Protein AF-0000000081160236 (afdb_homodimer)

Structure (mmCIF, N/CA/C/O backbone):
data_AF-0000000081160236-model_v1
#
loop_
_entity.id
_entity.type
_entity.pdbx_description
1 polymer 'Uncharacterized protein'
#
loop_
_atom_site.group_PDB
_atom_site.id
_atom_site.type_symbol
_atom_site.label_atom_id
_atom_site.label_alt_id
_atom_site.label_comp_id
_atom_site.label_asym_id
_atom_site.label_entity_id
_atom_site.label_seq_id
_atom_site.pdbx_PDB_ins_code
_atom_site.Cartn_x
_atom_site.Cartn_y
_atom_site.Cartn_z
_atom_site.occupancy
_atom_site.B_iso_or_equiv
_atom_site.auth_seq_id
_atom_site.auth_comp_id
_atom_site.auth_asym_id
_atom_site.auth_atom_id
_atom_site.pdbx_PDB_model_num
ATOM 1 N N . MET A 1 1 ? -15.117 -23.359 35.438 1 21.81 1 MET A N 1
ATOM 2 C CA . MET A 1 1 ? -14.281 -22.172 35.562 1 21.81 1 MET A CA 1
ATOM 3 C C . MET A 1 1 ? -13.805 -21.688 34.188 1 21.81 1 MET A C 1
ATOM 5 O O . MET A 1 1 ? -12.984 -22.344 33.531 1 21.81 1 MET A O 1
ATOM 9 N N . GLU A 1 2 ? -14.602 -21 33.312 1 23.22 2 GLU A N 1
ATOM 10 C CA . GLU A 1 2 ? -15.094 -20.672 31.984 1 23.22 2 GLU A CA 1
ATOM 11 C C . GLU A 1 2 ? -14.195 -19.625 31.297 1 23.22 2 GLU A C 1
ATOM 13 O O . GLU A 1 2 ? -13.828 -18.625 31.922 1 23.22 2 GLU A O 1
ATOM 18 N N . ASN A 1 3 ? -13.234 -20 30.359 1 22.48 3 ASN A N 1
ATOM 19 C CA . ASN A 1 3 ? -11.977 -19.469 29.844 1 22.48 3 ASN A CA 1
ATOM 20 C C . ASN A 1 3 ? -12.148 -18.062 29.281 1 22.48 3 ASN A C 1
ATOM 22 O O . ASN A 1 3 ? -12.906 -17.859 28.312 1 22.48 3 ASN A O 1
ATOM 26 N N . GLU A 1 4 ? -12.055 -16.938 30.094 1 21.45 4 GLU A N 1
ATOM 27 C CA . GLU A 1 4 ? -12.102 -15.477 30.156 1 21.45 4 GLU A CA 1
ATOM 28 C C . GLU A 1 4 ? -11.266 -14.852 29.047 1 21.45 4 GLU A C 1
ATOM 30 O O . GLU A 1 4 ? -11.07 -13.633 29.016 1 21.45 4 GLU A O 1
ATOM 35 N N . LEU A 1 5 ? -10.492 -15.633 28.344 1 19.36 5 LEU A N 1
ATOM 36 C CA . LEU A 1 5 ? -9.406 -15.109 27.531 1 19.36 5 LEU A CA 1
ATOM 37 C C . LEU A 1 5 ? -9.938 -14.211 26.422 1 19.36 5 LEU A C 1
ATOM 39 O O . LEU A 1 5 ? -9.164 -13.602 25.688 1 19.36 5 LEU A O 1
ATOM 43 N N . PHE A 1 6 ? -11.156 -14.492 25.969 1 20.25 6 PHE A N 1
ATOM 44 C CA . PHE A 1 6 ? -11.688 -13.891 24.75 1 20.25 6 PHE A CA 1
ATOM 45 C C . PHE A 1 6 ? -11.883 -12.391 24.922 1 20.25 6 PHE A C 1
ATOM 47 O O . PHE A 1 6 ? -12.43 -11.719 24.047 1 20.25 6 PHE A O 1
ATOM 54 N N . ARG A 1 7 ? -12.023 -11.898 26.156 1 19.92 7 ARG A N 1
ATOM 55 C CA . ARG A 1 7 ? -12.844 -10.719 26.391 1 19.92 7 ARG A CA 1
ATOM 56 C C . ARG A 1 7 ? -12.133 -9.445 25.938 1 19.92 7 ARG A C 1
ATOM 58 O O . ARG A 1 7 ? -12.656 -8.344 26.109 1 19.92 7 ARG A O 1
ATOM 65 N N . MET A 1 8 ? -10.844 -9.453 26.234 1 19.45 8 MET A N 1
ATOM 66 C CA . MET A 1 8 ? -10.508 -8.031 26.25 1 19.45 8 MET A CA 1
ATOM 67 C C . MET A 1 8 ? -10.633 -7.426 24.859 1 19.45 8 MET A C 1
ATOM 69 O O . MET A 1 8 ? -9.914 -7.828 23.938 1 19.45 8 MET A O 1
ATOM 73 N N . LYS A 1 9 ? -11.805 -7.109 24.469 1 22.98 9 LYS A N 1
ATOM 74 C CA . LYS A 1 9 ? -12.141 -6.324 23.297 1 22.98 9 LYS A CA 1
ATOM 75 C C . LYS A 1 9 ? -11.289 -5.062 23.203 1 22.98 9 LYS A C 1
ATOM 77 O O . LYS A 1 9 ? -11.273 -4.258 24.141 1 22.98 9 LYS A O 1
ATOM 82 N N . PRO A 1 10 ? -10.117 -5.18 22.578 1 22.14 10 PRO A N 1
ATOM 83 C CA . PRO A 1 10 ? -9.398 -3.904 22.672 1 22.14 10 PRO A CA 1
ATOM 84 C C . PRO A 1 10 ? -10.297 -2.699 22.422 1 22.14 10 PRO A C 1
ATOM 86 O O . PRO A 1 10 ? -11.312 -2.814 21.719 1 22.14 10 PRO A O 1
ATOM 89 N N . ASN A 1 11 ? -10.531 -1.864 23.422 1 23.03 11 ASN A N 1
ATOM 90 C CA . ASN A 1 11 ? -11.148 -0.542 23.375 1 23.03 11 ASN A CA 1
ATOM 91 C C . ASN A 1 11 ? -10.805 0.191 22.078 1 23.03 11 ASN A C 1
ATOM 93 O O . ASN A 1 11 ? -9.633 0.451 21.797 1 23.03 11 ASN A O 1
ATOM 97 N N . TYR A 1 12 ? -11.477 -0.158 21.078 1 24.09 12 TYR A N 1
ATOM 98 C CA . TYR A 1 12 ? -11.484 0.602 19.828 1 24.09 12 TYR A CA 1
ATOM 99 C C . TYR A 1 12 ? -11.477 2.1 20.109 1 24.09 12 TYR A C 1
ATOM 101 O O . TYR A 1 12 ? -12.5 2.68 20.469 1 24.09 12 TYR A O 1
ATOM 109 N N . ARG A 1 13 ? -10.539 2.584 20.938 1 25.61 13 ARG A N 1
ATOM 110 C CA . ARG A 1 13 ? -10.492 4.039 21.016 1 25.61 13 ARG A CA 1
ATOM 111 C C . ARG A 1 13 ? -10.719 4.668 19.641 1 25.61 13 ARG A C 1
ATOM 113 O O . ARG A 1 13 ? -10.078 4.285 18.656 1 25.61 13 ARG A O 1
ATOM 120 N N . LEU A 1 14 ? -11.836 5.137 19.453 1 27.08 14 LEU A N 1
ATOM 121 C CA . LEU A 1 14 ? -12.172 5.98 18.312 1 27.08 14 LEU A CA 1
ATOM 122 C C . LEU A 1 14 ? -11 6.879 17.938 1 27.08 14 LEU A C 1
ATOM 124 O O . LEU A 1 14 ? -10.336 7.441 18.812 1 27.08 14 LEU A O 1
ATOM 128 N N . CYS A 1 15 ? -10.242 6.422 17.109 1 32.81 15 CYS A N 1
ATOM 129 C CA . CYS A 1 15 ? -9.18 7.23 16.516 1 32.81 15 CYS A CA 1
ATOM 130 C C . CYS A 1 15 ? -9.555 8.711 16.516 1 32.81 15 CYS A C 1
ATOM 132 O O . CYS A 1 15 ? -8.859 9.531 15.93 1 32.81 15 CYS A O 1
ATOM 134 N N . THR A 1 16 ? -10.812 9.062 16.891 1 30.44 16 THR A N 1
ATOM 135 C CA . THR A 1 16 ? -11.133 10.484 16.812 1 30.44 16 THR A CA 1
ATOM 136 C C . THR A 1 16 ? -10.461 11.25 17.953 1 30.44 16 THR A C 1
ATOM 138 O O . THR A 1 16 ? -10.984 11.297 19.078 1 30.44 16 THR A O 1
ATOM 141 N N . ASP A 1 17 ? -9.367 10.945 18.281 1 31.36 17 ASP A N 1
ATOM 142 C CA . ASP A 1 17 ? -8.93 11.953 19.25 1 31.36 17 ASP A CA 1
ATOM 143 C C . ASP A 1 17 ? -9.258 13.359 18.766 1 31.36 17 ASP A C 1
ATOM 145 O O . ASP A 1 17 ? -8.906 13.734 17.641 1 31.36 17 ASP A O 1
ATOM 149 N N . GLU A 1 18 ? -10.258 13.984 19.328 1 34.28 18 GLU A N 1
ATOM 150 C CA . GLU A 1 18 ? -10.797 15.328 19.125 1 34.28 18 GLU A CA 1
ATOM 151 C C . GLU A 1 18 ? -9.68 16.375 19.094 1 34.28 18 GLU A C 1
ATOM 153 O O . GLU A 1 18 ? -9.938 17.562 18.875 1 34.28 18 GLU A O 1
ATOM 158 N N . ARG A 1 19 ? -8.672 15.984 19.719 1 33.78 19 ARG A N 1
ATOM 159 C CA . ARG A 1 19 ? -7.777 17.094 20.062 1 33.78 19 ARG A CA 1
ATOM 160 C C . ARG A 1 19 ? -7.336 17.844 18.812 1 33.78 19 ARG A C 1
ATOM 162 O O . ARG A 1 19 ? -6.984 19.016 18.891 1 33.78 19 ARG A O 1
ATOM 169 N N . ILE A 1 20 ? -6.742 17.203 17.969 1 31.05 20 ILE A N 1
ATOM 170 C CA . ILE A 1 20 ? -6.039 18.078 17.031 1 31.05 20 ILE A CA 1
ATOM 171 C C . ILE A 1 20 ? -6.977 18.469 15.891 1 31.05 20 ILE A C 1
ATOM 173 O O . ILE A 1 20 ? -6.781 19.516 15.25 1 31.05 20 ILE A O 1
ATOM 177 N N . ILE A 1 21 ? -7.523 17.359 15.133 1 34.53 21 ILE A N 1
ATOM 178 C CA . ILE A 1 21 ? -8.188 17.828 13.922 1 34.53 21 ILE A CA 1
ATOM 179 C C . ILE A 1 21 ? -9.391 18.688 14.297 1 34.53 21 ILE A C 1
ATOM 181 O O . ILE A 1 21 ? -10.352 18.203 14.891 1 34.53 21 ILE A O 1
ATOM 185 N N . VAL A 1 22 ? -9.078 19.797 14.664 1 29.27 22 VAL A N 1
ATOM 186 C CA . VAL A 1 22 ? -10.164 20.75 14.859 1 29.27 22 VAL A CA 1
ATOM 187 C C . VAL A 1 22 ? -11.344 20.391 13.953 1 29.27 22 VAL A C 1
ATOM 189 O O . VAL A 1 22 ? -11.195 20.344 12.734 1 29.27 22 VAL A O 1
ATOM 192 N N . LYS A 1 23 ? -12.164 19.5 14.492 1 31.11 23 LYS A N 1
ATOM 193 C CA . LYS A 1 23 ? -13.445 19.219 13.844 1 31.11 23 LYS A CA 1
ATOM 194 C C . LYS A 1 23 ? -13.992 20.469 13.164 1 31.11 23 LYS A C 1
ATOM 196 O O . LYS A 1 23 ? -14.164 21.516 13.805 1 31.11 23 LYS A O 1
ATOM 201 N N . MET A 1 24 ? -13.492 20.844 12.031 1 29.11 24 MET A N 1
ATOM 202 C CA . MET A 1 24 ? -14.359 21.766 11.312 1 29.11 24 MET A CA 1
ATOM 203 C C . MET A 1 24 ? -15.828 21.406 11.531 1 29.11 24 MET A C 1
ATOM 205 O O . MET A 1 24 ? -16.344 20.453 10.938 1 29.11 24 MET A O 1
ATOM 209 N N . LYS A 1 25 ? -16.328 21.391 12.625 1 30 25 LYS A N 1
ATOM 210 C CA . LYS A 1 25 ? -17.734 21.219 12.922 1 30 25 LYS A CA 1
ATOM 211 C C . LYS A 1 25 ? -18.609 21.719 11.773 1 30 25 LYS A C 1
ATOM 213 O O . LYS A 1 25 ? -18.156 22.516 10.945 1 30 25 LYS A O 1
ATOM 218 N N . SER A 1 26 ? -20.031 21.516 12.008 1 29.45 26 SER A N 1
ATOM 219 C CA . SER A 1 26 ? -21.312 21.516 11.297 1 29.45 26 SER A CA 1
ATOM 220 C C . SER A 1 26 ? -21.609 22.875 10.688 1 29.45 26 SER A C 1
ATOM 222 O O . SER A 1 26 ? -22.141 23.766 11.367 1 29.45 26 SER A O 1
ATOM 224 N N . PHE A 1 27 ? -20.734 23.562 10.211 1 27.42 27 PHE A N 1
ATOM 225 C CA . PHE A 1 27 ? -21.531 24.641 9.617 1 27.42 27 PHE A CA 1
ATOM 226 C C . PHE A 1 27 ? -22.562 24.078 8.648 1 27.42 27 PHE A C 1
ATOM 228 O O . PHE A 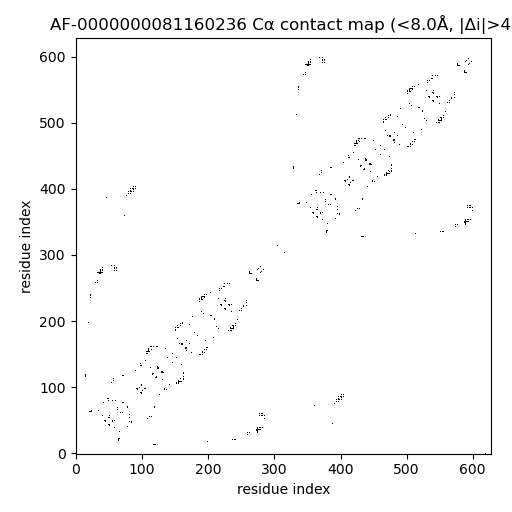1 27 ? -22.219 23.359 7.711 1 27.42 27 PHE A O 1
ATOM 235 N N . VAL A 1 28 ? -23.781 24 9.039 1 30.47 28 VAL A N 1
ATOM 236 C CA . VAL A 1 28 ? -25 23.562 8.359 1 30.47 28 VAL A CA 1
ATOM 237 C C . VAL A 1 28 ? -24.891 23.875 6.867 1 30.47 28 VAL A C 1
ATOM 239 O O . VAL A 1 28 ? -25.188 23.031 6.027 1 30.47 28 VAL A O 1
ATOM 242 N N . GLY A 1 29 ? -24.953 25.094 6.527 1 33.38 29 GLY A N 1
ATOM 243 C CA . GLY A 1 29 ? -25 25.469 5.121 1 33.38 29 GLY A CA 1
ATOM 244 C C . GLY A 1 29 ? -23.875 24.859 4.301 1 33.38 29 GLY A C 1
ATOM 245 O O . GLY A 1 29 ? -23.953 24.828 3.068 1 33.38 29 GLY A O 1
ATOM 246 N N . LEU A 1 30 ? -22.969 24.375 4.992 1 40.34 30 LEU A N 1
ATOM 247 C CA . LEU A 1 30 ? -21.672 23.922 4.473 1 40.34 30 LEU A CA 1
ATOM 248 C C . LEU A 1 30 ? -21.719 22.438 4.133 1 40.34 30 LEU A C 1
ATOM 250 O O . LEU A 1 30 ? -20.781 21.906 3.537 1 40.34 30 LEU A O 1
ATOM 254 N N . GLN A 1 31 ? -22.844 21.922 4.531 1 40.72 31 GLN A N 1
ATOM 255 C CA . GLN A 1 31 ? -22.906 20.484 4.273 1 40.72 31 GLN A CA 1
ATOM 256 C C . GLN A 1 31 ? -22.891 20.188 2.777 1 40.72 31 GLN A C 1
ATOM 258 O O . GLN A 1 31 ? -22.203 19.266 2.328 1 40.72 31 GLN A O 1
ATOM 263 N N . CYS A 1 32 ? -23.797 21.016 2.105 1 37.28 32 CYS A N 1
ATOM 264 C CA . CYS A 1 32 ? -23.844 20.781 0.667 1 37.28 32 CYS A CA 1
ATOM 265 C C . CYS A 1 32 ? -22.484 21.047 0.028 1 37.28 32 CYS A C 1
ATOM 267 O O . CYS A 1 32 ? -22.031 20.297 -0.833 1 37.28 32 CYS A O 1
ATOM 269 N N . SER A 1 33 ? -21.938 22.109 0.498 1 46.09 33 SER A N 1
ATOM 270 C CA . SER A 1 33 ? -20.641 22.484 -0.052 1 46.09 33 SER A CA 1
ATOM 271 C C . SER A 1 33 ? -19.562 21.469 0.31 1 46.09 33 SER A C 1
ATOM 273 O O . SER A 1 33 ? -18.703 21.141 -0.513 1 46.09 33 SER A O 1
ATOM 275 N N . LYS A 1 34 ? -19.797 20.781 1.397 1 58.69 34 LYS A N 1
ATOM 276 C CA . LYS A 1 34 ? -18.844 19.766 1.821 1 58.69 34 LYS A CA 1
ATOM 277 C C . LYS A 1 34 ? -18.922 18.531 0.935 1 58.69 34 LYS A C 1
ATOM 279 O O . LYS A 1 34 ? -17.906 17.953 0.544 1 58.69 34 LYS A O 1
ATOM 284 N N . SER A 1 35 ? -20.141 18.234 0.521 1 62.47 35 SER A N 1
ATOM 285 C CA . SER A 1 35 ? -20.344 17.031 -0.279 1 62.47 35 SER A CA 1
ATOM 286 C C . SER A 1 35 ? -19.781 17.203 -1.684 1 62.47 35 SER A C 1
ATOM 288 O O . SER A 1 35 ? -19.109 16.297 -2.199 1 62.47 35 SER A O 1
ATOM 290 N N . GLU A 1 36 ? -19.938 18.422 -2.215 1 63.22 36 GLU A N 1
ATOM 291 C CA . GLU A 1 36 ? -19.438 18.672 -3.562 1 63.22 36 GLU A CA 1
ATOM 292 C C . GLU A 1 36 ? -17.906 18.75 -3.572 1 63.22 36 GLU A C 1
ATOM 294 O O . GLU A 1 36 ? -17.266 18.266 -4.5 1 63.22 36 GLU A O 1
ATOM 299 N N . GLY A 1 37 ? -17.297 19.406 -2.59 1 67.62 37 GLY A N 1
ATOM 300 C CA . GLY A 1 37 ? -15.844 19.453 -2.471 1 67.62 37 GLY A CA 1
ATOM 301 C C . GLY A 1 37 ? -15.211 18.094 -2.301 1 67.62 37 GLY A C 1
ATOM 302 O O . GLY A 1 37 ? -14.18 17.797 -2.912 1 67.62 37 GLY A O 1
ATOM 303 N N . THR A 1 38 ? -15.938 17.344 -1.564 1 76.19 38 THR A N 1
ATOM 304 C CA . THR A 1 38 ? -15.461 15.977 -1.355 1 76.19 38 THR A CA 1
ATOM 305 C C . THR A 1 38 ? -15.484 15.188 -2.662 1 76.19 38 THR A C 1
ATOM 307 O O . THR A 1 38 ? -14.508 14.523 -3.014 1 76.19 38 THR A O 1
ATOM 310 N N . LYS A 1 39 ? -16.562 15.266 -3.357 1 72.69 39 LYS A N 1
ATOM 311 C CA . LYS A 1 39 ? -16.703 14.578 -4.641 1 72.69 39 LYS A CA 1
ATOM 312 C C . LYS A 1 39 ? -15.641 15.047 -5.629 1 72.69 39 LYS A C 1
ATOM 314 O O . LYS A 1 39 ? -15.047 14.242 -6.348 1 72.69 39 LYS A O 1
ATOM 319 N N . TRP A 1 40 ? -15.469 16.344 -5.633 1 74.69 40 TRP A N 1
ATOM 320 C CA . TRP A 1 40 ? -14.453 16.906 -6.523 1 74.69 40 TRP A CA 1
ATOM 321 C C . TRP A 1 40 ? -13.078 16.344 -6.207 1 74.69 40 TRP A C 1
ATOM 323 O O . TRP A 1 40 ? -12.359 15.891 -7.109 1 74.69 40 TRP A O 1
ATOM 333 N N . LEU A 1 41 ? -12.742 16.422 -4.977 1 78.5 41 LEU A N 1
ATOM 334 C CA . LEU A 1 41 ? -11.43 15.953 -4.547 1 78.5 41 LEU A CA 1
ATOM 335 C C . LEU A 1 41 ? -11.25 14.477 -4.898 1 78.5 41 LEU A C 1
ATOM 337 O O . LEU A 1 41 ? -10.195 14.078 -5.41 1 78.5 41 LEU A O 1
ATOM 341 N N . LEU A 1 42 ? -12.25 13.727 -4.719 1 85.06 42 LEU A N 1
ATOM 342 C CA . LEU A 1 42 ? -12.188 12.305 -5.02 1 85.06 42 LEU A CA 1
ATOM 343 C C . LEU A 1 42 ? -12.07 12.07 -6.52 1 85.06 42 LEU A C 1
ATOM 345 O O . LEU A 1 42 ? -11.398 11.133 -6.957 1 85.06 42 LEU A O 1
ATOM 349 N N . ASN A 1 43 ? -12.602 12.906 -7.309 1 79.56 43 ASN A N 1
ATOM 350 C CA . ASN A 1 43 ? -12.57 12.766 -8.758 1 79.56 43 ASN A CA 1
ATOM 351 C C . ASN A 1 43 ? -11.234 13.211 -9.336 1 79.56 43 ASN A C 1
ATOM 353 O O . ASN A 1 43 ? -10.938 12.945 -10.5 1 79.56 43 ASN A O 1
ATOM 357 N N . LYS A 1 44 ? -10.391 13.844 -8.547 1 81.56 44 LYS A N 1
ATOM 358 C CA . LYS A 1 44 ? -9.086 14.305 -9.016 1 81.56 44 LYS A CA 1
ATOM 359 C C . LYS A 1 44 ? -8.023 13.227 -8.812 1 81.56 44 LYS A C 1
ATOM 361 O O . LYS A 1 44 ? -6.859 13.43 -9.172 1 81.56 44 LYS A O 1
ATOM 366 N N . ARG A 1 45 ? -8.422 12.086 -8.305 1 88.56 45 ARG A N 1
ATOM 367 C CA . ARG A 1 45 ? -7.457 11.008 -8.094 1 88.56 45 ARG A CA 1
ATOM 368 C C . ARG A 1 45 ? -6.887 10.523 -9.422 1 88.56 45 ARG A C 1
ATOM 370 O O . ARG A 1 45 ? -7.586 10.492 -10.438 1 88.56 45 ARG A O 1
ATOM 377 N N . ASN A 1 46 ? -5.605 10.273 -9.391 1 88.19 46 ASN A N 1
ATOM 378 C CA . ASN A 1 46 ? -4.953 9.656 -10.547 1 88.19 46 ASN A CA 1
ATOM 379 C C . ASN A 1 46 ? -5.316 8.18 -10.672 1 88.19 46 ASN A C 1
ATOM 381 O O . ASN A 1 46 ? -6.07 7.652 -9.852 1 88.19 46 ASN A O 1
ATOM 385 N N . PRO A 1 47 ? -4.789 7.449 -11.602 1 88.44 47 PRO A N 1
ATOM 386 C CA . PRO A 1 47 ? -5.168 6.055 -11.844 1 88.44 47 PRO A CA 1
ATOM 387 C C . PRO A 1 47 ? -4.727 5.125 -10.711 1 88.44 47 PRO A C 1
ATOM 389 O O . PRO A 1 47 ? -5.234 4.004 -10.594 1 88.44 47 PRO A O 1
ATOM 392 N N . ASP A 1 48 ? -3.881 5.547 -9.859 1 91.31 48 ASP A N 1
ATOM 393 C CA . ASP A 1 48 ? -3.453 4.746 -8.719 1 91.31 48 ASP A CA 1
ATOM 394 C C . ASP A 1 48 ? -4.262 5.09 -7.469 1 91.31 48 ASP A C 1
ATOM 396 O O . ASP A 1 48 ? -3.932 4.652 -6.367 1 91.31 48 ASP A O 1
ATOM 400 N N . TRP A 1 49 ? -5.312 5.922 -7.656 1 93.62 49 TRP A N 1
ATOM 401 C CA . TRP A 1 49 ? -6.254 6.281 -6.602 1 93.62 49 TRP A CA 1
ATOM 402 C C . TRP A 1 49 ? -5.609 7.223 -5.59 1 93.62 49 TRP A C 1
ATOM 404 O O . TRP A 1 49 ? -6.027 7.277 -4.43 1 93.62 49 TRP A O 1
ATOM 414 N N . GLY A 1 50 ? -4.48 7.855 -6.008 1 92.19 50 GLY A N 1
ATOM 415 C CA . GLY A 1 50 ? -3.822 8.875 -5.203 1 92.19 50 GLY A CA 1
ATOM 416 C C . GLY A 1 50 ? -3.811 10.242 -5.859 1 92.19 50 GLY A C 1
ATOM 417 O O . GLY A 1 50 ? -4.449 10.438 -6.898 1 92.19 50 GLY A O 1
ATOM 418 N N . TRP A 1 51 ? -3.219 11.195 -5.273 1 88.38 51 TRP A N 1
ATOM 419 C CA . TRP A 1 51 ? -3.113 12.562 -5.77 1 88.38 51 TRP A CA 1
ATOM 420 C C . TRP A 1 51 ? -1.657 12.945 -6.008 1 88.38 51 TRP A C 1
ATOM 422 O O . TRP A 1 51 ? -1.342 14.125 -6.195 1 88.38 51 TRP A O 1
ATOM 432 N N . GLY A 1 52 ? -0.815 11.922 -5.953 1 81 52 GLY A N 1
ATOM 433 C CA . GLY A 1 52 ? 0.613 12.195 -6.008 1 81 52 GLY A CA 1
ATOM 434 C C . GLY A 1 52 ? 1.236 12.398 -4.641 1 81 52 GLY A C 1
ATOM 435 O O . GLY A 1 52 ? 0.542 12.742 -3.682 1 81 52 GLY A O 1
ATOM 436 N N . THR A 1 53 ? 2.465 12.055 -4.41 1 67.06 53 THR A N 1
ATOM 437 C CA . THR A 1 53 ? 3.16 11.945 -3.131 1 67.06 53 THR A CA 1
ATOM 438 C C . THR A 1 53 ? 2.975 13.211 -2.305 1 67.06 53 THR A C 1
ATOM 440 O O . THR A 1 53 ? 2.697 13.141 -1.104 1 67.06 53 THR A O 1
ATOM 443 N N . ARG A 1 54 ? 3.066 14.305 -2.82 1 65.44 54 ARG A N 1
ATOM 444 C CA . ARG A 1 54 ? 2.957 15.523 -2.035 1 65.44 54 ARG A CA 1
ATOM 445 C C . ARG A 1 54 ? 1.498 15.852 -1.732 1 65.44 54 ARG A C 1
ATOM 447 O O . ARG A 1 54 ? 1.174 16.312 -0.634 1 65.44 54 ARG A O 1
ATOM 454 N N . GLY A 1 55 ? 0.692 15.398 -2.615 1 77.12 55 GLY A N 1
ATOM 455 C CA . GLY A 1 55 ? -0.705 15.781 -2.486 1 77.12 55 GLY A CA 1
ATOM 456 C C . GLY A 1 55 ? -1.545 14.742 -1.774 1 77.12 55 GLY A C 1
ATOM 457 O O . GLY A 1 55 ? -2.658 15.031 -1.33 1 77.12 55 GLY A O 1
ATOM 458 N N . GLU A 1 56 ? -0.916 13.68 -1.485 1 86.06 56 GLU A N 1
ATOM 459 C CA . GLU A 1 56 ? -1.686 12.562 -0.957 1 86.06 56 GLU A CA 1
ATOM 460 C C . GLU A 1 56 ? -2.105 12.812 0.489 1 86.06 56 GLU A C 1
ATOM 462 O O . GLU A 1 56 ? -3.297 12.789 0.807 1 86.06 56 GLU A O 1
ATOM 467 N N . ALA A 1 57 ? -1.149 13.094 1.291 1 87.38 57 ALA A N 1
ATOM 468 C CA . ALA A 1 57 ? -1.416 13.281 2.715 1 87.38 57 ALA A CA 1
ATOM 469 C C . ALA A 1 57 ? -2.309 14.5 2.951 1 87.38 57 ALA A C 1
ATOM 471 O O . ALA A 1 57 ? -3.229 14.445 3.771 1 87.38 57 ALA A O 1
ATOM 472 N N . GLN A 1 58 ? -2.082 15.508 2.16 1 81.88 58 GLN A N 1
ATOM 473 C CA . GLN A 1 58 ? -2.896 16.719 2.281 1 81.88 58 GLN A CA 1
ATOM 474 C C . GLN A 1 58 ? -4.352 16.438 1.908 1 81.88 58 GLN A C 1
ATOM 476 O O . GLN A 1 58 ? -5.27 16.922 2.568 1 81.88 58 GLN A O 1
ATOM 481 N N . SER A 1 59 ? -4.543 15.719 0.876 1 83.88 59 SER A N 1
ATOM 482 C CA . SER A 1 59 ? -5.891 15.375 0.434 1 83.88 59 SER A CA 1
ATOM 483 C C . SER A 1 59 ? -6.617 14.531 1.477 1 83.88 59 SER A C 1
ATOM 485 O O . SER A 1 59 ? -7.805 14.742 1.731 1 83.88 59 SER A O 1
ATOM 487 N N . ILE A 1 60 ? -5.934 13.664 2.092 1 86.38 60 ILE A N 1
ATOM 488 C CA . ILE A 1 60 ? -6.523 12.805 3.113 1 86.38 60 ILE A CA 1
ATOM 489 C C . ILE A 1 60 ? -6.918 13.641 4.328 1 86.38 60 ILE A C 1
ATOM 491 O O . ILE A 1 60 ? -8 13.461 4.891 1 86.38 60 ILE A O 1
ATOM 495 N N . ILE A 1 61 ? -6.039 14.531 4.719 1 80.06 61 ILE A N 1
ATOM 496 C CA . ILE A 1 61 ? -6.359 15.422 5.828 1 80.06 61 ILE A CA 1
ATOM 497 C C . ILE A 1 61 ? -7.594 16.25 5.484 1 80.06 61 ILE A C 1
ATOM 499 O O . ILE A 1 61 ? -8.492 16.406 6.312 1 80.06 61 ILE A O 1
ATOM 503 N N . ALA A 1 62 ? -7.621 16.703 4.242 1 76.19 62 ALA A N 1
ATOM 504 C CA . ALA A 1 62 ? -8.766 17.5 3.801 1 76.19 62 ALA A CA 1
ATOM 505 C C . ALA A 1 62 ? -10.055 16.688 3.873 1 76.19 62 ALA A C 1
ATOM 507 O O . ALA A 1 62 ? -11.094 17.188 4.312 1 76.19 62 ALA A O 1
ATOM 508 N N . LEU A 1 63 ? -9.992 15.484 3.467 1 78 63 LEU A N 1
ATOM 509 C CA . LEU A 1 63 ? -11.172 14.617 3.525 1 78 63 LEU A CA 1
ATOM 510 C C . LEU A 1 63 ? -11.609 14.391 4.969 1 78 63 LEU A C 1
ATOM 512 O O . LEU A 1 63 ? -12.805 14.383 5.266 1 78 63 LEU A O 1
ATOM 516 N N . HIS A 1 64 ? -10.688 14.227 5.832 1 76.81 64 HIS A N 1
ATOM 517 C CA . HIS A 1 64 ? -10.977 14.039 7.25 1 76.81 64 HIS A CA 1
ATOM 518 C C . HIS A 1 64 ? -11.68 15.266 7.836 1 76.81 64 HIS A C 1
ATOM 520 O O . HIS A 1 64 ? -12.648 15.125 8.594 1 76.81 64 HIS A O 1
ATOM 526 N N . LEU A 1 65 ? -11.141 16.391 7.406 1 67.81 65 LEU A N 1
ATOM 527 C CA . LEU A 1 65 ? -11.68 17.641 7.934 1 67.81 65 LEU A CA 1
ATOM 528 C C . LEU A 1 65 ? -13.102 17.875 7.426 1 67.81 65 LEU A C 1
ATOM 530 O O . LEU A 1 65 ? -13.906 18.516 8.102 1 67.81 65 LEU A O 1
ATOM 534 N N . THR A 1 66 ? -13.445 17.281 6.266 1 67 66 THR A N 1
ATOM 535 C CA . THR A 1 66 ? -14.789 17.438 5.727 1 67 66 THR A CA 1
ATOM 536 C C . THR A 1 66 ? -15.758 16.469 6.398 1 67 66 THR A C 1
ATOM 538 O O . THR A 1 66 ? -16.859 16.844 6.797 1 67 66 THR A O 1
ATOM 541 N N . ASN A 1 67 ? -15.398 15.297 6.395 1 65.44 67 ASN A N 1
ATOM 542 C CA . ASN A 1 67 ? -16.156 14.203 6.992 1 65.44 67 ASN A CA 1
ATOM 543 C C . ASN A 1 67 ? -15.266 13.016 7.332 1 65.44 67 ASN A C 1
ATOM 545 O O . ASN A 1 67 ? -14.805 12.305 6.441 1 65.44 67 ASN A O 1
ATOM 549 N N . ASP A 1 68 ? -15.125 12.875 8.602 1 64.38 68 ASP A N 1
ATOM 550 C CA . ASP A 1 68 ? -14.188 11.836 9.008 1 64.38 68 ASP A CA 1
ATOM 551 C C . ASP A 1 68 ? -14.742 10.445 8.695 1 64.38 68 ASP A C 1
ATOM 553 O O . ASP A 1 68 ? -13.992 9.477 8.594 1 64.38 68 ASP A O 1
ATOM 557 N N . ARG A 1 69 ? -16.047 10.383 8.461 1 69.44 69 ARG A N 1
ATOM 558 C CA . ARG A 1 69 ? -16.656 9.094 8.148 1 69.44 69 ARG A CA 1
ATOM 559 C C . ARG A 1 69 ? -16.25 8.617 6.758 1 69.44 69 ARG A C 1
ATOM 561 O O . ARG A 1 69 ? -16.359 7.426 6.449 1 69.44 69 ARG A O 1
ATOM 568 N N . LEU A 1 70 ? -15.742 9.617 6.027 1 73.31 70 LEU A N 1
ATOM 569 C CA . LEU A 1 70 ? -15.336 9.289 4.664 1 73.31 70 LEU A CA 1
ATOM 570 C C . LEU A 1 70 ? -14.125 8.352 4.668 1 73.31 70 LEU A C 1
ATOM 572 O O . LEU A 1 70 ? -13.922 7.59 3.719 1 73.31 70 LEU A O 1
ATOM 576 N N . LEU A 1 71 ? -13.383 8.383 5.75 1 78.06 71 LEU A N 1
ATOM 577 C CA . LEU A 1 71 ? -12.133 7.621 5.789 1 78.06 71 LEU A CA 1
ATOM 578 C C . LEU A 1 71 ? -12.312 6.328 6.578 1 78.06 71 LEU A C 1
ATOM 580 O O . LEU A 1 71 ? -11.344 5.773 7.102 1 78.06 71 LEU A O 1
ATOM 584 N N . ASN A 1 72 ? -13.523 5.898 6.492 1 79.62 72 ASN A N 1
ATOM 585 C CA . ASN A 1 72 ? -13.852 4.613 7.094 1 79.62 72 ASN A CA 1
ATOM 586 C C . ASN A 1 72 ? -13.188 3.459 6.355 1 79.62 72 ASN A C 1
ATOM 588 O O . ASN A 1 72 ? -13.305 3.346 5.133 1 79.62 72 ASN A O 1
ATOM 592 N N . LYS A 1 73 ? -12.594 2.568 7.148 1 85.62 73 LYS A N 1
ATOM 593 C CA . LYS A 1 73 ? -11.852 1.443 6.586 1 85.62 73 LYS A CA 1
ATOM 594 C C . LYS A 1 73 ? -12.781 0.486 5.844 1 85.62 73 LYS A C 1
ATOM 596 O O . LYS A 1 73 ? -12.336 -0.251 4.957 1 85.62 73 LYS A O 1
ATOM 601 N N . SER A 1 74 ? -14.008 0.543 6.133 1 85.25 74 SER A N 1
ATOM 602 C CA . SER A 1 74 ? -14.945 -0.411 5.555 1 85.25 74 SER A CA 1
ATOM 603 C C . SER A 1 74 ? -15.398 0.032 4.168 1 85.25 74 SER A C 1
ATOM 605 O O . SER A 1 74 ? -16 -0.748 3.426 1 85.25 74 SER A O 1
ATOM 607 N N . ASP A 1 75 ? -15.109 1.31 3.826 1 87.19 75 ASP A N 1
ATOM 608 C CA . ASP A 1 75 ? -15.445 1.798 2.49 1 87.19 75 ASP A CA 1
ATOM 609 C C . ASP A 1 75 ? -14.211 1.787 1.582 1 87.19 75 ASP A C 1
ATOM 611 O O . ASP A 1 75 ? -13.359 2.668 1.677 1 87.19 75 ASP A O 1
ATOM 615 N N . PRO A 1 76 ? -14.188 0.853 0.657 1 92.38 76 PRO A N 1
ATOM 616 C CA . PRO A 1 76 ? -12.984 0.739 -0.166 1 92.38 76 PRO A CA 1
ATOM 617 C C . PRO A 1 76 ? -12.836 1.893 -1.154 1 92.38 76 PRO A C 1
ATOM 619 O O . PRO A 1 76 ? -11.734 2.137 -1.659 1 92.38 76 PRO A O 1
ATOM 622 N N . TYR A 1 77 ? -13.891 2.609 -1.406 1 90.81 77 TYR A N 1
ATOM 623 C CA . TYR A 1 77 ? -13.828 3.65 -2.428 1 90.81 77 TYR A CA 1
ATOM 624 C C . TYR A 1 77 ? -12.914 4.789 -1.994 1 90.81 77 TYR A C 1
ATOM 626 O O . TYR A 1 77 ? -12.219 5.379 -2.82 1 90.81 77 TYR A O 1
ATOM 634 N N . VAL A 1 78 ? -12.93 5.062 -0.746 1 90.19 78 VAL A N 1
ATOM 635 C CA . VAL A 1 78 ? -12.078 6.148 -0.274 1 90.19 78 VAL A CA 1
ATOM 636 C C . VAL A 1 78 ? -10.82 5.574 0.377 1 90.19 78 VAL A C 1
ATOM 638 O O . VAL A 1 78 ? -9.719 6.09 0.175 1 90.19 78 VAL A O 1
ATOM 641 N N . TYR A 1 79 ? -10.969 4.465 1.022 1 93.94 79 TYR A N 1
ATOM 642 C CA . TYR A 1 79 ? -9.867 3.939 1.819 1 93.94 79 TYR A CA 1
ATOM 643 C C . TYR A 1 79 ? -8.75 3.422 0.926 1 93.94 79 TYR A C 1
ATOM 645 O O . TYR A 1 79 ? -7.605 3.281 1.369 1 93.94 79 TYR A O 1
ATOM 653 N N . ILE A 1 80 ? -9.055 3.156 -0.337 1 96.06 80 ILE A N 1
ATOM 654 C CA . ILE A 1 80 ? -8.016 2.738 -1.271 1 96.06 80 ILE A CA 1
ATOM 655 C C . ILE A 1 80 ? -6.98 3.848 -1.417 1 96.06 80 ILE A C 1
ATOM 657 O O . ILE A 1 80 ? -5.797 3.574 -1.641 1 96.06 80 ILE A O 1
ATOM 661 N N . SER A 1 81 ? -7.406 5.113 -1.24 1 94.38 81 SER A N 1
ATOM 662 C CA . SER A 1 81 ? -6.484 6.242 -1.31 1 94.38 81 SER A CA 1
ATOM 663 C C . SER A 1 81 ? -5.598 6.309 -0.07 1 94.38 81 SER A C 1
ATOM 665 O O . SER A 1 81 ? -4.449 6.758 -0.144 1 94.38 81 SER A O 1
ATOM 667 N N . VAL A 1 82 ? -6.121 5.887 1.061 1 94.38 82 VAL A N 1
ATOM 668 C CA . VAL A 1 82 ? -5.305 5.781 2.268 1 94.38 82 VAL A CA 1
ATOM 669 C C . VAL A 1 82 ? -4.215 4.734 2.066 1 94.38 82 VAL A C 1
ATOM 671 O O . VAL A 1 82 ? -3.059 4.953 2.434 1 94.38 82 VAL A O 1
ATOM 674 N N . LYS A 1 83 ? -4.578 3.633 1.45 1 96.31 83 LYS A N 1
ATOM 675 C CA . LYS A 1 83 ? -3.584 2.605 1.152 1 96.31 83 LYS A CA 1
ATOM 676 C C . LYS A 1 83 ? -2.521 3.131 0.192 1 96.31 83 LYS A C 1
ATOM 678 O O . LYS A 1 83 ? -1.343 2.793 0.317 1 96.31 83 LYS A O 1
ATOM 683 N N . GLU A 1 84 ? -3.008 3.904 -0.792 1 95.88 84 GLU A N 1
ATOM 684 C CA . GLU A 1 84 ? -2.041 4.504 -1.708 1 95.88 84 GLU A CA 1
ATOM 685 C C . GLU A 1 84 ? -1.062 5.406 -0.963 1 95.88 84 GLU A C 1
ATOM 687 O O . GLU A 1 84 ? 0.136 5.402 -1.249 1 95.88 84 GLU A O 1
ATOM 692 N N . MET A 1 85 ? -1.536 6.164 -0.035 1 94.88 85 MET A N 1
ATOM 693 C CA . MET A 1 85 ? -0.669 6.996 0.794 1 94.88 85 MET A CA 1
ATOM 694 C C . MET A 1 85 ? 0.337 6.141 1.558 1 94.88 85 MET A C 1
ATOM 696 O O . MET A 1 85 ? 1.521 6.477 1.622 1 94.88 85 MET A O 1
ATOM 700 N N . ASN A 1 86 ? -0.183 5.027 2.146 1 96.69 86 ASN A N 1
ATOM 701 C CA . ASN A 1 86 ? 0.701 4.125 2.879 1 96.69 86 ASN A CA 1
ATOM 702 C C . ASN A 1 86 ? 1.78 3.541 1.972 1 96.69 86 ASN A C 1
ATOM 704 O O . ASN A 1 86 ? 2.938 3.42 2.377 1 96.69 86 ASN A O 1
ATOM 708 N N . ILE A 1 87 ? 1.4 3.193 0.78 1 96.81 87 ILE A N 1
ATOM 709 C CA . ILE A 1 87 ? 2.338 2.625 -0.182 1 96.81 87 ILE A CA 1
ATOM 710 C C . ILE A 1 87 ? 3.41 3.654 -0.528 1 96.81 87 ILE A C 1
ATOM 712 O O . ILE A 1 87 ? 4.602 3.336 -0.544 1 96.81 87 ILE A O 1
ATOM 716 N N . ASP A 1 88 ? 3.027 4.891 -0.741 1 94.75 88 ASP A N 1
ATOM 717 C CA . ASP A 1 88 ? 3.973 5.953 -1.081 1 94.75 88 ASP A CA 1
ATOM 718 C C . ASP A 1 88 ? 5 6.148 0.031 1 94.75 88 ASP A C 1
ATOM 720 O O . ASP A 1 88 ? 6.199 6.254 -0.235 1 94.75 88 ASP A O 1
ATOM 724 N N . LEU A 1 89 ? 4.492 6.195 1.191 1 96.25 89 LEU A N 1
ATOM 725 C CA . LEU A 1 89 ? 5.379 6.406 2.328 1 96.25 89 LEU A CA 1
ATOM 726 C C . LEU A 1 89 ? 6.27 5.188 2.557 1 96.25 89 LEU A C 1
ATOM 728 O O . LEU A 1 89 ? 7.473 5.324 2.793 1 96.25 89 LEU A O 1
ATOM 732 N N . LEU A 1 90 ? 5.719 4.012 2.488 1 96.31 90 LEU A N 1
ATOM 733 C CA . LEU A 1 90 ? 6.473 2.781 2.699 1 96.31 90 LEU A CA 1
ATOM 734 C C . LEU A 1 90 ? 7.539 2.604 1.62 1 96.31 90 LEU A C 1
ATOM 736 O O . LEU A 1 90 ? 8.648 2.146 1.906 1 96.31 90 LEU A O 1
ATOM 740 N N . LYS A 1 91 ? 7.172 2.928 0.418 1 96.06 91 LYS A N 1
ATOM 741 C CA . LYS A 1 91 ? 8.156 2.92 -0.662 1 96.06 91 LYS A CA 1
ATOM 742 C C . LYS A 1 91 ? 9.336 3.83 -0.337 1 96.06 91 LYS A C 1
ATOM 744 O O . LYS A 1 91 ? 10.492 3.426 -0.47 1 96.06 91 LYS A O 1
ATOM 749 N N . ALA A 1 92 ? 9.086 5.027 0.08 1 95.44 92 ALA A N 1
ATOM 750 C CA . ALA A 1 92 ? 10.148 5.965 0.443 1 95.44 92 ALA A CA 1
ATOM 751 C C . ALA A 1 92 ? 11.008 5.414 1.576 1 95.44 92 ALA A C 1
ATOM 753 O O . ALA A 1 92 ? 12.234 5.473 1.517 1 95.44 92 ALA A O 1
ATOM 754 N N . LEU A 1 93 ? 10.352 4.812 2.588 1 96.56 93 LEU A N 1
ATOM 755 C CA . LEU A 1 93 ? 11.055 4.254 3.74 1 96.56 93 LEU A CA 1
ATOM 756 C C . LEU A 1 93 ? 11.945 3.09 3.322 1 96.56 93 LEU A C 1
ATOM 758 O O . LEU A 1 93 ? 13.023 2.898 3.883 1 96.56 93 LEU A O 1
ATOM 762 N N . SER A 1 94 ? 11.438 2.316 2.381 1 95.38 94 SER A N 1
ATOM 763 C CA . SER A 1 94 ? 12.172 1.138 1.936 1 95.38 94 SER A CA 1
ATOM 764 C C . SER A 1 94 ? 13.484 1.527 1.26 1 95.38 94 SER A C 1
ATOM 766 O O . SER A 1 94 ? 14.453 0.771 1.296 1 95.38 94 SER A O 1
ATOM 768 N N . HIS A 1 95 ? 13.555 2.709 0.746 1 94.5 95 HIS A N 1
ATOM 769 C CA . HIS A 1 95 ? 14.742 3.154 0.032 1 94.5 95 HIS A CA 1
ATOM 770 C C . HIS A 1 95 ? 15.602 4.059 0.907 1 94.5 95 HIS A C 1
ATOM 772 O O . HIS A 1 95 ? 16.812 4.156 0.703 1 94.5 95 HIS A O 1
ATOM 778 N N . ASP A 1 96 ? 14.984 4.758 1.817 1 95.25 96 ASP A N 1
ATOM 779 C CA . ASP A 1 96 ? 15.641 5.656 2.768 1 95.25 96 ASP A CA 1
ATOM 780 C C . ASP A 1 96 ? 14.945 5.617 4.125 1 95.25 96 ASP A C 1
ATOM 782 O O . ASP A 1 96 ? 14 6.375 4.371 1 95.25 96 ASP A O 1
ATOM 786 N N . THR A 1 97 ? 15.484 4.82 5.047 1 95.44 97 THR A N 1
ATOM 787 C CA . THR A 1 97 ? 14.82 4.531 6.312 1 95.44 97 THR A CA 1
ATOM 788 C C . THR A 1 97 ? 14.633 5.809 7.129 1 95.44 97 THR A C 1
ATOM 790 O O . THR A 1 97 ? 13.656 5.945 7.867 1 95.44 97 THR A O 1
ATOM 793 N N . GLU A 1 98 ? 15.547 6.738 6.973 1 96.25 98 GLU A N 1
ATOM 794 C CA . GLU A 1 98 ? 15.469 7.965 7.758 1 96.25 98 GLU A CA 1
ATOM 795 C C . GLU A 1 98 ? 14.664 9.039 7.031 1 96.25 98 GLU A C 1
ATOM 797 O O . GLU A 1 98 ? 14.336 10.078 7.609 1 96.25 98 GLU A O 1
ATOM 802 N N . LEU A 1 99 ? 14.305 8.742 5.773 1 96.31 99 LEU A N 1
ATOM 803 C CA . LEU A 1 99 ? 13.633 9.734 4.941 1 96.31 99 LEU A CA 1
ATOM 804 C C . LEU A 1 99 ? 14.375 11.062 4.969 1 96.31 99 LEU A C 1
ATOM 806 O O . LEU A 1 99 ? 13.773 12.109 5.203 1 96.31 99 LEU A O 1
ATOM 810 N N . ALA A 1 100 ? 15.656 11.016 4.723 1 94.94 100 ALA A N 1
ATOM 811 C CA . ALA A 1 100 ? 16.516 12.172 4.91 1 94.94 100 ALA A CA 1
ATOM 812 C C . ALA A 1 100 ? 16.578 13.023 3.645 1 94.94 100 ALA A C 1
ATOM 814 O O . ALA A 1 100 ? 17.109 14.141 3.664 1 94.94 100 ALA A O 1
ATOM 815 N N . SER A 1 101 ? 16.016 12.5 2.568 1 92.75 101 SER A N 1
ATOM 816 C CA . SER A 1 101 ? 15.992 13.297 1.346 1 92.75 101 SER A CA 1
ATOM 817 C C . SER A 1 101 ? 15.219 14.602 1.547 1 92.75 101 SER A C 1
ATOM 819 O O . SER A 1 101 ? 14.367 14.688 2.432 1 92.75 101 SER A O 1
ATOM 821 N N . SER A 1 102 ? 15.484 15.555 0.703 1 90.5 102 SER A N 1
ATOM 822 C CA . SER A 1 102 ? 14.797 16.844 0.806 1 90.5 102 SER A CA 1
ATOM 823 C C . SER A 1 102 ? 13.297 16.688 0.576 1 90.5 102 SER A C 1
ATOM 825 O O . SER A 1 102 ? 12.5 17.406 1.168 1 90.5 102 SER A O 1
ATOM 827 N N . GLU A 1 103 ? 12.922 15.727 -0.208 1 87.5 103 GLU A N 1
ATOM 828 C CA . GLU A 1 103 ? 11.516 15.477 -0.519 1 87.5 103 GLU A CA 1
ATOM 829 C C . GLU A 1 103 ? 10.719 15.133 0.739 1 87.5 103 GLU A C 1
ATOM 831 O O . GLU A 1 103 ? 9.602 15.602 0.921 1 87.5 103 GLU A O 1
ATOM 836 N N . TRP A 1 104 ? 11.344 14.375 1.596 1 91 104 TRP A N 1
ATOM 837 C CA . TRP A 1 104 ? 10.617 13.867 2.754 1 91 104 TRP A CA 1
ATOM 838 C C . TRP A 1 104 ? 11.039 14.594 4.023 1 91 104 TRP A C 1
ATOM 840 O O . TRP A 1 104 ? 10.211 14.891 4.887 1 91 104 TRP A O 1
ATOM 850 N N . GLY A 1 105 ? 12.289 14.977 4.082 1 88.31 105 GLY A N 1
ATOM 851 C CA . GLY A 1 105 ? 12.875 15.531 5.289 1 88.31 105 GLY A CA 1
ATOM 852 C C . GLY A 1 105 ? 12.539 17 5.492 1 88.31 105 GLY A C 1
ATOM 853 O O . GLY A 1 105 ? 12.734 17.531 6.582 1 88.31 105 GLY A O 1
ATOM 854 N N . HIS A 1 106 ? 11.992 17.641 4.5 1 85.25 106 HIS A N 1
ATOM 855 C CA . HIS A 1 106 ? 11.711 19.062 4.582 1 85.25 106 HIS A CA 1
ATOM 856 C C . HIS A 1 106 ? 10.234 19.328 4.859 1 85.25 106 HIS A C 1
ATOM 858 O O . HIS A 1 106 ? 9.602 20.156 4.195 1 85.25 106 HIS A O 1
ATOM 864 N N . GLY A 1 107 ? 9.703 18.578 5.832 1 89.06 107 GLY A N 1
ATOM 865 C CA . GLY A 1 107 ? 8.391 18.906 6.371 1 89.06 107 GLY A CA 1
ATOM 866 C C . GLY A 1 107 ? 7.305 17.953 5.922 1 89.06 107 GLY A C 1
ATOM 867 O O . G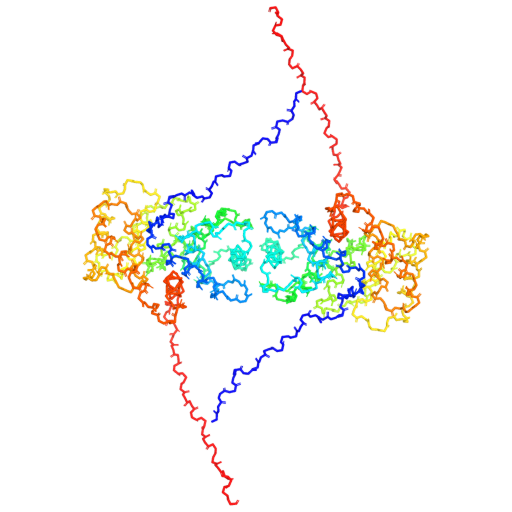LY A 1 107 ? 6.266 17.828 6.574 1 89.06 107 GLY A O 1
ATOM 868 N N . VAL A 1 108 ? 7.551 17.219 4.828 1 92.38 108 VAL A N 1
ATOM 869 C CA . VAL A 1 108 ? 6.543 16.359 4.223 1 92.38 108 VAL A CA 1
ATOM 870 C C . VAL A 1 108 ? 6.16 15.242 5.203 1 92.38 108 VAL A C 1
ATOM 872 O O . VAL A 1 108 ? 4.98 14.898 5.324 1 92.38 108 VAL A O 1
ATOM 875 N N . LEU A 1 109 ? 7.105 14.711 5.926 1 96.19 109 LEU A N 1
ATOM 876 C CA . LEU A 1 109 ? 6.801 13.625 6.852 1 96.19 109 LEU A CA 1
ATOM 877 C C . LEU A 1 109 ? 5.812 14.078 7.918 1 96.19 109 LEU A C 1
ATOM 879 O O . LEU A 1 109 ? 4.965 13.297 8.359 1 96.19 109 LEU A O 1
ATOM 883 N N . GLY A 1 110 ? 5.918 15.352 8.336 1 93.75 110 GLY A N 1
ATOM 884 C CA . GLY A 1 110 ? 4.961 15.859 9.305 1 93.75 110 GLY A CA 1
ATOM 885 C C . GLY A 1 110 ? 3.527 15.812 8.805 1 93.75 110 GLY A C 1
ATOM 886 O O . GLY A 1 110 ? 2.609 15.492 9.57 1 93.75 110 GLY A O 1
ATOM 887 N N . ILE A 1 111 ? 3.336 16.094 7.531 1 89.25 111 ILE A N 1
ATOM 888 C CA . ILE A 1 111 ? 2.016 16.047 6.914 1 89.25 111 ILE A CA 1
ATOM 889 C C . ILE A 1 111 ? 1.515 14.609 6.863 1 89.25 111 ILE A C 1
ATOM 891 O O . ILE A 1 111 ? 0.362 14.328 7.203 1 89.25 111 ILE A O 1
ATOM 895 N N . TYR A 1 112 ? 2.354 13.672 6.508 1 93.56 112 TYR A N 1
ATOM 896 C CA . TYR A 1 112 ? 1.975 12.266 6.426 1 93.56 112 TYR A CA 1
ATOM 897 C C . TYR A 1 112 ? 1.623 11.711 7.801 1 93.56 112 TYR A C 1
ATOM 899 O O . TYR A 1 112 ? 0.657 10.961 7.945 1 93.56 112 TYR A O 1
ATOM 907 N N . VAL A 1 113 ? 2.398 12.102 8.82 1 93.06 113 VAL A N 1
ATOM 908 C CA . VAL A 1 113 ? 2.102 11.641 10.172 1 93.06 113 VAL A CA 1
ATOM 909 C C . VAL A 1 113 ? 0.722 12.141 10.602 1 93.06 113 VAL A C 1
ATOM 911 O O . VAL A 1 113 ? -0.072 11.391 11.164 1 93.06 113 VAL A O 1
ATOM 914 N N . THR A 1 114 ? 0.426 13.367 10.258 1 87.12 114 THR A N 1
ATOM 915 C CA . THR A 1 114 ? -0.879 13.938 10.57 1 87.12 114 THR A CA 1
ATOM 916 C C . THR A 1 114 ? -1.987 13.188 9.836 1 87.12 114 THR A C 1
ATOM 918 O O . THR A 1 114 ? -3.027 12.883 10.422 1 87.12 114 THR A O 1
ATOM 921 N N . ALA A 1 115 ? -1.743 12.891 8.602 1 88.12 115 ALA A N 1
ATOM 922 C CA . ALA A 1 115 ? -2.719 12.156 7.809 1 88.12 115 ALA A CA 1
ATOM 923 C C . ALA A 1 115 ? -2.936 10.75 8.367 1 88.12 115 ALA A C 1
ATOM 925 O O . ALA A 1 115 ? -4.055 10.234 8.359 1 88.12 115 ALA A O 1
ATOM 926 N N . LEU A 1 116 ? -1.88 10.07 8.828 1 91.5 116 LEU A N 1
ATOM 927 C CA . LEU A 1 116 ? -2.002 8.75 9.43 1 91.5 116 LEU A CA 1
ATOM 928 C C . LEU A 1 116 ? -2.879 8.797 10.672 1 91.5 116 LEU A C 1
ATOM 930 O O . LEU A 1 116 ? -3.744 7.934 10.859 1 91.5 116 LEU A O 1
ATOM 934 N N . ILE A 1 117 ? -2.678 9.805 11.422 1 86.31 117 ILE A N 1
ATOM 935 C CA . ILE A 1 117 ? -3.492 9.961 12.625 1 86.31 117 ILE A CA 1
ATOM 936 C C . ILE A 1 117 ? -4.945 10.211 12.227 1 86.31 117 ILE A C 1
ATOM 938 O O . ILE A 1 117 ? -5.863 9.641 12.82 1 86.31 117 ILE A O 1
ATOM 942 N N . ALA A 1 118 ? -5.098 11 11.195 1 81.88 118 ALA A N 1
ATOM 943 C CA . ALA A 1 118 ? -6.438 11.32 10.711 1 81.88 118 ALA A CA 1
ATOM 944 C C . ALA A 1 118 ? -7.156 10.07 10.219 1 81.88 118 ALA A C 1
ATOM 946 O O . ALA A 1 118 ? -8.383 10.047 10.125 1 81.88 118 ALA A O 1
ATOM 947 N N . THR A 1 119 ? -6.422 9.039 9.883 1 86.5 119 THR A N 1
ATOM 948 C CA . THR A 1 119 ? -7.008 7.801 9.383 1 86.5 119 THR A CA 1
ATOM 949 C C . THR A 1 119 ? -6.891 6.688 10.414 1 86.5 119 THR A C 1
ATOM 951 O O . THR A 1 119 ? -6.969 5.508 10.078 1 86.5 119 THR A O 1
ATOM 954 N N . CYS A 1 120 ? -6.594 7.051 11.664 1 86.81 120 CYS A N 1
ATOM 955 C CA . CYS A 1 120 ? -6.586 6.18 12.836 1 86.81 120 CYS A CA 1
ATOM 956 C C . CYS A 1 120 ? -5.469 5.145 12.742 1 86.81 120 CYS A C 1
ATOM 958 O O . CYS A 1 120 ? -5.637 4.004 13.172 1 86.81 120 CYS A O 1
ATOM 960 N N . GLN A 1 121 ? -4.449 5.473 12.117 1 91 121 GLN A N 1
ATOM 961 C CA . GLN A 1 121 ? -3.268 4.621 12.078 1 91 121 GLN A CA 1
ATOM 962 C C . GLN A 1 121 ? -2.242 5.055 13.125 1 91 121 GLN A C 1
ATOM 964 O O . GLN A 1 121 ? -2.297 6.176 13.625 1 91 121 GLN A O 1
ATOM 969 N N . ASP A 1 122 ? -1.362 4.137 13.531 1 91.75 122 ASP A N 1
ATOM 970 C CA . ASP A 1 122 ? -0.379 4.391 14.578 1 91.75 122 ASP A CA 1
ATOM 971 C C . ASP A 1 122 ? 0.962 4.812 13.984 1 91.75 122 ASP A C 1
ATOM 973 O O . ASP A 1 122 ? 1.684 3.986 13.422 1 91.75 122 ASP A O 1
ATOM 977 N N . PRO A 1 123 ? 1.322 6.074 14.102 1 94.5 123 PRO A N 1
ATOM 978 C CA . PRO A 1 123 ? 2.596 6.52 13.531 1 94.5 123 PRO A CA 1
ATOM 979 C C . PRO A 1 123 ? 3.805 5.918 14.242 1 94.5 123 PRO A C 1
ATOM 981 O O . PRO A 1 123 ? 4.918 5.957 13.719 1 94.5 123 PRO A O 1
ATOM 984 N N . HIS A 1 124 ? 3.646 5.312 15.43 1 96.19 124 HIS A N 1
ATOM 985 C CA . HIS A 1 124 ? 4.754 4.727 16.188 1 96.19 124 HIS A CA 1
ATOM 986 C C . HIS A 1 124 ? 5.098 3.338 15.656 1 96.19 124 HIS A C 1
ATOM 988 O O . HIS A 1 124 ? 6.16 2.797 15.977 1 96.19 124 HIS A O 1
ATOM 994 N N . ASP A 1 125 ? 4.172 2.773 14.984 1 97 125 ASP A N 1
ATOM 995 C CA . ASP A 1 125 ? 4.375 1.472 14.352 1 97 125 ASP A CA 1
ATOM 996 C C . ASP A 1 125 ? 3.732 1.422 12.969 1 97 125 ASP A C 1
ATOM 998 O O . ASP A 1 125 ? 2.797 0.653 12.742 1 97 125 ASP A O 1
ATOM 1002 N N . PHE A 1 126 ? 4.25 2.193 12.055 1 97.81 126 PHE A N 1
ATOM 1003 C CA . PHE A 1 126 ? 3.84 2.205 10.656 1 97.81 126 PHE A CA 1
ATOM 1004 C C . PHE A 1 126 ? 4.578 1.132 9.867 1 97.81 126 PHE A C 1
ATOM 1006 O O . PHE A 1 126 ? 5.656 1.384 9.328 1 97.81 126 PHE A O 1
ATOM 1013 N N . TYR A 1 127 ? 3.98 -0.072 9.812 1 96.62 127 TYR A N 1
ATOM 1014 C CA . TYR A 1 127 ? 4.559 -1.25 9.172 1 96.62 127 TYR A CA 1
ATOM 1015 C C . TYR A 1 127 ? 5.953 -1.533 9.719 1 96.62 127 TYR A C 1
ATOM 1017 O O . TYR A 1 127 ? 6.863 -1.886 8.961 1 96.62 127 TYR A O 1
ATOM 1025 N N . GLY A 1 128 ? 6.121 -1.258 11.039 1 96.5 128 GLY A N 1
ATOM 1026 C CA . GLY A 1 128 ? 7.367 -1.569 11.719 1 96.5 128 GLY A CA 1
ATOM 1027 C C . GLY A 1 128 ? 8.266 -0.361 11.898 1 96.5 128 GLY A C 1
ATOM 1028 O O . GLY A 1 128 ? 9.328 -0.457 12.523 1 96.5 128 GLY A O 1
ATOM 1029 N N . PHE A 1 129 ? 7.883 0.77 11.375 1 97.88 129 PHE A N 1
ATOM 1030 C CA . PHE A 1 129 ? 8.695 1.977 11.484 1 97.88 129 PHE A CA 1
ATOM 1031 C C . PHE A 1 129 ? 8.094 2.938 12.508 1 97.88 129 PHE A C 1
ATOM 1033 O O . PHE A 1 129 ? 6.879 3.133 12.539 1 97.88 129 PHE A O 1
ATOM 1040 N N . ASP A 1 130 ? 8.875 3.473 13.367 1 98.19 130 ASP A N 1
ATOM 1041 C CA . ASP A 1 130 ? 8.477 4.559 14.25 1 98.19 130 ASP A CA 1
ATOM 1042 C C . ASP A 1 130 ? 8.68 5.918 13.586 1 98.19 130 ASP A C 1
ATOM 1044 O O . ASP A 1 130 ? 9.797 6.434 13.555 1 98.19 130 ASP A O 1
ATOM 1048 N N . LEU A 1 131 ? 7.605 6.48 13.125 1 97.94 131 LEU A N 1
ATOM 1049 C CA . LEU A 1 131 ? 7.703 7.703 12.344 1 97.94 131 LEU A CA 1
ATOM 1050 C C . LEU A 1 131 ? 7.941 8.914 13.242 1 97.94 131 LEU A C 1
ATOM 1052 O O . LEU A 1 131 ? 8.445 9.938 12.789 1 97.94 131 LEU A O 1
ATOM 1056 N N . LEU A 1 132 ? 7.543 8.828 14.492 1 96.62 132 LEU A N 1
ATOM 1057 C CA . LEU A 1 132 ? 7.879 9.906 15.422 1 96.62 132 LEU A CA 1
ATOM 1058 C C . LEU A 1 132 ? 9.391 10.023 15.594 1 96.62 132 LEU A C 1
ATOM 1060 O O . LEU A 1 132 ? 9.938 11.125 15.609 1 96.62 132 LEU A O 1
ATOM 1064 N N . ASP A 1 133 ? 9.969 8.875 15.695 1 97.31 133 ASP A N 1
ATOM 1065 C CA . ASP A 1 133 ? 11.422 8.852 15.797 1 97.31 133 ASP A CA 1
ATOM 1066 C C . ASP A 1 133 ? 12.07 9.516 14.578 1 97.31 133 ASP A C 1
ATOM 1068 O O . ASP A 1 133 ? 13.031 10.273 14.719 1 97.31 133 ASP A O 1
ATOM 1072 N N . LYS A 1 134 ? 11.555 9.227 13.43 1 97.5 134 LYS A N 1
ATOM 1073 C CA . LYS A 1 134 ? 12.094 9.797 12.203 1 97.5 134 LYS A CA 1
ATOM 1074 C C . LYS A 1 134 ? 11.852 11.305 12.141 1 97.5 134 LYS A C 1
ATOM 1076 O O . LYS A 1 134 ? 12.695 12.047 11.633 1 97.5 134 LYS A O 1
ATOM 1081 N N . LEU A 1 135 ? 10.727 11.68 12.523 1 96.19 135 LEU A N 1
ATOM 1082 C CA . LEU A 1 135 ? 10.383 13.094 12.531 1 96.19 135 LEU A CA 1
ATOM 1083 C C . LEU A 1 135 ? 11.266 13.859 13.508 1 96.19 135 LEU A C 1
ATOM 1085 O O . LEU A 1 135 ? 11.734 14.961 13.203 1 96.19 135 LEU A O 1
ATOM 1089 N N . GLN A 1 136 ? 11.492 13.336 14.68 1 96.25 136 GLN A N 1
ATOM 1090 C CA . GLN A 1 136 ? 12.391 13.945 15.648 1 96.25 136 GLN A CA 1
ATOM 1091 C C . GLN A 1 136 ? 13.82 14.023 15.109 1 96.25 136 GLN A C 1
ATOM 1093 O O . GLN A 1 136 ? 14.508 15.031 15.289 1 96.25 136 GLN A O 1
ATOM 1098 N N . PHE A 1 137 ? 14.195 12.984 14.469 1 96.81 137 PHE A N 1
ATOM 1099 C CA . PHE A 1 137 ? 15.492 12.984 13.797 1 96.81 137 PHE A CA 1
ATOM 1100 C C . PHE A 1 137 ? 15.594 14.141 12.812 1 96.81 137 PHE A C 1
ATOM 1102 O O . PHE A 1 137 ? 16.625 14.82 12.75 1 96.81 137 PHE A O 1
ATOM 1109 N N . HIS A 1 138 ? 14.555 14.438 12.055 1 96.94 138 HIS A N 1
ATOM 1110 C CA . HIS A 1 138 ? 14.547 15.508 11.062 1 96.94 138 HIS A CA 1
ATOM 1111 C C . HIS A 1 138 ? 14.727 16.875 11.727 1 96.94 138 HIS A C 1
ATOM 1113 O O . HIS A 1 138 ? 15.539 17.672 11.281 1 96.94 138 HIS A O 1
ATOM 1119 N N . VAL A 1 139 ? 13.984 17.125 12.758 1 95.94 139 VAL A N 1
ATOM 1120 C CA . VAL A 1 139 ? 14.008 18.422 13.406 1 95.94 139 VAL A CA 1
ATOM 1121 C C . VAL A 1 139 ? 15.375 18.656 14.062 1 95.94 139 VAL A C 1
ATOM 1123 O O . VAL A 1 139 ? 15.875 19.781 14.102 1 95.94 139 VAL A O 1
ATOM 1126 N N . GLU A 1 140 ? 15.992 17.594 14.492 1 95 140 GLU A N 1
ATOM 1127 C CA . GLU A 1 140 ? 17.297 17.672 15.156 1 95 140 GLU A CA 1
ATOM 1128 C C . GLU A 1 140 ? 18.422 17.859 14.141 1 95 140 GLU A C 1
ATOM 1130 O O . GLU A 1 140 ? 19.359 18.609 14.383 1 95 140 GLU A O 1
ATOM 1135 N N . ASN A 1 141 ? 18.312 17.219 13.031 1 95.38 141 ASN A N 1
ATOM 1136 C CA . ASN A 1 141 ? 19.453 17.141 12.125 1 95.38 141 ASN A CA 1
ATOM 1137 C C . ASN A 1 141 ? 19.328 18.156 10.984 1 95.38 141 ASN A C 1
ATOM 1139 O O . ASN A 1 141 ? 20.328 18.484 10.336 1 95.38 141 ASN A O 1
ATOM 1143 N N . PHE A 1 142 ? 18.125 18.578 10.734 1 95 142 PHE A N 1
ATOM 1144 C CA . PHE A 1 142 ? 17.938 19.562 9.672 1 95 142 PHE A CA 1
ATOM 1145 C C . PHE A 1 142 ? 17.484 20.906 10.258 1 95 142 PHE A C 1
ATOM 1147 O O . PHE A 1 142 ? 16.672 21.609 9.656 1 95 142 PHE A O 1
ATOM 1154 N N . THR A 1 143 ? 17.953 21.266 11.344 1 91.75 143 THR A N 1
ATOM 1155 C CA . THR A 1 143 ? 17.531 22.422 12.133 1 91.75 143 THR A CA 1
ATOM 1156 C C . THR A 1 143 ? 17.719 23.703 11.328 1 91.75 143 THR A C 1
ATOM 1158 O O . THR A 1 143 ? 16.859 24.594 11.375 1 91.75 143 THR A O 1
ATOM 1161 N N . ASP A 1 144 ? 18.797 23.859 10.594 1 92.38 144 ASP A N 1
ATOM 1162 C CA . ASP A 1 144 ? 19.062 25.094 9.844 1 92.38 144 ASP A CA 1
ATOM 1163 C C . ASP A 1 144 ? 18 25.297 8.758 1 92.38 144 ASP A C 1
ATOM 1165 O O . ASP A 1 144 ? 17.516 26.422 8.562 1 92.38 144 ASP A O 1
ATOM 1169 N N . TYR A 1 145 ? 17.719 24.25 8.102 1 93.25 145 TYR A N 1
ATOM 1170 C CA . TYR A 1 145 ? 16.656 24.344 7.105 1 93.25 145 TYR A CA 1
ATOM 1171 C C . TYR A 1 145 ? 15.336 24.766 7.754 1 93.25 145 TYR A C 1
ATOM 1173 O O . TYR A 1 145 ? 14.664 25.672 7.258 1 93.25 145 TYR A O 1
ATOM 1181 N N . TYR A 1 146 ? 15.016 24.125 8.82 1 92.88 146 TYR A N 1
ATOM 1182 C CA . TYR A 1 146 ? 13.742 24.375 9.477 1 92.88 146 TYR A CA 1
ATOM 1183 C C . TYR A 1 146 ? 13.68 25.781 10.047 1 92.88 146 TYR A C 1
ATOM 1185 O O . TYR A 1 146 ? 12.641 26.438 9.984 1 92.88 146 TYR A O 1
ATOM 1193 N N . LYS A 1 147 ? 14.797 26.266 10.523 1 91.81 147 LYS A N 1
ATOM 1194 C CA . LYS A 1 147 ? 14.844 27.641 11.039 1 91.81 147 LYS A CA 1
ATOM 1195 C C . LYS A 1 147 ? 14.578 28.656 9.93 1 91.81 147 LYS A C 1
ATOM 1197 O O . LYS A 1 147 ? 13.977 29.703 10.18 1 91.81 147 LYS A O 1
ATOM 1202 N N . SER A 1 148 ? 15.023 28.297 8.742 1 90.44 148 SER A N 1
ATOM 1203 C CA . SER A 1 148 ? 14.859 29.203 7.605 1 90.44 148 SER A CA 1
ATOM 1204 C C . SER A 1 148 ? 13.523 28.984 6.91 1 90.44 148 SER A C 1
ATOM 1206 O O . SER A 1 148 ? 13.094 29.797 6.086 1 90.44 148 SER A O 1
ATOM 1208 N N . ASN A 1 149 ? 12.836 27.875 7.254 1 91.56 149 ASN A N 1
ATOM 1209 C CA . ASN A 1 149 ? 11.539 27.531 6.66 1 91.56 149 ASN A CA 1
ATOM 1210 C C . ASN A 1 149 ? 10.508 27.203 7.727 1 91.56 149 ASN A C 1
ATOM 1212 O O . ASN A 1 149 ? 10.172 26.031 7.926 1 91.56 149 ASN A O 1
ATOM 1216 N N . LYS A 1 150 ? 9.938 28.203 8.25 1 91.5 150 LYS A N 1
ATOM 1217 C CA . LYS A 1 150 ? 9.109 28.062 9.445 1 91.5 150 LYS A CA 1
ATOM 1218 C C . LYS A 1 150 ? 7.797 27.344 9.125 1 91.5 150 LYS A C 1
ATOM 1220 O O . LYS A 1 150 ? 7.219 26.688 9.984 1 91.5 150 LYS A O 1
ATOM 1225 N N . PHE A 1 151 ? 7.336 27.531 7.848 1 90.12 151 PHE A N 1
ATOM 1226 C CA . PHE A 1 151 ? 6.156 26.781 7.434 1 90.12 151 PHE A CA 1
ATOM 1227 C C . PHE A 1 151 ? 6.395 25.281 7.562 1 90.12 151 PHE A C 1
ATOM 1229 O O . PHE A 1 151 ? 5.613 24.578 8.203 1 90.12 151 PHE A O 1
ATOM 1236 N N . ALA A 1 152 ? 7.496 24.781 7.062 1 92.5 152 ALA A N 1
ATOM 1237 C CA . ALA A 1 152 ? 7.879 23.375 7.152 1 92.5 152 ALA A CA 1
ATOM 1238 C C . ALA A 1 152 ? 8.164 22.969 8.594 1 92.5 152 ALA A C 1
ATOM 1240 O O . ALA A 1 152 ? 7.82 21.859 9.023 1 92.5 152 ALA A O 1
ATOM 1241 N N . TYR A 1 153 ? 8.781 23.844 9.289 1 94.12 153 TYR A N 1
ATOM 1242 C CA . TYR A 1 153 ? 9.07 23.609 10.703 1 94.12 153 TYR A CA 1
ATOM 1243 C C . TYR A 1 153 ? 7.789 23.359 11.484 1 94.12 153 TYR A C 1
ATOM 1245 O O . TYR A 1 153 ? 7.719 22.422 12.297 1 94.12 153 TYR A O 1
ATOM 1253 N N . SER A 1 154 ? 6.836 24.188 11.211 1 90.88 154 SER A N 1
ATOM 1254 C CA . SER A 1 154 ? 5.551 24.062 11.891 1 90.88 154 SER A CA 1
ATOM 1255 C C . SER A 1 154 ? 4.891 22.719 11.602 1 90.88 154 SER A C 1
ATOM 1257 O O . SER A 1 154 ? 4.352 22.078 12.5 1 90.88 154 SER A O 1
ATOM 1259 N N . TRP A 1 155 ? 4.953 22.25 10.352 1 90.94 155 TRP A N 1
ATOM 1260 C CA . TRP A 1 155 ? 4.398 20.953 10 1 90.94 155 TRP A CA 1
ATOM 1261 C C . TRP A 1 155 ? 5.09 19.844 10.773 1 90.94 155 TRP A C 1
ATOM 1263 O O . TRP A 1 155 ? 4.438 18.906 11.258 1 90.94 155 TRP A O 1
ATOM 1273 N N . ALA A 1 156 ? 6.375 19.922 10.836 1 95.19 156 ALA A N 1
ATOM 1274 C CA . ALA A 1 156 ? 7.121 18.906 11.57 1 95.19 156 ALA A CA 1
ATOM 1275 C C . ALA A 1 156 ? 6.699 18.859 13.039 1 95.19 156 ALA A C 1
ATOM 1277 O O . ALA A 1 156 ? 6.453 17.797 13.586 1 95.19 156 ALA A O 1
ATOM 1278 N N . LEU A 1 157 ? 6.531 19.984 13.641 1 93.62 157 LEU A N 1
ATOM 1279 C CA . LEU A 1 157 ? 6.18 20.047 15.055 1 93.62 157 LEU A CA 1
ATOM 1280 C C . LEU A 1 157 ? 4.734 19.609 15.273 1 93.62 157 LEU A C 1
ATOM 1282 O O . LEU A 1 157 ? 4.422 18.969 16.266 1 93.62 157 LEU A O 1
ATOM 1286 N N . ILE A 1 158 ? 3.861 20 14.344 1 87.81 158 ILE A N 1
ATOM 1287 C CA . ILE A 1 158 ? 2.482 19.531 14.414 1 87.81 158 ILE A CA 1
ATOM 1288 C C . ILE A 1 158 ? 2.459 18 14.336 1 87.81 158 ILE A C 1
ATOM 1290 O O . ILE A 1 158 ? 1.76 17.344 15.109 1 87.81 158 ILE A O 1
ATOM 1294 N N . GLY A 1 159 ? 3.268 17.438 13.406 1 91.31 159 GLY A N 1
ATOM 1295 C CA . GLY A 1 159 ? 3.381 15.992 13.305 1 91.31 159 GLY A CA 1
ATOM 1296 C C . GLY A 1 159 ? 3.828 15.336 14.594 1 91.31 159 GLY A C 1
ATOM 1297 O O . GLY A 1 159 ? 3.244 14.336 15.023 1 91.31 159 GLY A O 1
ATOM 1298 N N . ILE A 1 160 ? 4.801 15.891 15.234 1 93.81 160 ILE A N 1
ATOM 1299 C CA . ILE A 1 160 ? 5.289 15.367 16.5 1 93.81 160 ILE A CA 1
ATOM 1300 C C . ILE A 1 160 ? 4.18 15.445 17.547 1 93.81 160 ILE A C 1
ATOM 1302 O O . ILE A 1 160 ? 3.922 14.469 18.266 1 93.81 160 ILE A O 1
ATOM 1306 N N . CYS A 1 161 ? 3.533 16.469 17.578 1 88.88 161 CYS A N 1
ATOM 1307 C CA . CYS A 1 161 ? 2.496 16.703 18.578 1 88.88 161 CYS A CA 1
ATOM 1308 C C . CYS A 1 161 ? 1.353 15.711 18.422 1 88.88 161 CYS A C 1
ATOM 1310 O O . CYS A 1 161 ? 0.977 15.047 19.391 1 88.88 161 CYS A O 1
ATOM 1312 N N . VAL A 1 162 ? 0.837 15.586 17.25 1 86.69 162 VAL A N 1
ATOM 1313 C CA . VAL A 1 162 ? -0.347 14.758 17.047 1 86.69 162 VAL A CA 1
ATOM 1314 C C . VAL A 1 162 ? 0.022 13.289 17.219 1 86.69 162 VAL A C 1
ATOM 1316 O O . VAL A 1 162 ? -0.841 12.453 17.5 1 86.69 162 VAL A O 1
ATOM 1319 N N . ALA A 1 163 ? 1.273 12.977 17.016 1 88.44 163 ALA A N 1
ATOM 1320 C CA . ALA A 1 163 ? 1.745 11.617 17.25 1 88.44 163 ALA A CA 1
ATOM 1321 C C . ALA A 1 163 ? 1.975 11.352 18.734 1 88.44 163 ALA A C 1
ATOM 1323 O O . ALA A 1 163 ? 2.355 10.25 19.125 1 88.44 163 ALA A O 1
ATOM 1324 N N . GLY A 1 164 ? 1.77 12.352 19.531 1 86.25 164 GLY A N 1
ATOM 1325 C CA . GLY A 1 164 ? 1.869 12.18 20.969 1 86.25 164 GLY A CA 1
ATOM 1326 C C . GLY A 1 164 ? 3.25 12.492 21.516 1 86.25 164 GLY A C 1
ATOM 1327 O O . GLY A 1 164 ? 3.551 12.18 22.672 1 86.25 164 GLY A O 1
ATOM 1328 N N . GLY A 1 165 ? 4.035 13.062 20.656 1 90.69 165 GLY A N 1
ATOM 1329 C CA . GLY A 1 165 ? 5.359 13.461 21.109 1 90.69 165 GLY A CA 1
ATOM 1330 C C . GLY A 1 165 ? 5.363 14.781 21.859 1 90.69 165 GLY A C 1
ATOM 1331 O O . GLY A 1 165 ? 4.418 15.57 21.75 1 90.69 165 GLY A O 1
ATOM 1332 N N . GLN A 1 166 ? 6.426 14.953 22.625 1 89.62 166 GLN A N 1
ATOM 1333 C CA . GLN A 1 166 ? 6.633 16.219 23.312 1 89.62 166 GLN A CA 1
ATOM 1334 C C . GLN A 1 166 ? 7.484 17.172 22.469 1 89.62 166 GLN A C 1
ATOM 1336 O O . GLN A 1 166 ? 8.516 16.781 21.938 1 89.62 166 GLN A O 1
ATOM 1341 N N . ILE A 1 167 ? 6.945 18.391 22.344 1 90.19 167 ILE A N 1
ATOM 1342 C CA . ILE A 1 167 ? 7.719 19.406 21.641 1 90.19 167 ILE A CA 1
ATOM 1343 C C . ILE A 1 167 ? 8.625 20.141 22.625 1 90.19 167 ILE A C 1
ATOM 1345 O O . ILE A 1 167 ? 8.148 20.797 23.562 1 90.19 167 ILE A O 1
ATOM 1349 N N . GLU A 1 168 ? 9.914 20.016 22.453 1 92 168 GLU A N 1
ATOM 1350 C CA . GLU A 1 168 ? 10.867 20.703 23.312 1 92 168 GLU A CA 1
ATOM 1351 C C . GLU A 1 168 ? 10.773 22.219 23.141 1 92 168 GLU A C 1
ATOM 1353 O O . GLU A 1 168 ? 10.5 22.719 22.047 1 92 168 GLU A O 1
ATOM 1358 N N . ASP A 1 169 ? 11.109 22.938 24.203 1 89.81 169 ASP A N 1
ATOM 1359 C CA . ASP A 1 169 ? 11 24.406 24.219 1 89.81 169 ASP A CA 1
ATOM 1360 C C . ASP A 1 169 ? 11.945 25.031 23.203 1 89.81 169 ASP A C 1
ATOM 1362 O O . ASP A 1 169 ? 11.625 26.062 22.594 1 89.81 169 ASP A O 1
ATOM 1366 N N . ARG A 1 170 ? 13.055 24.484 22.984 1 91.12 170 ARG A N 1
ATOM 1367 C CA . ARG A 1 170 ? 14.016 25.062 22.047 1 91.12 170 ARG A CA 1
ATOM 1368 C C . ARG A 1 170 ? 13.43 25.125 20.641 1 91.12 170 ARG A C 1
ATOM 1370 O O . ARG A 1 170 ? 13.695 26.078 19.891 1 91.12 170 ARG A O 1
ATOM 1377 N N . TYR A 1 171 ? 12.625 24.141 20.281 1 91.81 171 TYR A N 1
ATOM 1378 C CA . TYR A 1 171 ? 12.016 24.125 18.953 1 91.81 171 TYR A CA 1
ATOM 1379 C C . TYR A 1 171 ? 10.938 25.203 18.844 1 91.81 171 TYR A C 1
ATOM 1381 O O . TYR A 1 171 ? 10.797 25.844 17.797 1 91.81 171 TYR A O 1
ATOM 1389 N N . LYS A 1 172 ? 10.195 25.406 19.906 1 88.31 172 LYS A N 1
ATOM 1390 C CA . LYS A 1 172 ? 9.203 26.469 19.938 1 88.31 172 LYS A CA 1
ATOM 1391 C C . LYS A 1 172 ? 9.859 27.844 19.828 1 88.31 172 LYS A C 1
ATOM 1393 O O . LYS A 1 172 ? 9.352 28.719 19.125 1 88.31 172 LYS A O 1
ATOM 1398 N N . ASP A 1 173 ? 11 27.969 20.484 1 89.25 173 ASP A N 1
ATOM 1399 C CA . ASP A 1 173 ? 11.75 29.219 20.438 1 89.25 173 ASP A CA 1
ATOM 1400 C C . ASP A 1 173 ? 12.211 29.547 19.016 1 89.25 173 ASP A C 1
ATOM 1402 O O . ASP A 1 173 ? 12.242 30.703 18.625 1 89.25 173 ASP A O 1
ATOM 1406 N N . HIS A 1 174 ? 12.531 28.516 18.312 1 90.06 174 HIS A N 1
ATOM 1407 C CA . HIS A 1 174 ? 12.969 28.719 16.922 1 90.06 174 HIS A CA 1
ATOM 1408 C C . HIS A 1 174 ? 11.852 29.312 16.078 1 90.06 174 HIS A C 1
ATOM 1410 O O . HIS A 1 174 ? 12.125 30.031 15.109 1 90.06 174 HIS A O 1
ATOM 1416 N N . LEU A 1 175 ? 10.617 29 16.422 1 88.5 175 LEU A N 1
ATOM 1417 C CA . LEU A 1 175 ? 9.477 29.469 15.633 1 88.5 175 LEU A CA 1
ATOM 1418 C C . LEU A 1 175 ? 9.195 30.938 15.914 1 88.5 175 LEU A C 1
ATOM 1420 O O . LEU A 1 175 ? 8.742 31.672 15.031 1 88.5 175 LEU A O 1
ATOM 1424 N N . VAL A 1 176 ? 9.438 31.469 17.141 1 81.75 176 VAL A N 1
ATOM 1425 C CA . VAL A 1 176 ? 9 32.781 17.578 1 81.75 176 VAL A CA 1
ATOM 1426 C C . VAL A 1 176 ? 10.117 33.812 17.344 1 81.75 176 VAL A C 1
ATOM 1428 O O . VAL A 1 176 ? 9.859 35 17.203 1 81.75 176 VAL A O 1
ATOM 1431 N N . THR A 1 177 ? 11.344 33.531 17.453 1 66.56 177 THR A N 1
ATOM 1432 C CA . THR A 1 177 ? 12.477 34.438 17.484 1 66.56 177 THR A CA 1
ATOM 1433 C C . THR A 1 177 ? 12.422 35.406 16.297 1 66.56 177 THR A C 1
ATOM 1435 O O . THR A 1 177 ? 12.828 36.562 16.406 1 66.56 177 THR A O 1
ATOM 1438 N N . GLN A 1 178 ? 11.977 35.094 15.148 1 59.75 178 GLN A N 1
ATOM 1439 C CA . GLN A 1 178 ? 12.148 36.094 14.102 1 59.75 178 GLN A CA 1
ATOM 1440 C C . GLN A 1 178 ? 10.82 36.75 13.727 1 59.75 178 GLN A C 1
ATOM 1442 O O . GLN A 1 178 ? 10.688 37.344 12.656 1 59.75 178 GLN A O 1
ATOM 1447 N N . PHE A 1 179 ? 9.766 36.656 14.406 1 55.72 179 PHE A N 1
ATOM 1448 C CA . PHE A 1 179 ? 8.492 37.25 14.008 1 55.72 179 PHE A CA 1
ATOM 1449 C C . PHE A 1 179 ? 8.602 38.75 13.953 1 55.72 179 PHE A C 1
ATOM 1451 O O . PHE A 1 179 ? 7.918 39.406 13.156 1 55.72 179 PHE A O 1
ATOM 1458 N N . GLY A 1 180 ? 9.398 39.375 14.781 1 49.84 180 GLY A N 1
ATOM 1459 C CA . GLY A 1 180 ? 9.484 40.812 14.711 1 49.84 180 GLY A CA 1
ATOM 1460 C C . GLY A 1 180 ? 9.898 41.312 13.344 1 49.84 180 GLY A C 1
ATOM 1461 O O . GLY A 1 180 ? 9.508 42.406 12.938 1 49.84 180 GLY A O 1
ATOM 1462 N N . ASN A 1 181 ? 10.891 40.812 12.812 1 44.5 181 ASN A N 1
ATOM 1463 C CA . ASN A 1 181 ? 11.5 41.406 11.625 1 44.5 181 ASN A CA 1
ATOM 1464 C C . ASN A 1 181 ? 10.969 40.781 10.344 1 44.5 181 ASN A C 1
ATOM 1466 O O . ASN A 1 181 ? 11.172 41.312 9.25 1 44.5 181 ASN A O 1
ATOM 1470 N N . THR A 1 182 ? 10.539 39.594 10.391 1 50.41 182 THR A N 1
ATOM 1471 C CA . THR A 1 182 ? 10.375 38.875 9.125 1 50.41 182 THR A CA 1
ATOM 1472 C C . THR A 1 182 ? 8.922 38.938 8.656 1 50.41 182 THR A C 1
ATOM 1474 O O . THR A 1 182 ? 8 38.938 9.477 1 50.41 182 THR A O 1
ATOM 1477 N N . SER A 1 183 ? 8.711 39.594 7.594 1 59.56 183 SER A N 1
ATOM 1478 C CA . SER A 1 183 ? 7.516 39.688 6.758 1 59.56 183 SER A CA 1
ATOM 1479 C C . SER A 1 183 ? 6.934 38.312 6.488 1 59.56 183 SER A C 1
ATOM 1481 O O . SER A 1 183 ? 7.105 37.75 5.398 1 59.56 183 SER A O 1
ATOM 1483 N N . PHE A 1 184 ? 6.523 37.625 7.598 1 71 184 PHE A N 1
ATOM 1484 C CA . PHE A 1 184 ? 5.898 36.344 7.309 1 71 184 PHE A CA 1
ATOM 1485 C C . PHE A 1 184 ? 4.531 36.531 6.664 1 71 184 PHE A C 1
ATOM 1487 O O . PHE A 1 184 ? 3.799 37.469 7.02 1 71 184 PHE A O 1
ATOM 1494 N N . ASN A 1 185 ? 4.426 35.719 5.699 1 86.06 185 ASN A N 1
ATOM 1495 C CA . ASN A 1 185 ? 3.088 35.719 5.121 1 86.06 185 ASN A CA 1
ATOM 1496 C C . ASN A 1 185 ? 2.078 35.031 6.043 1 86.06 185 ASN A C 1
ATOM 1498 O O . ASN A 1 185 ? 2.461 34.406 7.02 1 86.06 185 ASN A O 1
ATOM 1502 N N . ILE A 1 186 ? 0.827 35.312 5.961 1 90.25 186 ILE A N 1
ATOM 1503 C CA . ILE A 1 186 ? -0.265 34.875 6.82 1 90.25 186 ILE A CA 1
ATOM 1504 C C . ILE A 1 186 ? -0.259 33.344 6.922 1 90.25 186 ILE A C 1
ATOM 1506 O O . ILE A 1 186 ? -0.534 32.781 7.984 1 90.25 186 ILE A O 1
ATOM 1510 N N . ASP A 1 187 ? 0.141 32.688 5.844 1 85.31 187 ASP A N 1
ATOM 1511 C CA . ASP A 1 187 ? 0.196 31.219 5.84 1 85.31 187 ASP A CA 1
ATOM 1512 C C . ASP A 1 187 ? 1.171 30.703 6.898 1 85.31 187 ASP A C 1
ATOM 1514 O O . ASP A 1 187 ? 0.822 29.844 7.707 1 85.31 187 ASP A O 1
ATOM 1518 N N . THR A 1 188 ? 2.307 31.281 6.832 1 90.19 188 THR A N 1
ATOM 1519 C CA . THR A 1 188 ? 3.348 30.844 7.754 1 90.19 188 THR A CA 1
ATOM 1520 C C . THR A 1 188 ? 2.961 31.156 9.195 1 90.19 188 THR A C 1
ATOM 1522 O O . THR A 1 188 ? 3.119 30.312 10.086 1 90.19 188 THR A O 1
ATOM 1525 N N . ILE A 1 189 ? 2.428 32.25 9.445 1 91.44 189 ILE A N 1
ATOM 1526 C CA . ILE A 1 189 ? 2.041 32.656 10.797 1 91.44 189 ILE A CA 1
ATOM 1527 C C . ILE A 1 189 ? 0.917 31.75 11.289 1 91.44 189 ILE A C 1
ATOM 1529 O O . ILE A 1 189 ? 0.881 31.375 12.469 1 91.44 189 ILE A O 1
ATOM 1533 N N . SER A 1 190 ? 0.02 31.453 10.391 1 87.25 190 SER A N 1
ATOM 1534 C CA . SER A 1 190 ? -1.063 30.531 10.75 1 87.25 190 SER A CA 1
ATOM 1535 C C . SER A 1 190 ? -0.526 29.172 11.164 1 87.25 190 SER A C 1
ATOM 1537 O O . SER A 1 190 ? -0.961 28.609 12.172 1 87.25 190 SER A O 1
ATOM 1539 N N . MET A 1 191 ? 0.454 28.672 10.414 1 88.44 191 MET A N 1
ATOM 1540 C CA . MET A 1 191 ? 1.045 27.375 10.727 1 88.44 191 MET A CA 1
ATOM 1541 C C . MET A 1 191 ? 1.795 27.438 12.055 1 88.44 191 MET A C 1
ATOM 1543 O O . MET A 1 191 ? 1.724 26.5 12.852 1 88.44 191 MET A O 1
ATOM 1547 N N . ILE A 1 192 ? 2.49 28.516 12.266 1 90.75 192 ILE A N 1
ATOM 1548 C CA . ILE A 1 192 ? 3.219 28.688 13.516 1 90.75 192 ILE A CA 1
ATOM 1549 C C . ILE A 1 192 ? 2.238 28.688 14.688 1 90.75 192 ILE A C 1
ATOM 1551 O O . ILE A 1 192 ? 2.475 28.031 15.703 1 90.75 192 ILE A O 1
ATOM 1555 N N . LEU A 1 193 ? 1.172 29.391 14.531 1 88.25 193 LEU A N 1
ATOM 1556 C CA . LEU A 1 193 ? 0.156 29.453 15.578 1 88.25 193 LEU A CA 1
ATOM 1557 C C . LEU A 1 193 ? -0.387 28.062 15.898 1 88.25 193 LEU A C 1
ATOM 1559 O O . LEU A 1 193 ? -0.513 27.703 17.062 1 88.25 193 LEU A O 1
ATOM 1563 N N . MET A 1 194 ? -0.637 27.281 14.867 1 86.94 194 MET A N 1
ATOM 1564 C CA . MET A 1 194 ? -1.156 25.922 15.062 1 86.94 194 MET A CA 1
ATOM 1565 C C . MET A 1 194 ? -0.113 25.031 15.734 1 86.94 194 MET A C 1
ATOM 1567 O O . MET A 1 194 ? -0.445 24.234 16.609 1 86.94 194 MET A O 1
ATOM 1571 N N . ALA A 1 195 ? 1.074 25.172 15.328 1 89.44 195 ALA A N 1
ATOM 1572 C CA . ALA A 1 195 ? 2.141 24.375 15.93 1 89.44 195 ALA A CA 1
ATOM 1573 C C . ALA A 1 195 ? 2.309 24.719 17.406 1 89.44 195 ALA A C 1
ATOM 1575 O O . ALA A 1 195 ? 2.418 23.812 18.25 1 89.44 195 ALA A O 1
ATOM 1576 N N . LEU A 1 196 ? 2.295 25.984 17.75 1 89.38 196 LEU A N 1
ATOM 1577 C CA . LEU A 1 196 ? 2.518 26.422 19.109 1 89.38 196 LEU A CA 1
ATOM 1578 C C . LEU A 1 196 ? 1.321 26.078 20 1 89.38 196 LEU A C 1
ATOM 1580 O O . LEU A 1 196 ? 1.47 25.906 21.203 1 89.38 196 LEU A O 1
ATOM 1584 N N . SER A 1 197 ? 0.188 25.953 19.438 1 84.5 197 SER A N 1
ATOM 1585 C CA . SER A 1 197 ? -1.021 25.688 20.203 1 84.5 197 SER A CA 1
ATOM 1586 C C . SER A 1 197 ? -1.271 24.188 20.328 1 84.5 197 SER A C 1
ATOM 1588 O O . SER A 1 197 ? -2.09 23.766 21.141 1 84.5 197 SER A O 1
ATOM 1590 N N . CYS A 1 198 ? -0.582 23.422 19.578 1 83.75 198 CYS A N 1
ATOM 1591 C CA . CYS A 1 198 ? -0.859 22 19.516 1 83.75 198 CYS A CA 1
ATOM 1592 C C . CYS A 1 198 ? -0.73 21.344 20.891 1 83.75 198 CYS A C 1
ATOM 1594 O O . CYS A 1 198 ? 0.283 21.516 21.562 1 83.75 198 CYS A O 1
ATOM 1596 N N . GLY A 1 199 ? -1.726 20.562 21.312 1 70.5 199 GLY A N 1
ATOM 1597 C CA . GLY A 1 199 ? -1.731 19.766 22.531 1 70.5 199 GLY A CA 1
ATOM 1598 C C . GLY A 1 199 ? -1.8 20.609 23.797 1 70.5 199 GLY A C 1
ATOM 1599 O O . GLY A 1 199 ? -1.604 20.094 24.891 1 70.5 199 GLY A O 1
ATOM 1600 N N . ARG A 1 200 ? -1.955 21.906 23.656 1 76.69 200 ARG A N 1
ATOM 1601 C CA . ARG A 1 200 ? -1.967 22.766 24.828 1 76.69 200 ARG A CA 1
ATOM 1602 C C . ARG A 1 200 ? -3.387 23.203 25.172 1 76.69 200 ARG A C 1
ATOM 1604 O O . ARG A 1 200 ? -4.191 23.484 24.281 1 76.69 200 ARG A O 1
ATOM 1611 N N . SER A 1 201 ? -3.699 23.125 26.453 1 66.5 201 SER A N 1
ATOM 1612 C CA . SER A 1 201 ? -5.031 23.5 26.922 1 66.5 201 SER A CA 1
ATOM 1613 C C . SER A 1 201 ? -5.039 24.922 27.469 1 66.5 201 SER A C 1
ATOM 1615 O O . SER A 1 201 ? -6.043 25.641 27.375 1 66.5 201 SER A O 1
ATOM 1617 N N . ASP A 1 202 ? -3.967 25.312 28.109 1 66.38 202 ASP A N 1
ATOM 1618 C CA . ASP A 1 202 ? -3.99 26.625 28.766 1 66.38 202 ASP A CA 1
ATOM 1619 C C . ASP A 1 202 ? -3.156 27.641 27.984 1 66.38 202 ASP A C 1
ATOM 1621 O O . ASP A 1 202 ? -2.137 28.125 28.469 1 66.38 202 ASP A O 1
ATOM 1625 N N . ILE A 1 203 ? -3.678 27.891 26.797 1 72.62 203 ILE A N 1
ATOM 1626 C CA . ILE A 1 203 ? -2.834 28.719 25.938 1 72.62 203 ILE A CA 1
ATOM 1627 C C . ILE A 1 203 ? -3.354 30.156 25.953 1 72.62 203 ILE A C 1
ATOM 1629 O O . ILE A 1 203 ? -2.715 31.062 25.406 1 72.62 203 ILE A O 1
ATOM 1633 N N . ASN A 1 204 ? -4.387 30.453 26.609 1 65.5 204 ASN A N 1
ATOM 1634 C CA . ASN A 1 204 ? -4.977 31.781 26.578 1 65.5 204 ASN A CA 1
ATOM 1635 C C . ASN A 1 204 ? -4.074 32.812 27.25 1 65.5 204 ASN A C 1
ATOM 1637 O O . ASN A 1 204 ? -4.16 34 26.969 1 65.5 204 ASN A O 1
ATOM 1641 N N . ASN A 1 205 ? -3.24 32.281 27.953 1 66.38 205 ASN A N 1
ATOM 1642 C CA . ASN A 1 205 ? -2.371 33.188 28.656 1 66.38 205 ASN A CA 1
ATOM 1643 C C . ASN A 1 205 ? -0.991 33.281 28.016 1 66.38 205 ASN A C 1
ATOM 1645 O O . ASN A 1 205 ? -0.105 33.969 28.516 1 66.38 205 ASN A O 1
ATOM 1649 N N . ASP A 1 206 ? -0.862 32.688 27 1 83.06 206 ASP A N 1
ATOM 1650 C CA . ASP A 1 206 ? 0.414 32.75 26.297 1 83.06 206 ASP A CA 1
ATOM 1651 C C . ASP A 1 206 ? 0.467 33.969 25.391 1 83.06 206 ASP A C 1
ATOM 1653 O O . ASP A 1 206 ? -0.24 34.062 24.391 1 83.06 206 ASP A O 1
ATOM 1657 N N . THR A 1 207 ? 1.304 34.906 25.766 1 84.25 207 THR A N 1
ATOM 1658 C CA . THR A 1 207 ? 1.367 36.219 25.109 1 84.25 207 THR A CA 1
ATOM 1659 C C . THR A 1 207 ? 1.768 36.062 23.641 1 84.25 207 THR A C 1
ATOM 1661 O O . THR A 1 207 ? 1.273 36.781 22.781 1 84.25 207 THR A O 1
ATOM 1664 N N . TYR A 1 208 ? 2.641 35.156 23.328 1 83.62 208 TYR A N 1
ATOM 1665 C CA . TYR A 1 208 ? 3.076 34.969 21.953 1 83.62 208 TYR A CA 1
ATOM 1666 C C . TYR A 1 208 ? 1.934 34.469 21.078 1 83.62 208 TYR A C 1
ATOM 1668 O O . TYR A 1 208 ? 1.738 34.938 19.969 1 83.62 208 TYR A O 1
ATOM 1676 N N . ILE A 1 209 ? 1.23 33.562 21.578 1 88.5 209 ILE A N 1
ATOM 1677 C CA . ILE A 1 209 ? 0.09 33 20.875 1 88.5 209 ILE A CA 1
ATOM 1678 C C . ILE A 1 209 ? -0.96 34.062 20.641 1 88.5 209 ILE A C 1
ATOM 1680 O O . ILE A 1 209 ? -1.482 34.219 19.531 1 88.5 209 ILE A O 1
ATOM 1684 N N . GLN A 1 210 ? -1.162 34.844 21.656 1 88.69 210 GLN A N 1
ATOM 1685 C CA . GLN A 1 210 ? -2.152 35.906 21.531 1 88.69 210 GLN A CA 1
ATOM 1686 C C . GLN A 1 210 ? -1.701 36.969 20.531 1 88.69 210 GLN A C 1
ATOM 1688 O O . GLN A 1 210 ? -2.516 37.5 19.766 1 88.69 210 GLN A O 1
ATOM 1693 N N . ASN A 1 211 ? -0.467 37.281 20.562 1 88.62 211 ASN A N 1
ATOM 1694 C CA . ASN A 1 211 ? 0.059 38.25 19.625 1 88.62 211 ASN A CA 1
ATOM 1695 C C . ASN A 1 211 ? -0.053 37.75 18.188 1 88.62 211 ASN A C 1
ATOM 1697 O O . ASN A 1 211 ? -0.38 38.531 17.281 1 88.62 211 ASN A O 1
ATOM 1701 N N . LEU A 1 212 ? 0.235 36.5 17.984 1 90.12 212 LEU A N 1
ATOM 1702 C CA . LEU A 1 212 ? 0.121 35.938 16.656 1 90.12 212 LEU A CA 1
ATOM 1703 C C . LEU A 1 212 ? -1.327 35.969 16.172 1 90.12 212 LEU A C 1
ATOM 1705 O O . LEU A 1 212 ? -1.603 36.312 15.031 1 90.12 212 LEU A O 1
ATOM 1709 N N . ALA A 1 213 ? -2.199 35.531 17.062 1 90.88 213 ALA A N 1
ATOM 1710 C CA . ALA A 1 213 ? -3.619 35.531 16.719 1 90.88 213 ALA A CA 1
ATOM 1711 C C . ALA A 1 213 ? -4.102 36.938 16.375 1 90.88 213 ALA A C 1
ATOM 1713 O O . ALA A 1 213 ? -4.82 37.125 15.391 1 90.88 213 ALA A O 1
ATOM 1714 N N . SER A 1 214 ? -3.691 37.875 17.188 1 91.94 214 SER A N 1
ATOM 1715 C CA . SER A 1 214 ? -4.074 39.281 16.953 1 91.94 214 SER A CA 1
ATOM 1716 C C . SER A 1 214 ? -3.5 39.781 15.633 1 91.94 214 SER A C 1
ATOM 1718 O O . SER A 1 214 ? -4.145 40.562 14.93 1 91.94 214 SER A O 1
ATOM 1720 N N . PHE A 1 215 ? -2.309 39.406 15.383 1 90.81 215 PHE A N 1
ATOM 1721 C CA . PHE A 1 215 ? -1.694 39.781 14.117 1 90.81 215 PHE A CA 1
ATOM 1722 C C . PHE A 1 215 ? -2.498 39.25 12.938 1 90.81 215 PHE A C 1
ATOM 1724 O O . PHE A 1 215 ? -2.799 40 12 1 90.81 215 PHE A O 1
ATOM 1731 N N . ILE A 1 216 ? -2.834 37.969 12.977 1 93.31 216 ILE A N 1
ATOM 1732 C CA . ILE A 1 216 ? -3.641 37.375 11.906 1 93.31 216 ILE A CA 1
ATOM 1733 C C . ILE A 1 216 ? -4.949 38.156 11.773 1 93.31 216 ILE A C 1
ATOM 1735 O O . ILE A 1 216 ? -5.328 38.562 10.664 1 93.31 216 ILE A O 1
ATOM 1739 N N . ALA A 1 217 ? -5.555 38.375 12.891 1 94.94 217 ALA A N 1
ATOM 1740 C CA . ALA A 1 217 ? -6.84 39.094 12.891 1 94.94 217 ALA A CA 1
ATOM 1741 C C . ALA A 1 217 ? -6.719 40.469 12.266 1 94.94 217 ALA A C 1
ATOM 1743 O O . ALA A 1 217 ? -7.625 40.906 11.562 1 94.94 217 ALA A O 1
ATOM 1744 N N . SER A 1 218 ? -5.641 41.125 12.469 1 94.75 218 SER A N 1
ATOM 1745 C CA . SER A 1 218 ? -5.434 42.469 11.984 1 94.75 218 SER A CA 1
ATOM 1746 C C . SER A 1 218 ? -5.273 42.5 10.469 1 94.75 218 SER A C 1
ATOM 1748 O O . SER A 1 218 ? -5.383 43.562 9.852 1 94.75 218 SER A O 1
ATOM 1750 N N . LYS A 1 219 ? -5.086 41.375 9.859 1 94.88 219 LYS A N 1
ATOM 1751 C CA . LYS A 1 219 ? -4.848 41.312 8.422 1 94.88 219 LYS A CA 1
ATOM 1752 C C . LYS A 1 219 ? -6.121 40.969 7.668 1 94.88 219 LYS A C 1
ATOM 1754 O O . LYS A 1 219 ? -6.098 40.781 6.445 1 94.88 219 LYS A O 1
ATOM 1759 N N . GLN A 1 220 ? -7.188 40.844 8.391 1 96.69 220 GLN A N 1
ATOM 1760 C CA . GLN A 1 220 ? -8.445 40.469 7.734 1 96.69 220 GLN A CA 1
ATOM 1761 C C . GLN A 1 220 ? -8.914 41.594 6.809 1 96.69 220 GLN A C 1
ATOM 1763 O O . GLN A 1 220 ? -8.898 42.781 7.188 1 96.69 220 GLN A O 1
ATOM 1768 N N . LEU A 1 221 ? -9.25 41.25 5.648 1 96.5 221 LEU A N 1
ATOM 1769 C CA . LEU A 1 221 ? -9.773 42.188 4.652 1 96.5 221 LEU A CA 1
ATOM 1770 C C . LEU A 1 221 ? -11.234 42.5 4.926 1 96.5 221 LEU A C 1
ATOM 1772 O O . LEU A 1 221 ? -11.906 41.781 5.664 1 96.5 221 LEU A O 1
ATOM 1776 N N . PRO A 1 222 ? -11.695 43.531 4.254 1 96.25 222 PRO A N 1
ATOM 1777 C CA . PRO A 1 222 ? -13.102 43.906 4.434 1 96.25 222 PRO A CA 1
ATOM 1778 C C . PRO A 1 222 ? -14.047 42.75 4.043 1 96.25 222 PRO A C 1
ATOM 1780 O O . PRO A 1 222 ? -15.125 42.625 4.621 1 96.25 222 PRO A O 1
ATOM 1783 N N . SER A 1 223 ? -13.703 42 3.137 1 93.38 223 SER A N 1
ATOM 1784 C CA . SER A 1 223 ? -14.516 40.875 2.682 1 93.38 223 SER A CA 1
ATOM 1785 C C . SER A 1 223 ? -14.578 39.75 3.734 1 93.38 223 SER A C 1
ATOM 1787 O O . SER A 1 223 ? -15.398 38.844 3.637 1 93.38 223 SER A O 1
ATOM 1789 N N . GLY A 1 224 ? -13.703 39.844 4.75 1 93.75 224 GLY A N 1
ATOM 1790 C CA . GLY A 1 224 ? -13.562 38.781 5.742 1 93.75 224 GLY A CA 1
ATOM 1791 C C . GLY A 1 224 ? -12.406 37.844 5.453 1 93.75 224 GLY A C 1
ATOM 1792 O O . GLY A 1 224 ? -11.984 37.062 6.332 1 93.75 224 GLY A O 1
ATOM 1793 N N . ALA A 1 225 ? -11.906 37.938 4.227 1 90.44 225 ALA A N 1
ATOM 1794 C CA . ALA A 1 225 ? -10.836 37.031 3.793 1 90.44 225 ALA A CA 1
ATOM 1795 C C . ALA A 1 225 ? -9.484 37.469 4.352 1 90.44 225 ALA A C 1
ATOM 1797 O O . ALA A 1 225 ? -9.344 38.625 4.816 1 90.44 225 ALA A O 1
ATOM 1798 N N . PHE A 1 226 ? -8.547 36.625 4.324 1 91.31 226 PHE A N 1
ATOM 1799 C CA . PHE A 1 226 ? -7.176 36.938 4.695 1 91.31 226 PHE A CA 1
ATOM 1800 C C . PHE A 1 226 ? -6.258 36.875 3.48 1 91.31 226 PHE A C 1
ATOM 1802 O O . PHE A 1 226 ? -5.047 37.094 3.598 1 91.31 226 PHE A O 1
ATOM 1809 N N . GLY A 1 227 ? -6.758 36.625 2.404 1 88.88 227 GLY A N 1
ATOM 1810 C CA . GLY A 1 227 ? -6.117 36.406 1.118 1 88.88 227 GLY A CA 1
ATOM 1811 C C . GLY A 1 227 ? -6.914 35.5 0.2 1 88.88 227 GLY A C 1
ATOM 1812 O O . GLY A 1 227 ? -8.125 35.688 0.048 1 88.88 227 GLY A O 1
ATOM 1813 N N . ASN A 1 228 ? -6.152 34.625 -0.465 1 78.31 228 ASN A N 1
ATOM 1814 C CA . ASN A 1 228 ? -6.895 33.688 -1.281 1 78.31 228 ASN A CA 1
ATOM 1815 C C . ASN A 1 228 ? -7.578 32.625 -0.421 1 78.31 228 ASN A C 1
ATOM 1817 O O . ASN A 1 228 ? -7.523 32.688 0.808 1 78.31 228 ASN A O 1
ATOM 1821 N N . GLU A 1 229 ? -8.336 31.734 -0.96 1 74.38 229 GLU A N 1
ATOM 1822 C CA . GLU A 1 229 ? -9.117 30.75 -0.229 1 74.38 229 GLU A CA 1
ATOM 1823 C C . GLU A 1 229 ? -8.234 29.875 0.659 1 74.38 229 GLU A C 1
ATOM 1825 O O . GLU A 1 229 ? -8.617 29.531 1.775 1 74.38 229 GLU A O 1
ATOM 1830 N N . TYR A 1 230 ? -7.086 29.562 0.152 1 72.31 230 TYR A N 1
ATOM 1831 C CA . TYR A 1 230 ? -6.148 28.75 0.92 1 72.31 230 TYR A CA 1
ATOM 1832 C C . TYR A 1 230 ? -5.684 29.484 2.17 1 72.31 230 TYR A C 1
ATOM 1834 O O . TYR A 1 230 ? -5.738 28.938 3.275 1 72.31 230 TYR A O 1
ATOM 1842 N N . THR A 1 231 ? -5.266 30.641 1.943 1 82.81 231 THR A N 1
ATOM 1843 C CA . THR A 1 231 ? -4.773 31.469 3.039 1 82.81 231 THR A CA 1
ATOM 1844 C C . THR A 1 231 ? -5.871 31.719 4.066 1 82.81 231 THR A C 1
ATOM 1846 O O . THR A 1 231 ? -5.629 31.641 5.273 1 82.81 231 THR A O 1
ATOM 1849 N N . THR A 1 232 ? -7.023 31.938 3.553 1 81.62 232 THR A N 1
ATOM 1850 C CA . THR A 1 232 ? -8.148 32.219 4.434 1 81.62 232 THR A CA 1
ATOM 1851 C C . THR A 1 232 ? -8.508 30.984 5.258 1 81.62 232 THR A C 1
ATOM 1853 O O . THR A 1 232 ? -8.727 31.078 6.469 1 81.62 232 THR A O 1
ATOM 1856 N N . ALA A 1 233 ? -8.547 29.844 4.633 1 75.62 233 ALA A N 1
ATOM 1857 C CA . ALA A 1 233 ? -8.859 28.609 5.336 1 75.62 233 ALA A CA 1
ATOM 1858 C C . ALA A 1 233 ? -7.812 28.297 6.402 1 75.62 233 ALA A C 1
ATOM 1860 O O . ALA A 1 233 ? -8.148 27.875 7.508 1 75.62 233 ALA A O 1
ATOM 1861 N N . LEU A 1 234 ? -6.594 28.5 6.012 1 81.31 234 LEU A N 1
ATOM 1862 C CA . LEU A 1 234 ? -5.5 28.234 6.941 1 81.31 234 LEU A CA 1
ATOM 1863 C C . LEU A 1 234 ? -5.582 29.156 8.148 1 81.31 234 LEU A C 1
ATOM 1865 O O . LEU A 1 234 ? -5.367 28.719 9.289 1 81.31 234 LEU A O 1
ATOM 1869 N N . ALA A 1 235 ? -5.852 30.391 7.891 1 86.62 235 ALA A N 1
ATOM 1870 C CA . ALA A 1 235 ? -5.992 31.375 8.969 1 86.62 235 ALA A CA 1
ATOM 1871 C C . ALA A 1 235 ? -7.145 30.984 9.898 1 86.62 235 ALA A C 1
ATOM 1873 O O . ALA A 1 235 ? -7.016 31.078 11.125 1 86.62 235 ALA A O 1
ATOM 1874 N N . VAL A 1 236 ? -8.203 30.562 9.312 1 81.31 236 VAL A N 1
ATOM 1875 C CA . VAL A 1 236 ? -9.367 30.172 10.109 1 81.31 236 VAL A CA 1
ATOM 1876 C C . VAL A 1 236 ? -9.008 28.984 10.992 1 81.31 236 VAL A C 1
ATOM 1878 O O . VAL A 1 236 ? -9.32 28.969 12.18 1 81.31 236 VAL A O 1
ATOM 1881 N N . GLN A 1 237 ? -8.344 27.984 10.383 1 79.62 237 GLN A N 1
ATOM 1882 C CA . GLN A 1 237 ? -7.926 26.828 11.156 1 79.62 237 GLN A CA 1
ATOM 1883 C C . GLN A 1 237 ? -7.023 27.234 12.32 1 79.62 237 GLN A C 1
ATOM 1885 O O . GLN A 1 237 ? -7.164 26.703 13.43 1 79.62 237 GLN A O 1
ATOM 1890 N N . ALA A 1 238 ? -6.145 28.109 12.047 1 84.5 238 ALA A N 1
ATOM 1891 C CA . ALA A 1 238 ? -5.207 28.562 13.07 1 84.5 238 ALA A CA 1
ATOM 1892 C C . ALA A 1 238 ? -5.938 29.266 14.211 1 84.5 238 ALA A C 1
ATOM 1894 O O . ALA A 1 238 ? -5.695 28.984 15.383 1 84.5 238 ALA A O 1
ATOM 1895 N N . LEU A 1 239 ? -6.836 30.125 13.891 1 85.69 239 LEU A N 1
ATOM 1896 C CA . LEU A 1 239 ? -7.551 30.891 14.906 1 85.69 239 LEU A CA 1
ATOM 1897 C C . LEU A 1 239 ? -8.492 30 15.703 1 85.69 239 LEU A C 1
ATOM 1899 O O . LEU A 1 239 ? -8.703 30.219 16.906 1 85.69 239 LEU A O 1
ATOM 1903 N N . LEU A 1 240 ? -9.016 29.031 15.039 1 76.5 240 LEU A N 1
ATOM 1904 C CA . LEU A 1 240 ? -9.883 28.078 15.742 1 76.5 240 LEU A CA 1
ATOM 1905 C C . LEU A 1 240 ? -9.07 27.219 16.703 1 76.5 240 LEU A C 1
ATOM 1907 O O . LEU A 1 240 ? -9.578 26.797 17.75 1 76.5 240 LEU A O 1
ATOM 1911 N N . SER A 1 241 ? -7.871 26.953 16.359 1 77.31 241 SER A N 1
ATOM 1912 C CA . SER A 1 241 ? -7.043 26.047 17.141 1 77.31 241 SER A CA 1
ATOM 1913 C C . SER A 1 241 ? -6.77 26.594 18.531 1 77.31 241 SER A C 1
ATOM 1915 O O . SER A 1 241 ? -6.465 25.844 19.469 1 77.31 241 SER A O 1
ATOM 1917 N N . ILE A 1 242 ? -6.863 27.906 18.75 1 80.19 242 ILE A N 1
ATOM 1918 C CA . ILE A 1 242 ? -6.527 28.484 20.047 1 80.19 242 ILE A CA 1
ATOM 1919 C C . ILE A 1 242 ? -7.797 28.656 20.891 1 80.19 242 ILE A C 1
ATOM 1921 O O . ILE A 1 242 ? -7.734 29.047 22.047 1 80.19 242 ILE A O 1
ATOM 1925 N N . ASN A 1 243 ? -8.961 28.453 20.344 1 76.75 243 ASN A N 1
ATOM 1926 C CA . ASN A 1 243 ? -10.242 28.5 21.047 1 76.75 243 ASN A CA 1
ATOM 1927 C C . ASN A 1 243 ? -10.383 29.766 21.875 1 76.75 243 ASN A C 1
ATOM 1929 O O . ASN A 1 243 ? -10.703 29.688 23.062 1 76.75 243 ASN A O 1
ATOM 1933 N N . ASP A 1 244 ? -10.023 30.812 21.359 1 82.12 244 ASP A N 1
ATOM 1934 C CA . ASP A 1 244 ? -10.164 32.125 21.984 1 82.12 244 ASP A CA 1
ATOM 1935 C C . ASP A 1 244 ? -11.453 32.812 21.531 1 82.12 244 ASP A C 1
ATOM 1937 O O . ASP A 1 244 ? -11.609 33.156 20.359 1 82.12 244 ASP A O 1
ATOM 1941 N N . SER A 1 245 ? -12.328 33.094 22.484 1 82.94 245 SER A N 1
ATOM 1942 C CA . SER A 1 245 ? -13.641 33.656 22.188 1 82.94 245 SER A CA 1
ATOM 1943 C C . SER A 1 245 ? -13.516 35.062 21.562 1 82.94 245 SER A C 1
ATOM 1945 O O . SER A 1 245 ? -14.422 35.5 20.859 1 82.94 245 SER A O 1
ATOM 1947 N N . ARG A 1 246 ? -12.414 35.781 21.719 1 87.75 246 ARG A N 1
ATOM 1948 C CA . ARG A 1 246 ? -12.211 37.094 21.156 1 87.75 246 ARG A CA 1
ATOM 1949 C C . ARG A 1 246 ? -12.094 37.031 19.625 1 87.75 246 ARG A C 1
ATOM 1951 O O . ARG A 1 246 ? -12.219 38.031 18.938 1 87.75 246 ARG A O 1
ATOM 1958 N N . MET A 1 247 ? -11.828 35.781 19.125 1 89 247 MET A N 1
ATOM 1959 C CA . MET A 1 247 ? -11.609 35.656 17.688 1 89 247 MET A CA 1
ATOM 1960 C C . MET A 1 247 ? -12.891 35.188 16.984 1 89 247 MET A C 1
ATOM 1962 O O . MET A 1 247 ? -12.906 35.031 15.758 1 89 247 MET A O 1
ATOM 1966 N N . THR A 1 248 ? -13.961 35.062 17.703 1 85 248 THR A N 1
ATOM 1967 C CA . THR A 1 248 ? -15.188 34.469 17.172 1 85 248 THR A CA 1
ATOM 1968 C C . THR A 1 248 ? -15.711 35.281 16 1 85 248 THR A C 1
ATOM 1970 O O . THR A 1 248 ? -16.047 34.719 14.953 1 85 248 THR A O 1
ATOM 1973 N N . THR A 1 249 ? -15.789 36.594 16.141 1 90.19 249 THR A N 1
ATOM 1974 C CA . THR A 1 249 ? -16.312 37.438 15.07 1 90.19 249 THR A CA 1
ATOM 1975 C C . THR A 1 249 ? -15.406 37.375 13.844 1 90.19 249 THR A C 1
ATOM 1977 O O . THR A 1 249 ? -15.891 37.344 12.711 1 90.19 249 THR A O 1
ATOM 1980 N N . VAL A 1 250 ? -14.125 37.438 14.055 1 93.38 250 VAL A N 1
ATOM 1981 C CA . VAL A 1 250 ? -13.148 37.375 12.977 1 93.38 250 VAL A CA 1
ATOM 1982 C C . VAL A 1 250 ? -13.312 36.062 12.203 1 93.38 250 VAL A C 1
ATOM 1984 O O . VAL A 1 250 ? -13.344 36.062 10.977 1 93.38 250 VAL A O 1
ATOM 1987 N N . VAL A 1 251 ? -13.43 35 12.906 1 85.56 251 VAL A N 1
ATOM 1988 C CA . VAL A 1 251 ? -13.562 33.656 12.328 1 85.56 251 VAL A CA 1
ATOM 1989 C C . VAL A 1 251 ? -14.891 33.562 11.578 1 85.56 251 VAL A C 1
ATOM 1991 O O . VAL A 1 251 ? -14.938 33.031 10.453 1 85.56 251 VAL A O 1
ATOM 1994 N N . ASP A 1 252 ? -15.906 34.031 12.141 1 81.12 252 ASP A N 1
ATOM 1995 C CA . ASP A 1 252 ? -17.219 33.969 11.523 1 81.12 252 ASP A CA 1
ATOM 1996 C C . ASP A 1 252 ? -17.25 34.688 10.18 1 81.12 252 ASP A C 1
ATOM 1998 O O . ASP A 1 252 ? -17.812 34.188 9.203 1 81.12 252 ASP A O 1
ATOM 2002 N N . LYS A 1 253 ? -16.688 35.875 10.164 1 86.56 253 LYS A N 1
ATOM 2003 C CA . LYS A 1 253 ? -16.625 36.625 8.922 1 86.56 253 LYS A CA 1
ATOM 2004 C C . LYS A 1 253 ? -15.836 35.906 7.855 1 86.56 253 LYS A C 1
ATOM 2006 O O . LYS A 1 253 ? -16.203 35.906 6.68 1 86.56 253 LYS A O 1
ATOM 2011 N N . ALA A 1 254 ? -14.727 35.344 8.25 1 84.81 254 ALA A N 1
ATOM 2012 C CA . ALA A 1 254 ? -13.898 34.594 7.312 1 84.81 254 ALA A CA 1
ATOM 2013 C C . ALA A 1 254 ? -14.641 33.375 6.781 1 84.81 254 ALA A C 1
ATOM 2015 O O . ALA 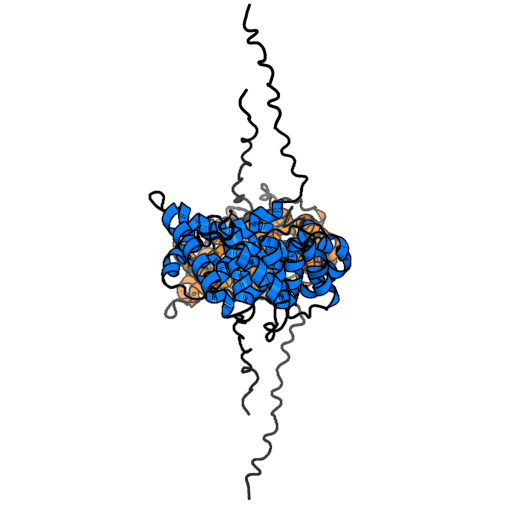A 1 254 ? -14.562 33.062 5.59 1 84.81 254 ALA A O 1
ATOM 2016 N N . LEU A 1 255 ? -15.289 32.688 7.668 1 75.5 255 LEU A N 1
ATOM 2017 C CA . LEU A 1 255 ? -16.062 31.5 7.266 1 75.5 255 LEU A CA 1
ATOM 2018 C C . LEU A 1 255 ? -17.172 31.891 6.293 1 75.5 255 LEU A C 1
ATOM 2020 O O . LEU A 1 255 ? -17.453 31.156 5.348 1 75.5 255 LEU A O 1
ATOM 2024 N N . PHE A 1 256 ? -17.766 32.969 6.57 1 74.38 256 PHE A N 1
ATOM 2025 C CA . PHE A 1 256 ? -18.797 33.469 5.664 1 74.38 256 PHE A CA 1
ATOM 2026 C C . PHE A 1 256 ? -18.203 33.719 4.281 1 74.38 256 PHE A C 1
ATOM 2028 O O . PHE A 1 256 ? -18.812 33.375 3.268 1 74.38 256 PHE A O 1
ATOM 2035 N N . ASN A 1 257 ? -17.109 34.375 4.215 1 78.69 257 ASN A N 1
ATOM 2036 C CA . ASN A 1 257 ? -16.438 34.625 2.945 1 78.69 257 ASN A CA 1
ATOM 2037 C C . ASN A 1 257 ? -16.109 33.312 2.213 1 78.69 257 ASN A C 1
ATOM 2039 O O . ASN A 1 257 ? -16.312 33.219 1.001 1 78.69 257 ASN A O 1
ATOM 2043 N N . LEU A 1 258 ? -15.57 32.344 2.959 1 72.06 258 LEU A N 1
ATOM 2044 C CA . LEU A 1 258 ? -15.203 31.062 2.371 1 72.06 258 LEU A CA 1
ATOM 2045 C C . LEU A 1 258 ? -16.422 30.359 1.802 1 72.06 258 LEU A C 1
ATOM 2047 O O . LEU A 1 258 ? -16.359 29.766 0.725 1 72.06 258 LEU A O 1
ATOM 2051 N N . THR A 1 259 ? -17.5 30.438 2.457 1 65.88 259 THR A N 1
ATOM 2052 C CA . THR A 1 259 ? -18.719 29.766 2.029 1 65.88 259 THR A CA 1
ATOM 2053 C C . THR A 1 259 ? -19.328 30.453 0.808 1 65.88 259 THR A C 1
ATOM 2055 O O . THR A 1 259 ? -19.812 29.781 -0.113 1 65.88 259 THR A O 1
ATOM 2058 N N . THR A 1 260 ? -19.312 31.719 0.816 1 64.69 260 THR A N 1
ATOM 2059 C CA . THR A 1 260 ? -19.922 32.469 -0.28 1 64.69 260 THR A CA 1
ATOM 2060 C C . THR A 1 260 ? -19.062 32.375 -1.54 1 64.69 260 THR A C 1
ATOM 2062 O O . THR A 1 260 ? -19.594 32.344 -2.654 1 64.69 260 THR A O 1
ATOM 2065 N N . THR A 1 261 ? -17.812 32.375 -1.436 1 62.75 261 THR A N 1
ATOM 2066 C CA . THR A 1 261 ? -16.906 32.25 -2.574 1 62.75 261 THR A CA 1
ATOM 2067 C C . THR A 1 261 ? -17 30.844 -3.178 1 62.75 261 THR A C 1
ATOM 2069 O O . THR A 1 261 ? -16.922 30.672 -4.398 1 62.75 261 THR A O 1
ATOM 2072 N N . LEU A 1 262 ? -17.188 29.922 -2.324 1 56.34 262 LEU A N 1
ATOM 2073 C CA . LEU A 1 262 ? -17.266 28.547 -2.787 1 56.34 262 LEU A CA 1
ATOM 2074 C C . LEU A 1 262 ? -18.594 28.281 -3.475 1 56.34 262 LEU A C 1
ATOM 2076 O O . LEU A 1 262 ? -18.672 27.5 -4.422 1 56.34 262 LEU A O 1
ATOM 2080 N N . VAL A 1 263 ? -19.656 28.906 -3.016 1 48.84 263 VAL A N 1
ATOM 2081 C CA . VAL A 1 263 ? -20.969 28.766 -3.617 1 48.84 263 VAL A CA 1
ATOM 2082 C C . VAL A 1 263 ? -21.031 29.531 -4.938 1 48.84 263 VAL A C 1
ATOM 2084 O O . VAL A 1 263 ? -21.625 29.078 -5.91 1 48.84 263 VAL A O 1
ATOM 2087 N N . LYS A 1 264 ? -20.594 30.766 -5.113 1 47.94 264 LYS A N 1
ATOM 2088 C CA . LYS A 1 264 ? -20.688 31.578 -6.32 1 47.94 264 LYS A CA 1
ATOM 2089 C C . LYS A 1 264 ? -19.953 30.906 -7.488 1 47.94 264 LYS A C 1
ATOM 2091 O O . LYS A 1 264 ? -20.344 31.078 -8.648 1 47.94 264 LYS A O 1
ATOM 2096 N N . GLU A 1 265 ? -18.844 30.516 -7.441 1 46.09 265 GLU A N 1
ATOM 2097 C CA . GLU A 1 265 ? -18.141 30 -8.602 1 46.09 265 GLU A CA 1
ATOM 2098 C C . GLU A 1 265 ? -18.938 28.875 -9.273 1 46.09 265 GLU A C 1
ATOM 2100 O O . GLU A 1 265 ? -18.562 28.406 -10.359 1 46.09 265 GLU A O 1
ATOM 2105 N N . ASP A 1 266 ? -19.922 28.359 -8.68 1 40.03 266 ASP A N 1
ATOM 2106 C CA . ASP A 1 266 ? -20.656 27.297 -9.375 1 40.03 266 ASP A CA 1
ATOM 2107 C C . ASP A 1 266 ? -21.797 27.875 -10.203 1 40.03 266 ASP A C 1
ATOM 2109 O O . ASP A 1 266 ? -22.953 27.844 -9.789 1 40.03 266 ASP A O 1
ATOM 2113 N N . PRO A 1 267 ? -21.859 29.109 -10.734 1 36.66 267 PRO A N 1
ATOM 2114 C CA . PRO A 1 267 ? -23.156 29.188 -11.406 1 36.66 267 PRO A CA 1
ATOM 2115 C C . PRO A 1 267 ? -23.453 27.969 -12.266 1 36.66 267 PRO A C 1
ATOM 2117 O O . PRO A 1 267 ? -24.531 27.391 -12.164 1 36.66 267 PRO A O 1
ATOM 2120 N N . ASP A 1 268 ? -23.203 28.078 -13.719 1 34.47 268 ASP A N 1
ATOM 2121 C CA . ASP A 1 268 ? -23.5 27.062 -14.711 1 34.47 268 ASP A CA 1
ATOM 2122 C C . ASP A 1 268 ? -22.75 25.766 -14.391 1 34.47 268 ASP A C 1
ATOM 2124 O O . ASP A 1 268 ? -23.203 24.672 -14.766 1 34.47 268 ASP A O 1
ATOM 2128 N N . ASP A 1 269 ? -21.359 25.734 -14.688 1 32.16 269 ASP A N 1
ATOM 2129 C CA . ASP A 1 269 ? -20.578 24.5 -14.656 1 32.16 269 ASP A CA 1
ATOM 2130 C C . ASP A 1 269 ? -20.422 23.984 -13.227 1 32.16 269 ASP A C 1
ATOM 2132 O O . ASP A 1 269 ? -19.75 24.609 -12.406 1 32.16 269 ASP A O 1
ATOM 2136 N N . ASN A 1 270 ? -21.406 23.344 -12.539 1 31.86 270 ASN A N 1
ATOM 2137 C CA . ASN A 1 270 ? -21.609 22.594 -11.305 1 31.86 270 ASN A CA 1
ATOM 2138 C C . ASN A 1 270 ? -20.312 22 -10.789 1 31.86 270 ASN A C 1
ATOM 2140 O O . ASN A 1 270 ? -20.297 21.312 -9.758 1 31.86 270 ASN A O 1
ATOM 2144 N N . LEU A 1 271 ? -19.375 21.688 -11.625 1 29.73 271 LEU A N 1
ATOM 2145 C CA . LEU A 1 271 ? -18.141 20.938 -11.406 1 29.73 271 LEU A CA 1
ATOM 2146 C C . LEU A 1 271 ? -17.125 21.766 -10.625 1 29.73 271 LEU A C 1
ATOM 2148 O O . LEU A 1 271 ? -16.25 21.219 -9.961 1 29.73 271 LEU A O 1
ATOM 2152 N N . ASN A 1 272 ? -17.125 23.062 -10.859 1 30.08 272 ASN A N 1
ATOM 2153 C CA . ASN A 1 272 ? -15.961 23.859 -10.5 1 30.08 272 ASN A CA 1
ATOM 2154 C C . ASN A 1 272 ? -15.938 24.172 -9 1 30.08 272 ASN A C 1
ATOM 2156 O O . ASN A 1 272 ? -14.906 24.578 -8.461 1 30.08 272 ASN A O 1
ATOM 2160 N N . THR A 1 273 ? -17.125 24.469 -8.484 1 31.92 273 THR A N 1
ATOM 2161 C CA . THR A 1 273 ? -17.125 24.922 -7.094 1 31.92 273 THR A CA 1
ATOM 2162 C C . THR A 1 273 ? -16.469 23.875 -6.188 1 31.92 273 THR A C 1
ATOM 2164 O O . THR A 1 273 ? -15.75 24.234 -5.246 1 31.92 273 THR A O 1
ATOM 2167 N N . THR A 1 274 ? -17.031 22.719 -6.398 1 31.69 274 THR A N 1
ATOM 2168 C CA . THR A 1 274 ? -16.625 21.594 -5.57 1 31.69 274 THR A CA 1
ATOM 2169 C C . THR A 1 274 ? -15.141 21.312 -5.723 1 31.69 274 THR A C 1
ATOM 2171 O O . THR A 1 274 ? -14.539 20.641 -4.883 1 31.69 274 THR A O 1
ATOM 2174 N N . HIS A 1 275 ? -14.711 21.766 -6.93 1 31.61 275 HIS A N 1
ATOM 2175 C CA . HIS A 1 275 ? -13.281 21.656 -7.223 1 31.61 275 HIS A CA 1
ATOM 2176 C C . HIS A 1 275 ? -12.461 22.547 -6.289 1 31.61 275 HIS A C 1
ATOM 2178 O O . HIS A 1 275 ? -11.391 22.141 -5.828 1 31.61 275 HIS A O 1
ATOM 2184 N N . ASN A 1 276 ? -13.125 23.719 -6.051 1 32.88 276 ASN A N 1
ATOM 2185 C CA . ASN A 1 276 ? -12.328 24.688 -5.316 1 32.88 276 ASN A CA 1
ATOM 2186 C C . ASN A 1 276 ? -12.102 24.266 -3.869 1 32.88 276 ASN A C 1
ATOM 2188 O O . ASN A 1 276 ? -11.016 24.453 -3.32 1 32.88 276 ASN A O 1
ATOM 2192 N N . ARG A 1 277 ? -13.172 23.703 -3.258 1 35.62 277 ARG A N 1
ATOM 2193 C CA . ARG A 1 277 ? -12.977 23.375 -1.85 1 35.62 277 ARG A CA 1
ATOM 2194 C C . ARG A 1 277 ? -11.977 22.234 -1.684 1 35.62 277 ARG A C 1
ATOM 2196 O O . ARG A 1 277 ? -11.094 22.297 -0.825 1 35.62 277 ARG A O 1
ATOM 2203 N N . ALA A 1 278 ? -12.336 21.234 -2.545 1 34.72 278 ALA A N 1
ATOM 2204 C CA . ALA A 1 278 ? -11.289 20.203 -2.584 1 34.72 278 ALA A CA 1
ATOM 2205 C C . ALA A 1 278 ? -9.961 20.797 -3.037 1 34.72 278 ALA A C 1
ATOM 2207 O O . ALA A 1 278 ? -8.898 20.406 -2.541 1 34.72 278 ALA A O 1
ATOM 2208 N N . ASN A 1 279 ? -10.164 21.828 -3.926 1 34.88 279 ASN A N 1
ATOM 2209 C CA . ASN A 1 279 ? -8.984 22.547 -4.402 1 34.88 279 ASN A CA 1
ATOM 2210 C C . ASN A 1 279 ? -8.328 23.359 -3.285 1 34.88 279 ASN A C 1
ATOM 2212 O O . ASN A 1 279 ? -7.105 23.438 -3.195 1 34.88 279 ASN A O 1
ATOM 2216 N N . ILE A 1 280 ? -9.281 23.969 -2.578 1 36.56 280 ILE A N 1
ATOM 2217 C CA . ILE A 1 280 ? -8.703 24.703 -1.458 1 36.56 280 ILE A CA 1
ATOM 2218 C C . ILE A 1 280 ? -7.898 23.75 -0.578 1 36.56 280 ILE A C 1
ATOM 2220 O O . ILE A 1 280 ? -6.77 24.062 -0.19 1 36.56 280 ILE A O 1
ATOM 2224 N N . GLU A 1 281 ? -8.641 22.672 -0.316 1 38.16 281 GLU A N 1
ATOM 2225 C CA . GLU A 1 281 ? -7.918 21.75 0.556 1 38.16 281 GLU A CA 1
ATOM 2226 C C . GLU A 1 281 ? -6.738 21.109 -0.173 1 38.16 281 GLU A C 1
ATOM 2228 O O . GLU A 1 281 ? -5.66 20.969 0.4 1 38.16 281 GLU A O 1
ATOM 2233 N N . TYR A 1 282 ? -7.012 20.734 -1.552 1 35.03 282 TYR A N 1
ATOM 2234 C CA . TYR A 1 282 ? -5.945 20.219 -2.402 1 35.03 282 TYR A CA 1
ATOM 2235 C C . TYR A 1 282 ? -4.898 21.297 -2.68 1 35.03 282 TYR A C 1
ATOM 2237 O O . TYR A 1 282 ? -3.695 21.031 -2.588 1 35.03 282 TYR A O 1
ATOM 2245 N N . ARG A 1 283 ? -5.344 22.375 -3.252 1 34.41 283 ARG A N 1
ATOM 2246 C CA . ARG A 1 283 ? -4.414 23.453 -3.562 1 34.41 283 ARG A CA 1
ATOM 2247 C C . ARG A 1 283 ? -3.643 23.891 -2.32 1 34.41 283 ARG A C 1
ATOM 2249 O O . ARG A 1 283 ? -2.498 24.328 -2.418 1 34.41 283 ARG A O 1
ATOM 2256 N N . ARG A 1 284 ? -4.312 23.812 -1.314 1 33.25 284 ARG A N 1
ATOM 2257 C CA . ARG A 1 284 ? -3.654 24.078 -0.042 1 33.25 284 ARG A CA 1
ATOM 2258 C C . ARG A 1 284 ? -2.436 23.188 0.153 1 33.25 284 ARG A C 1
ATOM 2260 O O . ARG A 1 284 ? -1.391 23.641 0.621 1 33.25 284 ARG A O 1
ATOM 2267 N N . THR A 1 285 ? -2.621 21.875 -0.137 1 31.8 285 THR A N 1
ATOM 2268 C CA . THR A 1 285 ? -1.541 20.922 0.118 1 31.8 285 THR A CA 1
ATOM 2269 C C . THR A 1 285 ? -0.574 20.875 -1.062 1 31.8 285 THR A C 1
ATOM 2271 O O . THR A 1 285 ? 0.636 20.734 -0.874 1 31.8 285 THR A O 1
ATOM 2274 N N . SER A 1 286 ? -0.974 20.922 -2.361 1 30.3 286 SER A N 1
ATOM 2275 C CA . SER A 1 286 ? -0.13 20.734 -3.537 1 30.3 286 SER A CA 1
ATOM 2276 C C . SER A 1 286 ? 0.662 22 -3.855 1 30.3 286 SER A C 1
ATOM 2278 O O . SER A 1 286 ? 1.743 21.938 -4.445 1 30.3 286 SER A O 1
ATOM 2280 N N . SER A 1 287 ? 0.087 23.203 -3.943 1 28.8 287 SER A N 1
ATOM 2281 C CA . SER A 1 287 ? 0.811 24.375 -4.426 1 28.8 287 SER A CA 1
ATOM 2282 C C . SER A 1 287 ? 2.088 24.609 -3.623 1 28.8 287 SER A C 1
ATOM 2284 O O . SER A 1 287 ? 3.072 25.125 -4.148 1 28.8 287 SER A O 1
ATOM 2286 N N . LYS A 1 288 ? 1.941 24.609 -2.363 1 30.8 288 LYS A N 1
ATOM 2287 C CA . LYS A 1 288 ? 3.072 25.125 -1.603 1 30.8 288 LYS A CA 1
ATOM 2288 C C . LYS A 1 288 ? 4.27 24.188 -1.676 1 30.8 288 LYS A C 1
ATOM 2290 O O . LYS A 1 288 ? 5.387 24.562 -1.319 1 30.8 288 LYS A O 1
ATOM 2295 N N . LEU A 1 289 ? 3.998 22.953 -1.929 1 28.48 289 LEU A N 1
ATOM 2296 C CA . LEU A 1 289 ? 5.223 22.172 -1.912 1 28.48 289 LEU A CA 1
ATOM 2297 C C . LEU A 1 289 ? 6.086 22.469 -3.129 1 28.48 289 LEU A C 1
ATOM 2299 O O . LEU A 1 289 ? 7.207 21.969 -3.242 1 28.48 289 LEU A O 1
ATOM 2303 N N . GLU A 1 290 ? 5.555 23.094 -4.211 1 28.08 290 GLU A N 1
ATOM 2304 C CA . GLU A 1 290 ? 6.41 23.391 -5.352 1 28.08 290 GLU A CA 1
ATOM 2305 C C . GLU A 1 290 ? 7.344 24.562 -5.039 1 28.08 290 GLU A C 1
ATOM 2307 O O . GLU A 1 290 ? 8.094 25.016 -5.91 1 28.08 290 GLU A O 1
ATOM 2312 N N . VAL A 1 291 ? 7.211 25.234 -4.027 1 25.39 291 VAL A N 1
ATOM 2313 C CA . VAL A 1 291 ? 7.875 26.531 -4.004 1 25.39 291 VAL A CA 1
ATOM 2314 C C . VAL A 1 291 ? 9.391 26.344 -3.971 1 25.39 291 VAL A C 1
ATOM 2316 O O . VAL A 1 291 ? 10.094 27.047 -3.238 1 25.39 291 VAL A O 1
ATOM 2319 N N . GLY A 1 292 ? 9.984 25.203 -4.102 1 25.61 292 GLY A N 1
ATOM 2320 C CA . GLY A 1 292 ? 11.391 25.578 -4.082 1 25.61 292 GLY A CA 1
ATOM 2321 C C . GLY A 1 292 ? 11.789 26.453 -5.258 1 25.61 292 GLY A C 1
ATOM 2322 O O . GLY A 1 292 ? 11.102 26.469 -6.281 1 25.61 292 GLY A O 1
ATOM 2323 N N . PRO A 1 293 ? 12.648 27.484 -5.156 1 24.14 293 PRO A N 1
ATOM 2324 C CA . PRO A 1 293 ? 13.141 28.438 -6.156 1 24.14 293 PRO A CA 1
ATOM 2325 C C . PRO A 1 293 ? 13.461 27.766 -7.492 1 24.14 293 PRO A C 1
ATOM 2327 O O . PRO A 1 293 ? 13.461 28.438 -8.531 1 24.14 293 PRO A O 1
ATOM 2330 N N . GLY A 1 294 ? 14.125 26.641 -7.562 1 25.02 294 GLY A N 1
ATOM 2331 C CA . GLY A 1 294 ? 14.852 26.312 -8.781 1 25.02 294 GLY A CA 1
ATOM 2332 C C . GLY A 1 294 ? 13.945 25.969 -9.945 1 25.02 294 GLY A C 1
ATOM 2333 O O . GLY A 1 294 ? 14.414 25.484 -10.977 1 25.02 294 GLY A O 1
ATOM 2334 N N . ALA A 1 295 ? 12.648 25.781 -9.766 1 25.52 295 ALA A N 1
ATOM 2335 C CA . ALA A 1 295 ? 12.023 25.438 -11.047 1 25.52 295 ALA A CA 1
ATOM 2336 C C . ALA A 1 295 ? 11.93 26.656 -11.953 1 25.52 295 ALA A C 1
ATOM 2338 O O . ALA A 1 295 ? 11.047 27.5 -11.773 1 25.52 295 ALA A O 1
ATOM 2339 N N . GLN A 1 296 ? 13.125 27.312 -12.305 1 20.41 296 GLN A N 1
ATOM 2340 C CA . GLN A 1 296 ? 13.078 28.219 -13.453 1 20.41 296 GLN A CA 1
ATOM 2341 C C . GLN A 1 296 ? 12.281 27.594 -14.594 1 20.41 296 GLN A C 1
ATOM 2343 O O . GLN A 1 296 ? 12.438 26.406 -14.898 1 20.41 296 GLN A O 1
ATOM 2348 N N . GLU A 1 297 ? 11.242 28.156 -14.914 1 24.27 297 GLU A N 1
ATOM 2349 C CA . GLU A 1 297 ? 10.586 27.953 -16.203 1 24.27 297 GLU A CA 1
ATOM 2350 C C . GLU A 1 297 ? 11.586 28 -17.344 1 24.27 297 GLU A C 1
ATOM 2352 O O . GLU A 1 297 ? 12.164 29.062 -17.625 1 24.27 297 GLU A O 1
ATOM 2357 N N . GLU A 1 298 ? 12.57 27.141 -17.516 1 23.28 298 GLU A N 1
ATOM 2358 C CA . GLU A 1 298 ? 13.172 27.281 -18.844 1 23.28 298 GLU A CA 1
ATOM 2359 C C . GLU A 1 298 ? 12.102 27.438 -19.906 1 23.28 298 GLU A C 1
ATOM 2361 O O . GLU A 1 298 ? 11.18 26.625 -20 1 23.28 298 GLU A O 1
ATOM 2366 N N . GLU A 1 299 ? 11.836 28.688 -20.297 1 21 299 GLU A N 1
ATOM 2367 C CA . GLU A 1 299 ? 11.195 29.047 -21.547 1 21 299 GLU A CA 1
ATOM 2368 C C . GLU A 1 299 ? 11.625 28.109 -22.688 1 21 299 GLU A C 1
ATOM 2370 O O . GLU A 1 299 ? 12.812 27.938 -22.938 1 21 299 GLU A O 1
ATOM 2375 N N . ALA A 1 300 ? 10.906 27.062 -22.906 1 22.56 300 ALA A N 1
ATOM 2376 C CA . ALA A 1 300 ? 11.102 26.359 -24.172 1 22.56 300 ALA A CA 1
ATOM 2377 C C . ALA A 1 300 ? 11.344 27.344 -25.312 1 22.56 300 ALA A C 1
ATOM 2379 O O . ALA A 1 300 ? 10.469 28.156 -25.641 1 22.56 300 ALA A O 1
ATOM 2380 N N . SER A 1 301 ? 12.555 27.984 -25.312 1 21.09 301 SER A N 1
ATOM 2381 C CA . SER A 1 301 ? 12.945 28.562 -26.594 1 21.09 301 SER A CA 1
ATOM 2382 C C . SER A 1 301 ? 12.422 27.719 -27.75 1 21.09 301 SER A C 1
ATOM 2384 O O . SER A 1 301 ? 12.547 26.5 -27.734 1 21.09 301 SER A O 1
ATOM 2386 N N . HIS A 1 302 ? 11.352 28.234 -28.422 1 22.09 302 HIS A N 1
ATOM 2387 C CA . HIS A 1 302 ? 10.812 27.875 -29.719 1 22.09 302 HIS A CA 1
ATOM 2388 C C . HIS A 1 302 ? 11.922 27.594 -30.734 1 22.09 302 HIS A C 1
ATOM 2390 O O . HIS A 1 302 ? 12.492 28.531 -31.297 1 22.09 302 HIS A O 1
ATOM 2396 N N . VAL A 1 303 ? 12.992 26.891 -30.359 1 23.66 303 VAL A N 1
ATOM 2397 C CA . VAL A 1 303 ? 13.883 26.609 -31.484 1 23.66 303 VAL A CA 1
ATOM 2398 C C . VAL A 1 303 ? 13.07 26.141 -32.688 1 23.66 303 VAL A C 1
ATOM 2400 O O . VAL A 1 303 ? 12.328 25.156 -32.594 1 23.66 303 VAL A O 1
ATOM 2403 N N . GLY A 1 304 ? 12.703 27.219 -33.438 1 21.05 304 GLY A N 1
ATOM 2404 C CA . GLY A 1 304 ? 12.211 27.219 -34.812 1 21.05 304 GLY A CA 1
ATOM 2405 C C . GLY A 1 304 ? 12.844 26.125 -35.656 1 21.05 304 GLY A C 1
ATOM 2406 O O . GLY A 1 304 ? 14.07 26.047 -35.75 1 21.05 304 GLY A O 1
ATOM 2407 N N . TYR A 1 305 ? 12.32 24.859 -35.406 1 23.17 305 TYR A N 1
ATOM 2408 C CA . TYR A 1 305 ? 12.805 23.891 -36.406 1 23.17 305 TYR A CA 1
ATOM 2409 C C . TYR A 1 305 ? 12.875 24.516 -37.781 1 23.17 305 TYR A C 1
ATOM 2411 O O . TYR A 1 305 ? 11.969 25.25 -38.188 1 23.17 305 TYR A O 1
ATOM 2419 N N . PRO A 1 306 ? 14.07 25.016 -38.094 1 23.06 306 PRO A N 1
ATOM 2420 C CA . PRO A 1 306 ? 14.211 25.531 -39.469 1 23.06 306 PRO A CA 1
ATOM 2421 C C . PRO A 1 306 ? 13.367 24.766 -40.469 1 23.06 306 PRO A C 1
ATOM 2423 O O . PRO A 1 306 ? 13.078 23.578 -40.25 1 23.06 306 PRO A O 1
ATOM 2426 N N . HIS A 1 307 ? 12.32 25.453 -40.969 1 22.08 307 HIS A N 1
ATOM 2427 C CA . HIS A 1 307 ? 11.555 25.109 -42.188 1 22.08 307 HIS A CA 1
ATOM 2428 C C . HIS A 1 307 ? 12.438 24.484 -43.25 1 22.08 307 HIS A C 1
ATOM 2430 O O . HIS A 1 307 ? 13.461 25.047 -43.625 1 22.08 307 HIS A O 1
ATOM 2436 N N . ARG A 1 308 ? 12.812 23.109 -43 1 24.11 308 ARG A N 1
ATOM 2437 C CA . ARG A 1 308 ? 13.531 22.578 -44.156 1 24.11 308 ARG A CA 1
ATOM 2438 C C . ARG A 1 308 ? 12.914 23.078 -45.469 1 24.11 308 ARG A C 1
ATOM 2440 O O . ARG A 1 308 ? 11.688 23.141 -45.594 1 24.11 308 ARG A O 1
ATOM 2447 N N . PRO A 1 309 ? 13.594 24 -46.094 1 21.91 309 PRO A N 1
ATOM 2448 C CA . PRO A 1 309 ? 13.195 24.531 -47.406 1 21.91 309 PRO A CA 1
ATOM 2449 C C . PRO A 1 309 ? 12.562 23.484 -48.312 1 21.91 309 PRO A C 1
ATOM 2451 O O . PRO A 1 309 ? 12.805 22.281 -48.125 1 21.91 309 PRO A O 1
ATOM 2454 N N . SER A 1 310 ? 11.203 23.766 -48.656 1 22.3 310 SER A N 1
ATOM 2455 C CA . SER A 1 310 ? 10.492 23.188 -49.812 1 22.3 310 SER A CA 1
ATOM 2456 C C . SER A 1 310 ? 11.438 22.922 -50.969 1 22.3 310 SER A C 1
ATOM 2458 O O . SER A 1 310 ? 11 22.797 -52.125 1 22.3 310 SER A O 1
ATOM 2460 N N . MET A 1 311 ? 12.789 22.656 -50.688 1 19.97 311 MET A N 1
ATOM 2461 C CA . MET A 1 311 ? 13.516 22.703 -51.969 1 19.97 311 MET A CA 1
ATOM 2462 C C . MET A 1 311 ? 12.859 21.812 -53 1 19.97 311 MET A C 1
ATOM 2464 O O . MET A 1 311 ? 13.344 20.703 -53.25 1 19.97 311 MET A O 1
ATOM 2468 N N . PHE A 1 312 ? 11.383 21.562 -52.875 1 20.11 312 PHE A N 1
ATOM 2469 C CA . PHE A 1 312 ? 11.016 21.016 -54.188 1 20.11 312 PHE A CA 1
ATOM 2470 C C . PHE A 1 312 ? 11.25 22.031 -55.281 1 20.11 312 PHE A C 1
ATOM 2472 O O . PHE A 1 312 ? 10.344 22.344 -56.062 1 20.11 312 PHE A O 1
ATOM 2479 N N . MET A 1 313 ? 11.883 23.359 -55 1 19.95 313 MET A N 1
ATOM 2480 C CA . MET A 1 313 ? 11.758 24.109 -56.25 1 19.95 313 MET A CA 1
ATOM 2481 C C . MET A 1 313 ? 12.211 23.25 -57.438 1 19.95 313 MET A C 1
ATOM 2483 O O . MET A 1 313 ? 11.461 23.078 -58.375 1 19.95 313 MET A O 1
ATOM 2487 N N . HIS A 1 314 ? 13.18 23.703 -58.094 1 20.55 314 HIS A N 1
ATOM 2488 C CA . HIS A 1 314 ? 13.508 23.438 -59.5 1 20.55 314 HIS A CA 1
ATOM 2489 C C . HIS A 1 314 ? 14.109 22.047 -59.656 1 20.55 314 HIS A C 1
ATOM 2491 O O . HIS A 1 314 ? 14.859 21.578 -58.812 1 20.55 314 HIS A O 1
ATOM 2497 N N . MET B 1 1 ? 6.168 23.438 -37.562 1 21.56 1 MET B N 1
ATOM 2498 C CA . MET B 1 1 ? 6.828 22.156 -37.312 1 21.56 1 MET B CA 1
ATOM 2499 C C . MET B 1 1 ? 6.52 21.641 -35.938 1 21.56 1 MET B C 1
ATOM 2501 O O . MET B 1 1 ? 6.984 22.203 -34.938 1 21.56 1 MET B O 1
ATOM 2505 N N . GLU B 1 2 ? 5.355 21.016 -35.594 1 22.89 2 GLU B N 1
ATOM 2506 C CA . GLU B 1 2 ? 4.266 20.75 -34.656 1 22.89 2 GLU B CA 1
ATOM 2507 C C . GLU B 1 2 ? 4.641 19.656 -33.656 1 22.89 2 GLU B C 1
ATOM 2509 O O . GLU B 1 2 ? 5.207 18.625 -34.062 1 22.89 2 GLU B O 1
ATOM 2514 N N . ASN B 1 3 ? 4.98 19.906 -32.344 1 22.33 3 ASN B N 1
ATOM 2515 C CA . ASN B 1 3 ? 5.773 19.281 -31.281 1 22.33 3 ASN B CA 1
ATOM 2516 C C . ASN B 1 3 ? 5.289 17.875 -30.969 1 22.33 3 ASN B C 1
ATOM 2518 O O . ASN B 1 3 ? 4.148 17.688 -30.547 1 22.33 3 ASN B O 1
ATOM 2522 N N . GLU B 1 4 ? 5.723 16.75 -31.656 1 21.44 4 GLU B N 1
ATOM 2523 C CA . GLU B 1 4 ? 5.656 15.297 -31.812 1 21.44 4 GLU B CA 1
ATOM 2524 C C . GLU B 1 4 ? 5.801 14.594 -30.469 1 21.44 4 GLU B C 1
ATOM 2526 O O . GLU B 1 4 ? 5.887 13.359 -30.406 1 21.44 4 GLU B O 1
ATOM 2531 N N . LEU B 1 5 ? 6.211 15.289 -29.469 1 20.56 5 LEU B N 1
ATOM 2532 C CA . LEU B 1 5 ? 6.715 14.641 -28.266 1 20.56 5 LEU B CA 1
ATOM 2533 C C . LEU B 1 5 ? 5.629 13.797 -27.609 1 20.56 5 LEU B C 1
ATOM 2535 O O . LEU B 1 5 ? 5.879 13.125 -26.609 1 20.56 5 LEU B O 1
ATOM 2539 N N . PHE B 1 6 ? 4.383 14.125 -27.812 1 20.62 6 PHE B N 1
ATOM 2540 C CA . PHE B 1 6 ? 3.246 13.578 -27.078 1 20.62 6 PHE B CA 1
ATOM 2541 C C . PHE B 1 6 ? 3.035 12.109 -27.438 1 20.62 6 PHE B C 1
ATOM 2543 O O . PHE B 1 6 ? 2.027 11.516 -27.047 1 20.62 6 PHE B O 1
ATOM 2550 N N . ARG B 1 7 ? 3.594 11.602 -28.484 1 21.64 7 ARG B N 1
ATOM 2551 C CA . ARG B 1 7 ? 3.01 10.422 -29.125 1 21.64 7 ARG B CA 1
ATOM 2552 C C . ARG B 1 7 ? 3.227 9.172 -28.281 1 21.64 7 ARG B C 1
ATOM 2554 O O . ARG B 1 7 ? 2.604 8.141 -28.516 1 21.64 7 ARG B O 1
ATOM 2561 N N . MET B 1 8 ? 4.5 9 -27.906 1 20.27 8 MET B N 1
ATOM 2562 C CA . MET B 1 8 ? 4.645 7.555 -27.75 1 20.27 8 MET B CA 1
ATOM 2563 C C . MET B 1 8 ? 3.809 7.055 -26.562 1 20.27 8 MET B C 1
ATOM 2565 O O . MET B 1 8 ? 4.066 7.418 -25.422 1 20.27 8 MET B O 1
ATOM 2569 N N . LYS B 1 9 ? 2.58 7.016 -26.766 1 23.3 9 LYS B N 1
ATOM 2570 C CA . LYS B 1 9 ? 1.635 6.355 -25.875 1 23.3 9 LYS B CA 1
ATOM 2571 C C . LYS B 1 9 ? 2.109 4.953 -25.516 1 23.3 9 LYS B C 1
ATOM 2573 O O . LYS B 1 9 ? 2.365 4.129 -26.391 1 23.3 9 LYS B O 1
ATOM 2578 N N . PRO B 1 10 ? 2.895 4.863 -24.391 1 22.22 10 PRO B N 1
ATOM 2579 C CA . PRO B 1 10 ? 3.348 3.479 -24.234 1 22.22 10 PRO B CA 1
ATOM 2580 C C . PRO B 1 10 ? 2.23 2.463 -24.469 1 22.22 10 PRO B C 1
ATOM 2582 O O . PRO B 1 10 ? 1.053 2.781 -24.281 1 22.22 10 PRO B O 1
ATOM 2585 N N . ASN B 1 11 ? 2.326 1.657 -25.516 1 22.59 11 ASN B N 1
ATOM 2586 C CA . ASN B 1 11 ? 1.542 0.464 -25.812 1 22.59 11 ASN B CA 1
ATOM 2587 C C . ASN B 1 11 ? 1.138 -0.274 -24.531 1 22.59 11 ASN B C 1
ATOM 2589 O O . ASN B 1 11 ? 1.996 -0.731 -23.781 1 22.59 11 ASN B O 1
ATOM 2593 N N . TYR B 1 12 ? 0.176 0.244 -23.906 1 23.58 12 TYR B N 1
ATOM 2594 C CA . TYR B 1 12 ? -0.518 -0.46 -22.828 1 23.58 12 TYR B CA 1
ATOM 2595 C C . TYR B 1 12 ? -0.65 -1.944 -23.156 1 23.58 12 TYR B C 1
ATOM 2597 O O . TYR B 1 12 ? -1.494 -2.34 -23.953 1 23.58 12 TYR B O 1
ATOM 2605 N N . ARG B 1 13 ? 0.483 -2.586 -23.469 1 25.7 13 ARG B N 1
ATOM 2606 C CA . ARG B 1 13 ? 0.333 -4.031 -23.594 1 25.7 13 ARG B CA 1
ATOM 2607 C C . ARG B 1 13 ? -0.601 -4.582 -22.516 1 25.7 13 ARG B C 1
ATOM 2609 O O . ARG B 1 13 ? -0.455 -4.262 -21.344 1 25.7 13 ARG B O 1
ATOM 2616 N N . LEU B 1 14 ? -1.765 -4.895 -22.875 1 26.81 14 LEU B N 1
ATOM 2617 C CA . LEU B 1 14 ? -2.713 -5.637 -22.062 1 26.81 14 LEU B CA 1
ATOM 2618 C C . LEU B 1 14 ? -1.99 -6.652 -21.172 1 26.81 14 LEU B C 1
ATOM 2620 O O . LEU B 1 14 ? -1.062 -7.328 -21.625 1 26.81 14 LEU B O 1
ATOM 2624 N N . CYS B 1 15 ? -1.668 -6.254 -20.062 1 32.62 15 CYS B N 1
ATOM 2625 C CA . CYS B 1 15 ? -1.122 -7.156 -19.047 1 32.62 15 CYS B CA 1
ATOM 2626 C C . CYS B 1 15 ? -1.582 -8.586 -19.281 1 32.62 15 CYS B C 1
ATOM 2628 O O . CYS B 1 15 ? -1.292 -9.477 -18.484 1 32.62 15 CYS B O 1
ATOM 2630 N N . THR B 1 16 ? -2.588 -8.812 -20.172 1 29.64 16 THR B N 1
ATOM 2631 C CA . THR B 1 16 ? -3.041 -10.188 -20.312 1 29.64 16 THR B CA 1
ATOM 2632 C C . THR B 1 16 ? -2.029 -11.016 -21.094 1 29.64 16 THR B C 1
ATOM 2634 O O . THR B 1 16 ? -2.029 -10.984 -22.328 1 29.64 16 THR B O 1
ATOM 2637 N N . ASP B 1 17 ? -0.866 -10.812 -20.906 1 29.88 17 ASP B N 1
ATOM 2638 C CA . ASP B 1 17 ? -0.161 -11.859 -21.641 1 29.88 17 ASP B CA 1
ATOM 2639 C C . ASP B 1 17 ? -0.775 -13.227 -21.375 1 29.88 17 ASP B C 1
ATOM 2641 O O . ASP B 1 17 ? -0.927 -13.633 -20.219 1 29.88 17 ASP B O 1
ATOM 2645 N N . GLU B 1 18 ? -1.509 -13.797 -22.25 1 33.03 18 GLU B N 1
ATOM 2646 C CA . GLU B 1 18 ? -2.217 -15.07 -22.375 1 33.03 18 GLU B CA 1
ATOM 2647 C C . GLU B 1 18 ? -1.34 -16.234 -21.938 1 33.03 18 GLU B C 1
ATOM 2649 O O . GLU B 1 18 ? -1.812 -17.375 -21.828 1 33.03 18 GLU B O 1
ATOM 2654 N N . ARG B 1 19 ? -0.189 -16.062 -21.938 1 32.91 19 ARG B N 1
ATOM 2655 C CA . ARG B 1 19 ? 0.603 -17.281 -21.922 1 32.91 19 ARG B CA 1
ATOM 2656 C C . ARG B 1 19 ? 0.4 -18.047 -20.625 1 32.91 19 ARG B C 1
ATOM 2658 O O . ARG B 1 19 ? 0.462 -19.281 -20.594 1 32.91 19 ARG B O 1
ATOM 2665 N N . ILE B 1 20 ? 0.671 -17.391 -19.594 1 30.91 20 ILE B N 1
ATOM 2666 C CA . ILE B 1 20 ? 0.786 -18.297 -18.453 1 30.91 20 ILE B CA 1
ATOM 2667 C C . ILE B 1 20 ? -0.599 -18.578 -17.875 1 30.91 20 ILE B C 1
ATOM 2669 O O . ILE B 1 20 ? -0.804 -19.578 -17.188 1 30.91 20 ILE B O 1
ATOM 2673 N N . ILE B 1 21 ? -1.36 -17.391 -17.578 1 33.41 21 ILE B N 1
ATOM 2674 C CA . ILE B 1 21 ? -2.559 -17.781 -16.844 1 33.41 21 ILE B CA 1
ATOM 2675 C C . ILE B 1 21 ? -3.467 -18.609 -17.734 1 33.41 21 ILE B C 1
ATOM 2677 O O . ILE B 1 21 ? -3.992 -18.109 -18.734 1 33.41 21 ILE B O 1
ATOM 2681 N N . VAL B 1 22 ? -3.115 -19.75 -17.953 1 28.12 22 VAL B N 1
ATOM 2682 C CA . VAL B 1 22 ? -4.062 -20.625 -18.641 1 28.12 22 VAL B CA 1
ATOM 2683 C C . VAL B 1 22 ? -5.492 -20.188 -18.312 1 28.12 22 VAL B C 1
ATOM 2685 O O . VAL B 1 22 ? -5.895 -20.156 -17.156 1 28.12 22 VAL B O 1
ATOM 2688 N N . LYS B 1 23 ? -5.949 -19.219 -19.094 1 30.59 23 LYS B N 1
ATOM 2689 C CA . LYS B 1 23 ? -7.363 -18.859 -19.062 1 30.59 23 LYS B CA 1
ATOM 2690 C C . LYS B 1 23 ? -8.227 -20.078 -18.719 1 30.59 23 LYS B C 1
ATOM 2692 O O . LYS B 1 23 ? -8.148 -21.109 -19.391 1 30.59 23 LYS B O 1
ATOM 2697 N N . MET B 1 24 ? -8.305 -20.484 -17.484 1 28.83 24 MET B N 1
ATOM 2698 C CA . MET B 1 24 ? -9.461 -21.344 -17.281 1 28.83 24 MET B CA 1
ATOM 2699 C C . MET B 1 24 ? -10.633 -20.906 -18.141 1 28.83 24 MET B C 1
ATOM 2701 O O . MET B 1 24 ? -11.242 -19.875 -17.891 1 28.83 24 MET B O 1
ATOM 2705 N N . LYS B 1 25 ? -10.547 -20.891 -19.344 1 29.44 25 LYS B N 1
ATOM 2706 C CA . LYS B 1 25 ? -11.672 -20.672 -20.234 1 29.44 25 LYS B CA 1
ATOM 2707 C C . LYS B 1 25 ? -12.992 -21.047 -19.578 1 29.44 25 LYS B C 1
ATOM 2709 O O . LYS B 1 25 ? -13.016 -21.859 -18.641 1 29.44 25 LYS B O 1
ATOM 2714 N N . SER B 1 26 ? -14.086 -20.422 -20.172 1 29.39 26 SER B N 1
ATOM 2715 C CA . SER B 1 26 ? -15.523 -20.312 -19.938 1 29.39 26 SER B CA 1
ATOM 2716 C C . SER B 1 26 ? -16.156 -21.688 -19.766 1 29.39 26 SER B C 1
ATOM 2718 O O . SER B 1 26 ? -16.391 -22.406 -20.734 1 29.39 26 SER B O 1
ATOM 2720 N N . PHE B 1 27 ? -15.719 -22.531 -19.016 1 27.17 27 PHE B N 1
ATOM 2721 C CA . PHE B 1 27 ? -16.781 -23.516 -18.922 1 27.17 27 PHE B CA 1
ATOM 2722 C C . PHE B 1 27 ? -18.109 -22.859 -18.547 1 27.17 27 PHE B C 1
ATOM 2724 O O . PHE B 1 27 ? -18.188 -22.141 -17.562 1 27.17 27 PHE B O 1
ATOM 2731 N N . VAL B 1 28 ? -18.984 -22.656 -19.469 1 30.52 28 VAL B N 1
ATOM 2732 C CA . VAL B 1 28 ? -20.328 -22.078 -19.438 1 30.52 28 VAL B CA 1
ATOM 2733 C C . VAL B 1 28 ? -20.969 -22.375 -18.078 1 30.52 28 VAL B C 1
ATOM 2735 O O . VAL B 1 28 ? -21.562 -21.484 -17.469 1 30.52 28 VAL B O 1
ATOM 2738 N N . GLY B 1 29 ? -21.25 -23.578 -17.828 1 33.41 29 GLY B N 1
ATOM 2739 C CA . GLY B 1 29 ? -22 -23.922 -16.625 1 33.41 29 GLY B CA 1
ATOM 2740 C C . GLY B 1 29 ? -21.375 -23.375 -15.359 1 33.41 29 GLY B C 1
ATOM 2741 O O . GLY B 1 29 ? -22.031 -23.312 -14.312 1 33.41 29 GLY B O 1
ATOM 2742 N N . LEU B 1 30 ? -20.188 -22.953 -15.508 1 40.5 30 LEU B N 1
ATOM 2743 C CA . LEU B 1 30 ? -19.281 -22.609 -14.422 1 40.5 30 LEU B CA 1
ATOM 2744 C C . LEU B 1 30 ? -19.344 -21.109 -14.109 1 40.5 30 LEU B C 1
ATOM 2746 O O . LEU B 1 30 ? -18.734 -20.656 -13.148 1 40.5 30 LEU B O 1
ATOM 2750 N N . GLN B 1 31 ? -20.094 -20.484 -14.969 1 40.97 31 GLN B N 1
ATOM 2751 C CA . GLN B 1 31 ? -20.141 -19.047 -14.734 1 40.97 31 GLN B CA 1
ATOM 2752 C C . GLN B 1 31 ? -20.766 -18.719 -13.383 1 40.97 31 GLN B C 1
ATOM 2754 O O . GLN B 1 31 ? -20.281 -17.859 -12.656 1 40.97 31 GLN B O 1
ATOM 2759 N N . CYS B 1 32 ? -21.969 -19.469 -13.211 1 37.97 32 CYS B N 1
ATOM 2760 C CA . CYS B 1 32 ? -22.625 -19.203 -11.938 1 37.97 32 CYS B CA 1
ATOM 2761 C C . CYS B 1 32 ? -21.719 -19.562 -10.766 1 37.97 32 CYS B C 1
ATOM 2763 O O . CYS B 1 32 ? -21.641 -18.844 -9.773 1 37.97 32 CYS B O 1
ATOM 2765 N N . SER B 1 33 ? -21.094 -20.672 -10.969 1 46.91 33 SER B N 1
ATOM 2766 C CA . SER B 1 33 ? -20.219 -21.141 -9.898 1 46.91 33 SER B CA 1
ATOM 2767 C C . SER B 1 33 ? -19.016 -20.219 -9.727 1 46.91 33 SER B C 1
ATOM 2769 O O . SER B 1 33 ? -18.594 -19.938 -8.602 1 46.91 33 SER B O 1
ATOM 2771 N N . LYS B 1 34 ? -18.672 -19.531 -10.789 1 59.03 34 LYS B N 1
ATOM 2772 C CA . LYS B 1 34 ? -17.547 -18.609 -10.727 1 59.03 34 LYS B CA 1
ATOM 2773 C C . LYS B 1 34 ? -17.938 -17.344 -9.953 1 59.03 34 LYS B C 1
ATOM 2775 O O . LYS B 1 34 ? -17.156 -16.859 -9.125 1 59.03 34 LYS B O 1
ATOM 2780 N N . SER B 1 35 ? -19.172 -16.938 -10.125 1 63.03 35 SER B N 1
ATOM 2781 C CA . SER B 1 35 ? -19.609 -15.711 -9.484 1 63.03 35 SER B CA 1
ATOM 2782 C C . SER B 1 35 ? -19.75 -15.898 -7.973 1 63.03 35 SER B C 1
ATOM 2784 O O . SER B 1 35 ? -19.328 -15.047 -7.195 1 63.03 35 SER B O 1
ATOM 2786 N N . GLU B 1 36 ? -20.234 -17.094 -7.605 1 63.59 36 GLU B N 1
ATOM 2787 C CA . GLU B 1 36 ? -20.406 -17.344 -6.18 1 63.59 36 GLU B CA 1
ATOM 2788 C C . GLU B 1 36 ? -19.078 -17.562 -5.48 1 63.59 36 GLU B C 1
ATOM 2790 O O . GLU B 1 36 ? -18.875 -17.109 -4.348 1 63.59 36 GLU B O 1
ATOM 2795 N N . GLY B 1 37 ? -18.141 -18.266 -6.09 1 67.75 37 GLY B N 1
ATOM 2796 C CA . GLY B 1 37 ? -16.797 -18.438 -5.539 1 67.75 37 GLY B CA 1
ATOM 2797 C C . GLY B 1 37 ? -16.047 -17.141 -5.371 1 67.75 37 GLY B C 1
ATOM 2798 O O . GLY B 1 37 ? -15.391 -16.922 -4.352 1 67.75 37 GLY B O 1
ATOM 2799 N N . THR B 1 38 ? -16.297 -16.328 -6.344 1 76.06 38 THR B N 1
ATOM 2800 C CA . THR B 1 38 ? -15.672 -15.016 -6.285 1 76.06 38 THR B CA 1
ATOM 2801 C C . THR B 1 38 ? -16.219 -14.203 -5.117 1 76.06 38 THR B C 1
ATOM 2803 O O . THR B 1 38 ? -15.461 -13.625 -4.344 1 76.06 38 THR B O 1
ATOM 2806 N N . LYS B 1 39 ? -17.5 -14.18 -4.988 1 72.5 39 LYS B N 1
ATOM 2807 C CA . LYS B 1 39 ? -18.141 -13.461 -3.895 1 72.5 39 LYS B CA 1
ATOM 2808 C C . LYS B 1 39 ? -17.688 -14 -2.539 1 72.5 39 LYS B C 1
ATOM 2810 O O . LYS B 1 39 ? -17.422 -13.227 -1.616 1 72.5 39 LYS B O 1
ATOM 2815 N N . TRP B 1 40 ? -17.656 -15.297 -2.477 1 74.81 40 TRP B N 1
ATOM 2816 C CA . TRP B 1 40 ? -17.203 -15.922 -1.235 1 74.81 40 TRP B CA 1
ATOM 2817 C C . TRP B 1 40 ? -15.797 -15.484 -0.876 1 74.81 40 TRP B C 1
ATOM 2819 O O . TRP B 1 40 ? -15.531 -15.078 0.261 1 74.81 40 TRP B O 1
ATOM 2829 N N . LEU B 1 41 ? -14.945 -15.625 -1.821 1 78.5 41 LEU B N 1
ATOM 2830 C CA . LEU B 1 41 ? -13.547 -15.258 -1.597 1 78.5 41 LEU B CA 1
ATOM 2831 C C . LEU B 1 41 ? -13.422 -13.797 -1.174 1 78.5 41 LEU B C 1
ATOM 2833 O O . LEU B 1 41 ? -12.695 -13.484 -0.23 1 78.5 41 LEU B O 1
ATOM 2837 N N . LEU B 1 42 ? -14.172 -12.977 -1.778 1 84.94 42 LEU B N 1
ATOM 2838 C CA . LEU B 1 42 ? -14.133 -11.555 -1.451 1 84.94 42 LEU B CA 1
ATOM 2839 C C . LEU B 1 42 ? -14.695 -11.297 -0.057 1 84.94 42 LEU B C 1
ATOM 2841 O O . LEU B 1 42 ? -14.211 -10.414 0.66 1 84.94 42 LEU B O 1
ATOM 2845 N N . ASN B 1 43 ? -15.586 -12.086 0.389 1 79.38 43 ASN B N 1
ATOM 2846 C CA . ASN B 1 43 ? -16.203 -11.922 1.7 1 79.38 43 ASN B CA 1
ATOM 2847 C C . ASN B 1 43 ? -15.312 -12.461 2.814 1 79.38 43 ASN B C 1
ATOM 2849 O O . ASN B 1 43 ? -15.555 -12.195 3.992 1 79.38 43 ASN B O 1
ATOM 2853 N N . L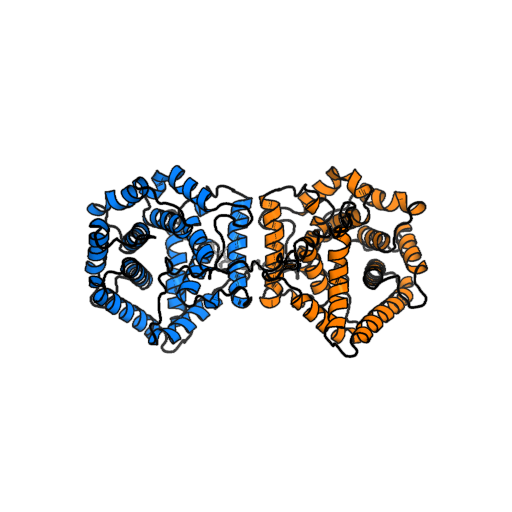YS B 1 44 ? -14.258 -13.164 2.471 1 81.44 44 LYS B N 1
ATOM 2854 C CA . LYS B 1 44 ? -13.352 -13.727 3.471 1 81.44 44 LYS B CA 1
ATOM 2855 C C . LYS B 1 44 ? -12.219 -12.75 3.797 1 81.44 44 LYS B C 1
ATOM 2857 O O . LYS B 1 44 ? -11.367 -13.031 4.641 1 81.44 44 LYS B O 1
ATOM 2862 N N . ARG B 1 45 ? -12.25 -11.586 3.189 1 88.5 45 ARG B N 1
ATOM 2863 C CA . ARG B 1 45 ? -11.211 -10.602 3.459 1 88.5 45 ARG B CA 1
ATOM 2864 C C . ARG B 1 45 ? -11.266 -10.133 4.91 1 88.5 45 ARG B C 1
ATOM 2866 O O . ARG B 1 45 ? -12.344 -10.016 5.492 1 88.5 45 ARG B O 1
ATOM 2873 N N . ASN B 1 46 ? -10.086 -10.008 5.473 1 88.19 46 ASN B N 1
ATOM 2874 C CA . ASN B 1 46 ? -9.984 -9.422 6.809 1 88.19 46 ASN B CA 1
ATOM 2875 C C . ASN B 1 46 ? -10.242 -7.918 6.781 1 88.19 46 ASN B C 1
ATOM 2877 O O . ASN B 1 46 ? -10.492 -7.348 5.723 1 88.19 46 ASN B O 1
ATOM 2881 N N . PRO B 1 47 ? -10.133 -7.207 7.871 1 88.5 47 PRO B N 1
ATOM 2882 C CA . PRO B 1 47 ? -10.461 -5.781 7.934 1 88.5 47 PRO B CA 1
ATOM 2883 C C . PRO B 1 47 ? -9.484 -4.914 7.145 1 88.5 47 PRO B C 1
ATOM 2885 O O . PRO B 1 47 ? -9.781 -3.76 6.836 1 88.5 47 PRO B O 1
ATOM 2888 N N . ASP B 1 48 ? -8.375 -5.43 6.762 1 91.25 48 ASP B N 1
ATOM 2889 C CA . ASP B 1 48 ? -7.406 -4.691 5.957 1 91.25 48 ASP B CA 1
ATOM 2890 C C . ASP B 1 48 ? -7.586 -4.988 4.469 1 91.25 48 ASP B C 1
ATOM 2892 O O . ASP B 1 48 ? -6.75 -4.605 3.648 1 91.25 48 ASP B O 1
ATOM 2896 N N . TRP B 1 49 ? -8.672 -5.719 4.152 1 93.56 49 TRP B N 1
ATOM 2897 C CA . TRP B 1 49 ? -9.062 -6.016 2.777 1 93.56 49 TRP B CA 1
ATOM 2898 C C . TRP B 1 49 ? -8.109 -7.023 2.15 1 93.56 49 TRP B C 1
ATOM 2900 O O . TRP B 1 49 ? -7.949 -7.062 0.927 1 93.56 49 TRP B O 1
ATOM 2910 N N . GLY B 1 50 ? -7.355 -7.75 3.023 1 92.12 50 GLY B N 1
ATOM 2911 C CA . GLY B 1 50 ? -6.488 -8.836 2.584 1 92.12 50 GLY B CA 1
ATOM 2912 C C . GLY B 1 50 ? -6.891 -10.188 3.146 1 92.12 50 GLY B C 1
ATOM 2913 O O . GLY B 1 50 ? -7.941 -10.312 3.781 1 92.12 50 GLY B O 1
ATOM 2914 N N . TRP B 1 51 ? -6.18 -11.203 2.867 1 88.25 51 TRP B N 1
ATOM 2915 C CA . TRP B 1 51 ? -6.426 -12.57 3.326 1 88.25 51 TRP B CA 1
ATOM 2916 C C . TRP B 1 51 ? -5.273 -13.062 4.191 1 88.25 51 TRP B C 1
ATOM 2918 O O . TRP B 1 51 ? -5.176 -14.266 4.473 1 88.25 51 TRP B O 1
ATOM 2928 N N . GLY B 1 52 ? -4.418 -12.109 4.562 1 80.81 52 GLY B N 1
ATOM 2929 C CA . GLY B 1 52 ? -3.201 -12.5 5.258 1 80.81 52 GLY B CA 1
ATOM 2930 C C . GLY B 1 52 ? -2.045 -12.781 4.316 1 80.81 52 GLY B C 1
ATOM 2931 O O . GLY B 1 52 ? -2.254 -13.094 3.145 1 80.81 52 GLY B O 1
ATOM 2932 N N . THR B 1 53 ? -0.82 -12.547 4.688 1 67.69 53 THR B N 1
ATOM 2933 C CA . THR B 1 53 ? 0.385 -12.531 3.867 1 67.69 53 THR B CA 1
ATOM 2934 C C . THR B 1 53 ? 0.493 -13.805 3.039 1 67.69 53 THR B C 1
ATOM 2936 O O . THR B 1 53 ? 0.81 -13.758 1.85 1 67.69 53 THR B O 1
ATOM 2939 N N . ARG B 1 54 ? 0.21 -14.875 3.523 1 65.12 54 ARG B N 1
ATOM 2940 C CA . ARG B 1 54 ? 0.374 -16.125 2.783 1 65.12 54 ARG B CA 1
ATOM 2941 C C . ARG B 1 54 ? -0.78 -16.344 1.811 1 65.12 54 ARG B C 1
ATOM 2943 O O . ARG B 1 54 ? -0.577 -16.828 0.697 1 65.12 54 ARG B O 1
ATOM 2950 N N . GLY B 1 55 ? -1.869 -15.789 2.227 1 76.75 55 GLY B N 1
ATOM 2951 C CA . GLY B 1 55 ? -3.061 -16.062 1.439 1 76.75 55 GLY B CA 1
ATOM 2952 C C . GLY B 1 55 ? -3.387 -14.961 0.448 1 76.75 55 GLY B C 1
ATOM 2953 O O . GLY B 1 55 ? -4.199 -15.156 -0.459 1 76.75 55 GLY B O 1
ATOM 2954 N N . GLU B 1 56 ? -2.609 -13.961 0.474 1 85.88 56 GLU B N 1
ATOM 2955 C CA . GLU B 1 56 ? -2.951 -12.781 -0.316 1 85.88 56 GLU B CA 1
ATOM 2956 C C . GLU B 1 56 ? -2.701 -13.023 -1.802 1 85.88 56 GLU B C 1
ATOM 2958 O O . GLU B 1 56 ? -3.619 -12.906 -2.617 1 85.88 56 GLU B O 1
ATOM 2963 N N . ALA B 1 57 ? -1.511 -13.406 -2.096 1 87.31 57 ALA B N 1
ATOM 2964 C CA . ALA B 1 57 ? -1.124 -13.594 -3.492 1 87.31 57 ALA B CA 1
ATOM 2965 C C . ALA B 1 57 ? -1.909 -14.734 -4.133 1 87.31 57 ALA B C 1
ATOM 2967 O O . ALA B 1 57 ? -2.354 -14.625 -5.277 1 87.31 57 ALA B O 1
ATOM 2968 N N . GLN B 1 58 ? -2.156 -15.742 -3.344 1 81.75 58 GLN B N 1
ATOM 2969 C CA . GLN B 1 58 ? -2.926 -16.875 -3.842 1 81.75 58 GLN B CA 1
ATOM 2970 C C . GLN B 1 58 ? -4.359 -16.469 -4.16 1 81.75 58 GLN B C 1
ATOM 2972 O O . GLN B 1 58 ? -4.918 -16.891 -5.176 1 81.75 58 GLN B O 1
ATOM 2977 N N . SER B 1 59 ? -4.941 -15.727 -3.316 1 83.75 59 SER B N 1
ATOM 2978 C CA . SER B 1 59 ? -6.309 -15.266 -3.525 1 83.75 59 SER B CA 1
ATOM 2979 C C . SER B 1 59 ? -6.41 -14.383 -4.766 1 83.75 59 SER B C 1
ATOM 2981 O O . SER B 1 59 ? -7.363 -14.492 -5.535 1 83.75 59 SER B O 1
ATOM 2983 N N . ILE B 1 60 ? -5.453 -13.586 -4.984 1 86.56 60 ILE B N 1
ATOM 2984 C CA . ILE B 1 60 ? -5.441 -12.695 -6.141 1 86.56 60 ILE B CA 1
ATOM 2985 C C . ILE B 1 60 ? -5.309 -13.516 -7.422 1 86.56 60 ILE B C 1
ATOM 2987 O O . ILE B 1 60 ? -6.004 -13.25 -8.406 1 86.56 60 ILE B O 1
ATOM 2991 N N . ILE B 1 61 ? -4.438 -14.477 -7.391 1 80.06 61 ILE B N 1
ATOM 2992 C CA . ILE B 1 61 ? -4.293 -15.359 -8.547 1 80.06 61 ILE B CA 1
ATOM 2993 C C . ILE B 1 61 ? -5.613 -16.078 -8.82 1 80.06 61 ILE B C 1
ATOM 2995 O O . ILE B 1 61 ? -6.047 -16.172 -9.969 1 80.06 61 ILE B O 1
ATOM 2999 N N . ALA B 1 62 ? -6.238 -16.516 -7.73 1 76.19 62 ALA B N 1
ATOM 3000 C CA . ALA B 1 62 ? -7.523 -17.203 -7.871 1 76.19 62 ALA B CA 1
ATOM 3001 C C . ALA B 1 62 ? -8.562 -16.281 -8.508 1 76.19 62 ALA B C 1
ATOM 3003 O O . ALA B 1 62 ? -9.32 -16.703 -9.383 1 76.19 62 ALA B O 1
ATOM 3004 N N . LEU B 1 63 ? -8.602 -15.086 -8.102 1 78 63 LEU B N 1
ATOM 3005 C CA . LEU B 1 63 ? -9.539 -14.117 -8.664 1 78 63 LEU B CA 1
ATOM 3006 C C . LEU B 1 63 ? -9.25 -13.883 -10.141 1 78 63 LEU B C 1
ATOM 3008 O O . LEU B 1 63 ? -10.172 -13.773 -10.945 1 78 63 LEU B O 1
ATOM 3012 N N . HIS B 1 64 ? -8.023 -13.805 -10.492 1 76.81 64 HIS B N 1
ATOM 3013 C CA . HIS B 1 64 ? -7.621 -13.617 -11.875 1 76.81 64 HIS B CA 1
ATOM 3014 C C . HIS B 1 64 ? -8.078 -14.781 -12.75 1 76.81 64 HIS B C 1
ATOM 3016 O O . HIS B 1 64 ? -8.578 -14.578 -13.859 1 76.81 64 HIS B O 1
ATOM 3022 N N . LEU B 1 65 ? -7.898 -15.938 -12.148 1 68 65 LEU B N 1
ATOM 3023 C CA . LEU B 1 65 ? -8.242 -17.156 -12.891 1 68 65 LEU B CA 1
ATOM 3024 C C . LEU B 1 65 ? -9.75 -17.25 -13.086 1 68 65 LEU B C 1
ATOM 3026 O O . LEU B 1 65 ? -10.211 -17.844 -14.07 1 68 65 LEU B O 1
ATOM 3030 N N . THR B 1 66 ? -10.539 -16.625 -12.195 1 67.06 66 THR B N 1
ATOM 3031 C CA . THR B 1 66 ? -11.992 -16.656 -12.328 1 67.06 66 THR B CA 1
ATOM 3032 C C . THR B 1 66 ? -12.461 -15.625 -13.344 1 67.06 66 THR B C 1
ATOM 3034 O O . THR B 1 66 ? -13.289 -15.922 -14.211 1 67.06 66 THR B O 1
ATOM 3037 N N . ASN B 1 67 ? -12.047 -14.477 -13.156 1 65.81 67 ASN B N 1
ATOM 3038 C CA . ASN B 1 67 ? -12.359 -13.336 -14.008 1 65.81 67 ASN B CA 1
ATOM 3039 C C . ASN B 1 67 ? -11.312 -12.234 -13.883 1 65.81 67 ASN B C 1
ATOM 3041 O O . ASN B 1 67 ? -11.242 -11.555 -12.859 1 65.81 67 ASN B O 1
ATOM 3045 N N . ASP B 1 68 ? -10.594 -12.141 -14.945 1 64.25 68 ASP B N 1
ATOM 3046 C CA . ASP B 1 68 ? -9.492 -11.188 -14.867 1 64.25 68 ASP B CA 1
ATOM 3047 C C . ASP B 1 68 ? -10.008 -9.758 -14.812 1 64.25 68 ASP B C 1
ATOM 3049 O O . ASP B 1 68 ? -9.297 -8.852 -14.359 1 64.25 68 ASP B O 1
ATOM 3053 N N . ARG B 1 69 ? -11.258 -9.562 -15.188 1 69.69 69 ARG B N 1
ATOM 3054 C CA . ARG B 1 69 ? -11.82 -8.219 -15.156 1 69.69 69 ARG B CA 1
ATOM 3055 C C . ARG B 1 69 ? -12.055 -7.754 -13.719 1 69.69 69 ARG B C 1
ATOM 3057 O O . ARG B 1 69 ? -12.188 -6.555 -13.461 1 69.69 69 ARG B O 1
ATOM 3064 N N . LEU B 1 70 ? -12.023 -8.781 -12.859 1 73.19 70 LEU B N 1
ATOM 3065 C CA . LEU B 1 70 ? -12.25 -8.469 -11.453 1 73.19 70 LEU B CA 1
ATOM 3066 C C . LEU B 1 70 ? -11.102 -7.641 -10.883 1 73.19 70 LEU B C 1
ATOM 3068 O O . LEU B 1 70 ? -11.289 -6.883 -9.93 1 73.19 70 LEU B O 1
ATOM 3072 N N . LEU B 1 71 ? -9.945 -7.766 -11.508 1 77.75 71 LEU B N 1
ATOM 3073 C CA . LEU B 1 71 ? -8.758 -7.113 -10.961 1 77.75 71 LEU B CA 1
ATOM 3074 C C . LEU B 1 71 ? -8.453 -5.824 -11.711 1 77.75 71 LEU B C 1
ATOM 3076 O O . LEU B 1 71 ? -7.309 -5.363 -11.719 1 77.75 71 LEU B O 1
ATOM 3080 N N . ASN B 1 72 ? -9.531 -5.289 -12.188 1 79.5 72 ASN B N 1
ATOM 3081 C CA . ASN B 1 72 ? -9.438 -3.992 -12.844 1 79.5 72 ASN B CA 1
ATOM 3082 C C . ASN B 1 72 ? -9.086 -2.883 -11.859 1 79.5 72 ASN B C 1
ATOM 3084 O O . ASN B 1 72 ? -9.742 -2.732 -10.828 1 79.5 72 ASN B O 1
ATOM 3088 N N . LYS B 1 73 ? -8.117 -2.072 -12.273 1 85.81 73 LYS B N 1
ATOM 3089 C CA . LYS B 1 73 ? -7.617 -1.005 -11.414 1 85.81 73 LYS B CA 1
ATOM 3090 C C . LYS B 1 73 ? -8.695 0.045 -11.156 1 85.81 73 LYS B C 1
ATOM 3092 O O . LYS B 1 73 ? -8.648 0.757 -10.148 1 85.81 73 LYS B O 1
ATOM 3097 N N . SER B 1 74 ? -9.648 0.099 -11.977 1 85.44 74 SER B N 1
ATOM 3098 C CA . SER B 1 74 ? -10.664 1.144 -11.867 1 85.44 74 SER B CA 1
ATOM 3099 C C . SER B 1 74 ? -11.734 0.773 -10.844 1 85.44 74 SER B C 1
ATOM 3101 O O . SER B 1 74 ? -12.531 1.618 -10.445 1 85.44 74 SER B O 1
ATOM 3103 N N . ASP B 1 75 ? -11.758 -0.528 -10.445 1 87.31 75 ASP B N 1
ATOM 3104 C CA . ASP B 1 75 ? -12.703 -0.954 -9.414 1 87.31 75 ASP B CA 1
ATOM 3105 C C . ASP B 1 75 ? -12.023 -1.027 -8.047 1 87.31 75 ASP B C 1
ATOM 3107 O O . ASP B 1 75 ? -11.297 -1.978 -7.762 1 87.31 75 ASP B O 1
ATOM 3111 N N . PRO B 1 76 ? -12.352 -0.083 -7.191 1 92.5 76 PRO B N 1
ATOM 3112 C CA . PRO B 1 76 ? -11.641 -0.053 -5.91 1 92.5 76 PRO B CA 1
ATOM 3113 C C . PRO B 1 76 ? -12.047 -1.198 -4.984 1 92.5 76 PRO B C 1
ATOM 3115 O O . PRO B 1 76 ? -11.32 -1.525 -4.043 1 92.5 76 PRO B O 1
ATOM 3118 N N . TYR B 1 77 ? -13.164 -1.822 -5.258 1 90.69 77 TYR B N 1
ATOM 3119 C CA . TYR B 1 77 ? -13.664 -2.844 -4.344 1 90.69 77 TYR B CA 1
ATOM 3120 C C . TYR B 1 77 ? -12.75 -4.062 -4.336 1 90.69 77 TYR B C 1
ATOM 3122 O O . TYR B 1 77 ? -12.531 -4.68 -3.291 1 90.69 77 TYR B O 1
ATOM 3130 N N . VAL B 1 78 ? -12.234 -4.363 -5.461 1 90.19 78 VAL B N 1
ATOM 3131 C CA . VAL B 1 78 ? -11.352 -5.527 -5.512 1 90.19 78 VAL B CA 1
ATOM 3132 C C . VAL B 1 78 ? -9.898 -5.074 -5.504 1 90.19 78 VAL B C 1
ATOM 3134 O O . VAL B 1 78 ? -9.055 -5.676 -4.832 1 90.19 78 VAL B O 1
ATOM 3137 N N . TYR B 1 79 ? -9.625 -3.959 -6.121 1 93.88 79 TYR B N 1
ATOM 3138 C CA . TYR B 1 79 ? -8.242 -3.545 -6.316 1 93.88 79 TYR B CA 1
ATOM 3139 C C . TYR B 1 79 ? -7.613 -3.109 -5 1 93.88 79 TYR B C 1
ATOM 3141 O O . TYR B 1 79 ? -6.387 -3.08 -4.871 1 93.88 79 TYR B O 1
ATOM 3149 N N . ILE B 1 80 ? -8.438 -2.791 -4.016 1 96.06 80 ILE B N 1
ATOM 3150 C CA . ILE B 1 80 ? -7.906 -2.445 -2.703 1 96.06 80 ILE B CA 1
ATOM 3151 C C . ILE B 1 80 ? -7.148 -3.637 -2.125 1 96.06 80 ILE B C 1
ATOM 3153 O O . ILE B 1 80 ? -6.18 -3.463 -1.382 1 96.06 80 ILE B O 1
ATOM 3157 N N . SER B 1 81 ? -7.555 -4.867 -2.508 1 94.38 81 SER B N 1
ATOM 3158 C CA . SER B 1 81 ? -6.863 -6.066 -2.051 1 94.38 81 SER B CA 1
ATOM 3159 C C . SER B 1 81 ? -5.52 -6.23 -2.752 1 94.38 81 SER B C 1
ATOM 3161 O O . SER B 1 81 ? -4.57 -6.773 -2.174 1 94.38 81 SER B O 1
ATOM 3163 N N . VAL B 1 82 ? -5.434 -5.785 -3.98 1 94.44 82 VAL B N 1
ATOM 3164 C CA . VAL B 1 82 ? -4.156 -5.777 -4.684 1 94.44 82 VAL B CA 1
ATOM 3165 C C . VAL B 1 82 ? -3.189 -4.82 -3.986 1 94.44 82 VAL B C 1
ATOM 3167 O O . VAL B 1 82 ? -2.016 -5.145 -3.795 1 94.44 82 VAL B O 1
ATOM 3170 N N . LYS B 1 83 ? -3.697 -3.68 -3.582 1 96.31 83 LYS B N 1
ATOM 3171 C CA . LYS B 1 83 ? -2.863 -2.734 -2.846 1 96.31 83 LYS B CA 1
ATOM 3172 C C . LYS B 1 83 ? -2.4 -3.33 -1.519 1 96.31 83 LYS B C 1
ATOM 3174 O O . LYS B 1 83 ? -1.269 -3.096 -1.089 1 96.31 83 LYS B O 1
ATOM 3179 N N . GLU B 1 84 ? -3.35 -4.035 -0.881 1 95.88 84 GLU B N 1
ATOM 3180 C CA . GLU B 1 84 ? -2.955 -4.695 0.359 1 95.88 84 GLU B CA 1
ATOM 3181 C C . GLU B 1 84 ? -1.825 -5.691 0.118 1 95.88 84 GLU B C 1
ATOM 3183 O O . GLU B 1 84 ? -0.888 -5.777 0.914 1 95.88 84 GLU B O 1
ATOM 3188 N N . MET B 1 85 ? -1.889 -6.422 -0.933 1 94.88 85 MET B N 1
ATOM 3189 C CA . MET B 1 85 ? -0.814 -7.344 -1.296 1 94.88 85 MET B CA 1
ATOM 3190 C C . MET B 1 85 ? 0.497 -6.594 -1.504 1 94.88 85 MET B C 1
ATOM 3192 O O . MET B 1 85 ? 1.549 -7.031 -1.033 1 94.88 85 MET B O 1
ATOM 3196 N N . ASN B 1 86 ? 0.407 -5.453 -2.244 1 96.62 86 ASN B N 1
ATOM 3197 C CA . ASN B 1 86 ? 1.598 -4.641 -2.479 1 96.62 86 ASN B CA 1
ATOM 3198 C C . ASN B 1 86 ? 2.195 -4.133 -1.171 1 96.62 86 ASN B C 1
ATOM 3200 O O . ASN B 1 86 ? 3.416 -4.117 -1.004 1 96.62 86 ASN B O 1
ATOM 3204 N N . ILE B 1 87 ? 1.343 -3.732 -0.274 1 96.81 87 ILE B N 1
ATOM 3205 C CA . ILE B 1 87 ? 1.787 -3.227 1.02 1 96.81 87 ILE B CA 1
ATOM 3206 C C . ILE B 1 87 ? 2.498 -4.336 1.793 1 96.81 87 ILE B C 1
ATOM 3208 O O . ILE B 1 87 ? 3.574 -4.117 2.354 1 96.81 87 ILE B O 1
ATOM 3212 N N . ASP B 1 88 ? 1.953 -5.531 1.786 1 94.69 88 ASP B N 1
ATOM 3213 C CA . ASP B 1 88 ? 2.549 -6.656 2.498 1 94.69 88 ASP B CA 1
ATOM 3214 C C . ASP B 1 88 ? 3.945 -6.969 1.966 1 94.69 88 ASP B C 1
ATOM 3216 O O . ASP B 1 88 ? 4.883 -7.164 2.744 1 94.69 88 ASP B O 1
ATOM 3220 N N . LEU B 1 89 ? 4.016 -6.996 0.71 1 96.31 89 LEU B N 1
ATOM 3221 C CA . LEU B 1 89 ? 5.301 -7.305 0.096 1 96.31 89 LEU B CA 1
ATOM 3222 C C . LEU B 1 89 ? 6.297 -6.172 0.316 1 96.31 89 LEU B C 1
ATOM 3224 O O . LEU B 1 89 ? 7.457 -6.414 0.647 1 96.31 89 LEU B O 1
ATOM 3228 N N . LEU B 1 90 ? 5.883 -4.949 0.145 1 96.31 90 LEU B N 1
ATOM 3229 C CA . LEU B 1 90 ? 6.75 -3.791 0.325 1 96.31 90 LEU B CA 1
ATOM 3230 C C . LEU B 1 90 ? 7.219 -3.684 1.772 1 96.31 90 LEU B C 1
ATOM 3232 O O . LEU B 1 90 ? 8.375 -3.328 2.031 1 96.31 90 LEU B O 1
ATOM 3236 N N . LYS B 1 91 ? 6.328 -3.953 2.672 1 96.06 91 LYS B N 1
ATOM 3237 C CA . LYS B 1 91 ? 6.711 -4.012 4.078 1 96.06 91 LYS B CA 1
ATOM 3238 C C . LYS B 1 91 ? 7.828 -5.027 4.305 1 96.06 91 LYS B C 1
ATOM 3240 O O . LYS B 1 91 ? 8.828 -4.723 4.957 1 96.06 91 LYS B O 1
ATOM 3245 N N . ALA B 1 92 ? 7.695 -6.203 3.797 1 95.5 92 ALA B N 1
ATOM 3246 C CA . ALA B 1 92 ? 8.719 -7.238 3.934 1 95.5 92 ALA B CA 1
ATOM 3247 C C . ALA B 1 92 ? 10.039 -6.781 3.326 1 95.5 92 ALA B C 1
ATOM 3249 O O . ALA B 1 92 ? 11.102 -6.949 3.936 1 95.5 92 ALA B O 1
ATOM 3250 N N . LEU B 1 93 ? 9.969 -6.152 2.148 1 96.56 93 LEU B N 1
ATOM 3251 C CA . LEU B 1 93 ? 11.164 -5.676 1.449 1 96.56 93 LEU B CA 1
ATOM 3252 C C . LEU B 1 93 ? 11.867 -4.59 2.252 1 96.56 93 LEU B C 1
ATOM 3254 O O . LEU B 1 93 ? 13.094 -4.504 2.246 1 96.56 93 LEU B O 1
ATOM 3258 N N . SER B 1 94 ? 11.055 -3.762 2.879 1 95.44 94 SER B N 1
ATOM 3259 C CA . SER B 1 94 ? 11.609 -2.645 3.637 1 95.44 94 SER B CA 1
ATOM 3260 C C . SER B 1 94 ? 12.43 -3.135 4.824 1 95.44 94 SER B C 1
ATOM 3262 O O . SER B 1 94 ? 13.375 -2.467 5.25 1 95.44 94 SER B O 1
ATOM 3264 N N . HIS B 1 95 ? 12.156 -4.301 5.285 1 94.44 95 HIS B N 1
ATOM 3265 C CA . HIS B 1 95 ? 12.844 -4.836 6.449 1 94.44 95 HIS B CA 1
ATOM 3266 C C . HIS B 1 95 ? 13.922 -5.832 6.043 1 94.44 95 HIS B C 1
ATOM 3268 O O . HIS B 1 95 ? 14.898 -6.039 6.773 1 94.44 95 HIS B O 1
ATOM 3274 N N . ASP B 1 96 ? 13.734 -6.5 4.938 1 95.25 96 ASP B N 1
ATOM 3275 C CA . ASP B 1 96 ? 14.664 -7.469 4.367 1 95.25 96 ASP B CA 1
ATOM 3276 C C . ASP B 1 96 ? 14.672 -7.391 2.842 1 95.25 96 ASP B C 1
ATOM 3278 O O . ASP B 1 96 ? 13.891 -8.07 2.178 1 95.25 96 ASP B O 1
ATOM 3282 N N . THR B 1 97 ? 15.641 -6.656 2.293 1 95.44 97 THR B N 1
ATOM 3283 C CA . THR B 1 97 ? 15.648 -6.336 0.871 1 95.44 97 THR B CA 1
ATOM 3284 C C . THR B 1 97 ? 15.75 -7.602 0.028 1 95.44 97 THR B C 1
ATOM 3286 O O . THR B 1 97 ? 15.211 -7.664 -1.079 1 95.44 97 THR B O 1
ATOM 3289 N N . GLU B 1 98 ? 16.406 -8.594 0.561 1 96.25 98 GLU B N 1
ATOM 3290 C CA . GLU B 1 98 ? 16.594 -9.828 -0.206 1 96.25 98 GLU B CA 1
ATOM 3291 C C . GLU B 1 98 ? 15.445 -10.812 0.05 1 96.25 98 GLU B C 1
ATOM 3293 O O . GLU B 1 98 ? 15.328 -11.82 -0.641 1 96.25 98 GLU B O 1
ATOM 3298 N N . LEU B 1 99 ? 14.602 -10.477 1.011 1 96.38 99 LEU B N 1
ATOM 3299 C CA . LEU B 1 99 ? 13.539 -11.391 1.424 1 96.38 99 LEU B CA 1
ATOM 3300 C C . LEU B 1 99 ? 14.094 -12.781 1.706 1 96.38 99 LEU B C 1
ATOM 3302 O O . LEU B 1 99 ? 13.57 -13.773 1.2 1 96.38 99 LEU B O 1
ATOM 3306 N N . ALA B 1 100 ? 15.117 -12.828 2.506 1 95 100 ALA B N 1
ATOM 3307 C CA . ALA B 1 100 ? 15.867 -14.062 2.707 1 95 100 ALA B CA 1
ATOM 3308 C C . ALA B 1 100 ? 15.273 -14.891 3.844 1 95 100 ALA B C 1
ATOM 3310 O O . ALA B 1 100 ? 15.641 -16.047 4.035 1 95 100 ALA B O 1
ATOM 3311 N N . SER B 1 101 ? 14.328 -14.289 4.562 1 92.94 101 SER B N 1
ATOM 3312 C CA . SER B 1 101 ? 13.68 -15.055 5.621 1 92.94 101 SER B CA 1
ATOM 3313 C C . SER B 1 101 ? 12.977 -16.281 5.062 1 92.94 101 SER B C 1
ATOM 3315 O O . SER B 1 101 ? 12.602 -16.312 3.889 1 92.94 101 SER B O 1
ATOM 3317 N N . SER B 1 102 ? 12.75 -17.25 5.91 1 90.69 102 SER B N 1
ATOM 3318 C CA . SER B 1 102 ? 12.086 -18.484 5.477 1 90.69 102 SER B CA 1
ATOM 3319 C C . SER B 1 102 ? 10.664 -18.188 5 1 90.69 102 SER B C 1
ATOM 3321 O O . SER B 1 102 ? 10.164 -18.844 4.082 1 90.69 102 SER B O 1
ATOM 3323 N N . GLU B 1 103 ? 10.039 -17.203 5.547 1 87.62 103 GLU B N 1
ATOM 3324 C CA . GLU B 1 103 ? 8.672 -16.828 5.191 1 87.62 103 GLU B CA 1
ATOM 3325 C C . GLU B 1 103 ? 8.57 -16.438 3.719 1 87.62 103 GLU B C 1
ATOM 3327 O O . GLU B 1 103 ? 7.617 -16.812 3.035 1 87.62 103 GLU B O 1
ATOM 3332 N N . TRP B 1 104 ? 9.586 -15.758 3.26 1 91.06 104 TRP B N 1
ATOM 3333 C CA . TRP B 1 104 ? 9.516 -15.211 1.907 1 91.06 104 TRP B CA 1
ATOM 3334 C C . TRP B 1 104 ? 10.406 -16 0.955 1 91.06 104 TRP B C 1
ATOM 3336 O O . TRP B 1 104 ? 10.031 -16.25 -0.196 1 91.06 104 TRP B O 1
ATOM 3346 N N . GLY B 1 105 ? 11.5 -16.484 1.471 1 88.44 105 GLY B N 1
ATOM 3347 C CA . GLY B 1 105 ? 12.523 -17.109 0.649 1 88.44 105 GLY B CA 1
ATOM 3348 C C . GLY B 1 105 ? 12.195 -18.547 0.284 1 88.44 105 GLY B C 1
ATOM 3349 O O . GLY B 1 105 ? 12.812 -19.125 -0.612 1 88.44 105 GLY B O 1
ATOM 3350 N N . HIS B 1 106 ? 11.211 -19.109 0.904 1 85.44 106 HIS B N 1
ATOM 3351 C CA . HIS B 1 106 ? 10.875 -20.516 0.669 1 85.44 106 HIS B CA 1
ATOM 3352 C C . HIS B 1 106 ? 9.664 -20.641 -0.253 1 85.44 106 HIS B C 1
ATOM 3354 O O . HIS B 1 106 ? 8.734 -21.406 0.037 1 85.44 106 HIS B O 1
ATOM 3360 N N . GLY B 1 107 ? 9.703 -19.891 -1.347 1 89.06 107 GLY B N 1
ATOM 3361 C CA . GLY B 1 107 ? 8.758 -20.109 -2.432 1 89.06 107 GLY B CA 1
ATOM 3362 C C . GLY B 1 107 ? 7.668 -19.062 -2.5 1 89.06 107 GLY B C 1
ATOM 3363 O O . GLY B 1 107 ? 7.047 -18.859 -3.547 1 89.06 107 GLY B O 1
ATOM 3364 N N . VAL B 1 108 ? 7.449 -18.312 -1.393 1 92.25 108 VAL B N 1
ATOM 3365 C CA . VAL B 1 108 ? 6.355 -17.359 -1.295 1 92.25 108 VAL B CA 1
ATOM 3366 C C . VAL B 1 108 ? 6.555 -16.25 -2.316 1 92.25 108 VAL B C 1
ATOM 3368 O O . VAL B 1 108 ? 5.594 -15.797 -2.953 1 92.25 108 VAL B O 1
ATOM 3371 N N . LEU B 1 109 ? 7.762 -15.805 -2.523 1 96.19 109 LEU B N 1
ATOM 3372 C CA . LEU B 1 109 ? 8.008 -14.719 -3.459 1 96.19 109 LEU B CA 1
ATOM 3373 C C . LEU B 1 109 ? 7.574 -15.102 -4.871 1 96.19 109 LEU B C 1
ATOM 3375 O O . LEU B 1 109 ? 7.086 -14.266 -5.629 1 96.19 109 LEU B O 1
ATOM 3379 N N . GLY B 1 110 ? 7.75 -16.391 -5.215 1 93.75 110 GLY B N 1
ATOM 3380 C CA . GLY B 1 110 ? 7.297 -16.828 -6.52 1 93.75 110 GLY B CA 1
ATOM 3381 C C . GLY B 1 110 ? 5.805 -16.641 -6.727 1 93.75 110 GLY B C 1
ATOM 3382 O O . GLY B 1 110 ? 5.363 -16.266 -7.812 1 93.75 110 GLY B O 1
ATOM 3383 N N . ILE B 1 111 ? 5.027 -16.891 -5.684 1 89.19 111 ILE B N 1
ATOM 3384 C CA . ILE B 1 111 ? 3.578 -16.719 -5.73 1 89.19 111 ILE B CA 1
ATOM 3385 C C . ILE B 1 111 ? 3.236 -15.242 -5.883 1 89.19 111 ILE B C 1
ATOM 3387 O O . ILE B 1 111 ? 2.393 -14.875 -6.703 1 89.19 111 ILE B O 1
ATOM 3391 N N . TYR B 1 112 ? 3.898 -14.383 -5.172 1 93.56 112 TYR B N 1
ATOM 3392 C CA . TYR B 1 112 ? 3.645 -12.945 -5.234 1 93.56 112 TYR B CA 1
ATOM 3393 C C . TYR B 1 112 ? 4.004 -12.391 -6.609 1 93.56 112 TYR B C 1
ATOM 3395 O O . TYR B 1 112 ? 3.277 -11.555 -7.16 1 93.56 112 TYR B O 1
ATOM 3403 N N . VAL B 1 113 ? 5.125 -12.867 -7.176 1 93.12 113 VAL B N 1
ATOM 3404 C CA . VAL B 1 113 ? 5.516 -12.414 -8.508 1 93.12 113 VAL B CA 1
ATOM 3405 C C . VAL B 1 113 ? 4.438 -12.797 -9.523 1 93.12 113 VAL B C 1
ATOM 3407 O O . VAL B 1 113 ? 4.055 -11.992 -10.367 1 93.12 113 VAL B O 1
ATOM 3410 N N . THR B 1 114 ? 3.914 -13.984 -9.375 1 87.31 114 THR B N 1
ATOM 3411 C CA . THR B 1 114 ? 2.848 -14.445 -10.258 1 87.31 114 THR B CA 1
ATOM 3412 C C . THR B 1 114 ? 1.597 -13.586 -10.086 1 87.31 114 THR B C 1
ATOM 3414 O O . THR B 1 114 ? 0.966 -13.195 -11.07 1 87.31 114 THR B O 1
ATOM 3417 N N . ALA B 1 115 ? 1.281 -13.289 -8.867 1 88.12 115 ALA B N 1
ATOM 3418 C CA . ALA B 1 115 ? 0.119 -12.453 -8.586 1 88.12 115 ALA B CA 1
ATOM 3419 C C . ALA B 1 115 ? 0.303 -11.047 -9.156 1 88.12 115 ALA B C 1
ATOM 3421 O O . ALA B 1 115 ? -0.652 -10.438 -9.641 1 88.12 115 ALA B O 1
ATOM 3422 N N . LEU B 1 116 ? 1.505 -10.477 -9.07 1 91.5 116 LEU B N 1
ATOM 3423 C CA . LEU B 1 116 ? 1.782 -9.156 -9.633 1 91.5 116 LEU B CA 1
ATOM 3424 C C . LEU B 1 116 ? 1.563 -9.148 -11.141 1 91.5 116 LEU B C 1
ATOM 3426 O O . LEU B 1 116 ? 0.957 -8.219 -11.68 1 91.5 116 LEU B O 1
ATOM 3430 N N . ILE B 1 117 ? 1.991 -10.188 -11.742 1 86.5 117 ILE B N 1
ATOM 3431 C CA . ILE B 1 117 ? 1.794 -10.297 -13.18 1 86.5 117 ILE B CA 1
ATOM 3432 C C . ILE B 1 117 ? 0.303 -10.414 -13.492 1 86.5 117 ILE B C 1
ATOM 3434 O O . ILE B 1 117 ? -0.194 -9.773 -14.422 1 86.5 117 ILE B O 1
ATOM 3438 N N . ALA B 1 118 ? -0.371 -11.164 -12.664 1 82.06 118 ALA B N 1
ATOM 3439 C CA . ALA B 1 118 ? -1.809 -11.359 -12.844 1 82.06 118 ALA B CA 1
ATOM 3440 C C . ALA B 1 118 ? -2.561 -10.039 -12.703 1 82.06 118 ALA B C 1
ATOM 3442 O O . ALA B 1 118 ? -3.689 -9.906 -13.18 1 82.06 118 ALA B O 1
ATOM 3443 N N . THR B 1 119 ? -1.968 -9.078 -12.047 1 86.62 119 THR B N 1
ATOM 3444 C CA . THR B 1 119 ? -2.609 -7.785 -11.836 1 86.62 119 THR B CA 1
ATOM 3445 C C . THR B 1 119 ? -1.941 -6.699 -12.68 1 86.62 119 THR B C 1
ATOM 3447 O O . THR B 1 119 ? -2.068 -5.512 -12.383 1 86.62 119 THR B O 1
ATOM 3450 N N . CYS B 1 120 ? -1.135 -7.105 -13.656 1 86.56 120 CYS B N 1
ATOM 3451 C CA . CYS B 1 120 ? -0.522 -6.262 -14.68 1 86.56 120 CYS B CA 1
ATOM 3452 C C . CYS B 1 120 ? 0.509 -5.324 -14.062 1 86.56 120 CYS B C 1
ATOM 3454 O O . CYS B 1 120 ? 0.651 -4.18 -14.492 1 86.56 120 CYS B O 1
ATOM 3456 N N . GLN B 1 121 ? 1.1 -5.727 -13.047 1 91.06 121 GLN B N 1
ATOM 3457 C CA . GLN B 1 121 ? 2.205 -4.98 -12.461 1 91.06 121 GLN B CA 1
ATOM 3458 C C . GLN B 1 121 ? 3.551 -5.52 -12.938 1 91.06 121 GLN B C 1
ATOM 3460 O O . GLN B 1 121 ? 3.633 -6.645 -13.438 1 91.06 121 GLN B O 1
ATOM 3465 N N . ASP B 1 122 ? 4.602 -4.695 -12.883 1 91.75 122 ASP B N 1
ATOM 3466 C CA . ASP B 1 122 ? 5.926 -5.055 -13.375 1 91.75 122 ASP B CA 1
ATOM 3467 C C . ASP B 1 122 ? 6.812 -5.578 -12.25 1 91.75 122 ASP B C 1
ATOM 3469 O O . ASP B 1 122 ? 7.27 -4.805 -11.406 1 91.75 122 ASP B O 1
ATOM 3473 N N . PRO B 1 123 ? 7.062 -6.871 -12.219 1 94.5 123 PRO B N 1
ATOM 3474 C CA . PRO B 1 123 ? 7.898 -7.41 -11.141 1 94.5 123 PRO B CA 1
ATOM 3475 C C . PRO B 1 123 ? 9.344 -6.934 -11.219 1 94.5 123 PRO B C 1
ATOM 3477 O O . PRO B 1 123 ? 10.094 -7.062 -10.25 1 94.5 123 PRO B O 1
ATOM 3480 N N . HIS B 1 124 ? 9.797 -6.344 -12.352 1 96.12 124 HIS B N 1
ATOM 3481 C CA . HIS B 1 124 ? 11.164 -5.867 -12.508 1 96.12 124 HIS B CA 1
ATOM 3482 C C . HIS B 1 124 ? 11.352 -4.504 -11.852 1 96.12 124 HIS B C 1
ATOM 3484 O O . HIS B 1 124 ? 12.484 -4.059 -11.648 1 96.12 124 HIS B O 1
ATOM 3490 N N . ASP B 1 125 ? 10.258 -3.855 -11.648 1 97 125 ASP B N 1
ATOM 3491 C CA . ASP B 1 125 ? 10.266 -2.562 -10.969 1 97 125 ASP B CA 1
ATOM 3492 C C . ASP B 1 125 ? 9.07 -2.43 -10.023 1 97 125 ASP B C 1
ATOM 3494 O O . ASP B 1 125 ? 8.203 -1.58 -10.227 1 97 125 ASP B O 1
ATOM 3498 N N . PHE B 1 126 ? 9.055 -3.215 -8.992 1 97.88 126 PHE B N 1
ATOM 3499 C CA . PHE B 1 126 ? 8.062 -3.162 -7.93 1 97.88 126 PHE B CA 1
ATOM 3500 C C . PHE B 1 126 ? 8.453 -2.139 -6.867 1 97.88 126 PHE B C 1
ATOM 3502 O O . PHE B 1 126 ? 9.141 -2.469 -5.906 1 97.88 126 PHE B O 1
ATOM 3509 N N . TYR B 1 127 ? 8.008 -0.89 -7.078 1 96.62 127 TYR B N 1
ATOM 3510 C CA . TYR B 1 127 ? 8.328 0.247 -6.223 1 96.62 127 TYR B CA 1
ATOM 3511 C C . TYR B 1 127 ? 9.836 0.4 -6.066 1 96.62 127 TYR B C 1
ATOM 3513 O O . TYR B 1 127 ? 10.328 0.688 -4.973 1 96.62 127 TYR B O 1
ATOM 3521 N N . GLY B 1 128 ? 10.562 0.101 -7.168 1 96.5 128 GLY B N 1
ATOM 3522 C CA . GLY B 1 128 ? 12.008 0.292 -7.199 1 96.5 128 GLY B CA 1
ATOM 3523 C C . GLY B 1 128 ? 12.781 -0.993 -6.98 1 96.5 128 GLY B C 1
ATOM 3524 O O . GLY B 1 128 ? 14.016 -1 -7.055 1 96.5 128 GLY B O 1
ATOM 3525 N N . PHE B 1 129 ? 12.102 -2.088 -6.719 1 97.88 129 PHE B N 1
ATOM 3526 C CA . PHE B 1 129 ? 12.773 -3.361 -6.48 1 97.88 129 PHE B CA 1
ATOM 3527 C C . PHE B 1 129 ? 12.617 -4.285 -7.68 1 97.88 129 PHE B C 1
ATOM 3529 O O . PHE B 1 129 ? 11.531 -4.379 -8.266 1 97.88 129 PHE B O 1
ATOM 3536 N N . ASP B 1 130 ? 13.656 -4.91 -8.102 1 98.12 130 ASP B N 1
ATOM 3537 C CA . ASP B 1 130 ? 13.609 -5.977 -9.094 1 98.12 130 ASP B CA 1
ATOM 3538 C C . ASP B 1 130 ? 13.375 -7.336 -8.438 1 98.12 130 ASP B C 1
ATOM 3540 O O . ASP B 1 130 ? 14.312 -7.941 -7.906 1 98.12 130 ASP B O 1
ATOM 3544 N N . LEU B 1 131 ? 12.172 -7.789 -8.523 1 97.94 131 LEU B N 1
ATOM 3545 C CA . LEU B 1 131 ? 11.797 -9.008 -7.805 1 97.94 131 LEU B CA 1
ATOM 3546 C C . LEU B 1 131 ? 12.312 -10.242 -8.531 1 97.94 131 LEU B C 1
ATOM 3548 O O . LEU B 1 131 ? 12.461 -11.305 -7.922 1 97.94 131 LEU B O 1
ATOM 3552 N N . LEU B 1 132 ? 12.531 -10.141 -9.812 1 96.56 132 LEU B N 1
ATOM 3553 C CA . LEU B 1 132 ? 13.156 -11.258 -10.516 1 96.56 132 LEU B CA 1
ATOM 3554 C C . LEU B 1 132 ? 14.562 -11.516 -9.992 1 96.56 132 LEU B C 1
ATOM 3556 O O . LEU B 1 132 ? 14.961 -12.664 -9.781 1 96.56 132 LEU B O 1
ATOM 3560 N N . ASP B 1 133 ? 15.227 -10.43 -9.797 1 97.25 133 ASP B N 1
ATOM 3561 C CA . ASP B 1 133 ? 16.562 -10.531 -9.227 1 97.25 133 ASP B CA 1
ATOM 3562 C C . ASP B 1 133 ? 16.531 -11.227 -7.863 1 97.25 133 ASP B C 1
ATOM 3564 O O . ASP B 1 133 ? 17.391 -12.07 -7.57 1 97.25 133 ASP B O 1
ATOM 3568 N N . LYS B 1 134 ? 15.578 -10.867 -7.074 1 97.5 134 LYS B N 1
ATOM 3569 C CA . LYS B 1 134 ? 15.461 -11.461 -5.746 1 97.5 134 LYS B CA 1
ATOM 3570 C C . LYS B 1 134 ? 15.086 -12.938 -5.836 1 97.5 134 LYS B C 1
ATOM 3572 O O . LYS B 1 134 ? 15.531 -13.75 -5.02 1 97.5 134 LYS B O 1
ATOM 3577 N N . LEU B 1 135 ? 14.211 -13.219 -6.688 1 96.25 135 LEU B N 1
ATOM 3578 C CA . LEU B 1 135 ? 13.789 -14.602 -6.875 1 96.25 135 LEU B CA 1
ATOM 3579 C C . LEU B 1 135 ? 14.945 -15.469 -7.371 1 96.25 135 LEU B C 1
ATOM 3581 O O . LEU B 1 135 ? 15.125 -16.594 -6.906 1 96.25 135 LEU B O 1
ATOM 3585 N N . GLN B 1 136 ? 15.727 -14.977 -8.297 1 96.19 136 GLN B N 1
ATOM 3586 C CA . GLN B 1 136 ? 16.922 -15.68 -8.766 1 96.19 136 GLN B CA 1
ATOM 3587 C C . GLN B 1 136 ? 17.922 -15.867 -7.641 1 96.19 136 GLN B C 1
ATOM 3589 O O . GLN B 1 136 ? 18.531 -16.938 -7.516 1 96.19 136 GLN B O 1
ATOM 3594 N N . PHE B 1 137 ? 18.062 -14.859 -6.871 1 96.75 137 PHE B N 1
ATOM 3595 C CA . PHE B 1 137 ? 18.906 -14.961 -5.691 1 96.75 137 PHE B CA 1
ATOM 3596 C C . PHE B 1 137 ? 18.453 -16.109 -4.793 1 96.75 137 PHE B C 1
ATOM 3598 O O . PHE B 1 137 ? 19.281 -16.875 -4.285 1 96.75 137 PHE B O 1
ATOM 3605 N N . HIS B 1 138 ? 17.156 -16.297 -4.605 1 96.94 138 HIS B N 1
ATOM 3606 C CA . HIS B 1 138 ? 16.625 -17.344 -3.748 1 96.94 138 HIS B CA 1
ATOM 3607 C C . HIS B 1 138 ? 16.953 -18.719 -4.289 1 96.94 138 HIS B C 1
ATOM 3609 O O . HIS B 1 138 ? 17.406 -19.594 -3.541 1 96.94 138 HIS B O 1
ATOM 3615 N N . VAL B 1 139 ? 16.75 -18.938 -5.543 1 95.94 139 VAL B N 1
ATOM 3616 C CA . VAL B 1 139 ? 16.953 -20.25 -6.137 1 95.94 139 VAL B CA 1
ATOM 3617 C C . VAL B 1 139 ? 18.438 -20.609 -6.109 1 95.94 139 VAL B C 1
ATOM 3619 O O . VAL B 1 139 ? 18.797 -21.766 -5.938 1 95.94 139 VAL B O 1
ATOM 3622 N N . GLU B 1 140 ? 19.266 -19.609 -6.191 1 95 140 GLU B N 1
ATOM 3623 C CA . GLU B 1 140 ? 20.719 -19.828 -6.195 1 95 140 GLU B CA 1
ATOM 3624 C C . GLU B 1 140 ? 21.234 -20.078 -4.781 1 95 140 GLU B C 1
ATOM 3626 O O . GLU B 1 140 ? 22.125 -20.906 -4.586 1 95 140 GLU B O 1
ATOM 3631 N N . ASN B 1 141 ? 20.703 -19.406 -3.822 1 95.38 141 ASN B N 1
ATOM 3632 C CA . ASN B 1 141 ? 21.312 -19.422 -2.498 1 95.38 141 ASN B CA 1
ATOM 3633 C C . ASN B 1 141 ? 20.594 -20.391 -1.556 1 95.38 141 ASN B C 1
ATOM 3635 O O . ASN B 1 141 ? 21.156 -20.781 -0.533 1 95.38 141 ASN B O 1
ATOM 3639 N N . PHE B 1 142 ? 19.375 -20.703 -1.892 1 95.06 142 PHE B N 1
ATOM 3640 C CA . PHE B 1 142 ? 18.641 -21.641 -1.058 1 95.06 142 PHE B CA 1
ATOM 3641 C C . PHE B 1 142 ? 18.406 -22.953 -1.804 1 95.06 142 PHE B C 1
ATOM 3643 O O . PHE B 1 142 ? 17.344 -23.578 -1.653 1 95.06 142 PHE B O 1
ATOM 3650 N N . THR B 1 143 ? 19.266 -23.375 -2.574 1 91.81 143 THR B N 1
ATOM 3651 C CA . THR B 1 143 ? 19.156 -24.5 -3.484 1 91.81 143 THR B CA 1
ATOM 3652 C C . THR B 1 143 ? 18.844 -25.781 -2.719 1 91.81 143 THR B C 1
ATOM 3654 O O . THR B 1 143 ? 18.047 -26.609 -3.166 1 91.81 143 THR B O 1
ATOM 3657 N N . ASP B 1 144 ? 19.469 -26.031 -1.586 1 92.5 144 ASP B N 1
ATOM 3658 C CA . ASP B 1 144 ? 19.266 -27.25 -0.822 1 92.5 144 ASP B CA 1
ATOM 3659 C C . ASP B 1 144 ? 17.812 -27.344 -0.342 1 92.5 144 ASP B C 1
ATOM 3661 O O . ASP B 1 144 ? 17.203 -28.422 -0.41 1 92.5 144 ASP B O 1
ATOM 3665 N N . TYR B 1 145 ? 17.344 -26.25 0.142 1 93.19 145 TYR B N 1
ATOM 3666 C CA . TYR B 1 145 ? 15.945 -26.234 0.542 1 93.19 145 TYR B CA 1
ATOM 3667 C C . TYR B 1 145 ? 15.039 -26.562 -0.638 1 93.19 145 TYR B C 1
ATOM 3669 O O . TYR B 1 145 ? 14.141 -27.406 -0.526 1 93.19 145 TYR B O 1
ATOM 3677 N N . TYR B 1 146 ? 15.281 -25.922 -1.717 1 92.88 146 TYR B N 1
ATOM 3678 C CA . TYR B 1 146 ? 14.43 -26.062 -2.889 1 92.88 146 TYR B CA 1
ATOM 3679 C C . TYR B 1 146 ? 14.516 -27.469 -3.455 1 92.88 146 TYR B C 1
ATOM 3681 O O . TYR B 1 146 ? 13.508 -28.047 -3.879 1 92.88 146 TYR B O 1
ATOM 3689 N N . LYS B 1 147 ? 15.688 -28.078 -3.385 1 91.62 147 LYS B N 1
ATOM 3690 C CA . LYS B 1 147 ? 15.852 -29.453 -3.854 1 91.62 147 LYS B CA 1
ATOM 3691 C C . LYS B 1 147 ? 15.023 -30.422 -3.01 1 91.62 147 LYS B C 1
ATOM 3693 O O . LYS B 1 147 ? 14.508 -31.406 -3.521 1 91.62 147 LYS B O 1
ATOM 3698 N N . SER B 1 148 ? 14.906 -30.094 -1.748 1 90.38 148 SER B N 1
ATOM 3699 C CA . SER B 1 148 ? 14.164 -30.953 -0.833 1 90.38 148 SER B CA 1
ATOM 3700 C C . SER B 1 148 ? 12.68 -30.594 -0.814 1 90.38 148 SER B C 1
ATOM 3702 O O . SER B 1 148 ? 11.859 -31.359 -0.3 1 90.38 148 SER B O 1
ATOM 3704 N N . ASN B 1 149 ? 12.328 -29.453 -1.398 1 91.62 149 ASN B N 1
ATOM 3705 C CA . ASN B 1 149 ? 10.945 -28.984 -1.445 1 91.62 149 ASN B CA 1
ATOM 3706 C C . ASN B 1 149 ? 10.539 -28.578 -2.857 1 91.62 149 ASN B C 1
ATOM 3708 O O . ASN B 1 149 ? 10.445 -27.391 -3.16 1 91.62 149 ASN B O 1
ATOM 3712 N N . LYS B 1 150 ? 10.188 -29.531 -3.592 1 91.44 150 LYS B N 1
ATOM 3713 C CA . LYS B 1 150 ? 10.008 -29.344 -5.027 1 91.44 150 LYS B CA 1
ATOM 3714 C C . LYS B 1 150 ? 8.75 -28.516 -5.32 1 91.44 150 LYS B C 1
ATOM 3716 O O . LYS B 1 150 ? 8.68 -27.828 -6.336 1 91.44 150 LYS B O 1
ATOM 3721 N N . PHE B 1 151 ? 7.746 -28.641 -4.391 1 89.94 151 PHE B N 1
ATOM 3722 C CA . PHE B 1 151 ? 6.574 -27.797 -4.535 1 89.94 151 PHE B CA 1
ATOM 3723 C C . PHE B 1 151 ? 6.973 -26.328 -4.512 1 89.94 151 PHE B C 1
ATOM 3725 O O . PHE B 1 151 ? 6.625 -25.562 -5.422 1 89.94 151 PHE B O 1
ATOM 3732 N N . ALA B 1 152 ? 7.773 -25.891 -3.561 1 92.38 152 ALA B N 1
ATOM 3733 C CA . ALA B 1 152 ? 8.273 -24.531 -3.439 1 92.38 152 ALA B CA 1
ATOM 3734 C C . ALA B 1 152 ? 9.211 -24.188 -4.59 1 92.38 152 ALA B C 1
ATOM 3736 O O . ALA B 1 152 ? 9.188 -23.062 -5.102 1 92.38 152 ALA B O 1
ATOM 3737 N N . TYR B 1 153 ? 9.992 -25.109 -4.949 1 94.19 153 TYR B N 1
ATOM 3738 C CA . TYR B 1 153 ? 10.906 -24.922 -6.07 1 94.19 153 TYR B CA 1
ATOM 3739 C C . TYR B 1 153 ? 10.148 -24.578 -7.344 1 94.19 153 TYR B C 1
ATOM 3741 O O . TYR B 1 153 ? 10.531 -23.672 -8.078 1 94.19 153 TYR B O 1
ATOM 3749 N N . SER B 1 154 ? 9.109 -25.328 -7.555 1 90.81 154 SER B N 1
ATOM 3750 C CA . SER B 1 154 ? 8.289 -25.109 -8.742 1 90.81 154 SER B CA 1
ATOM 3751 C C . SER B 1 154 ? 7.688 -23.703 -8.758 1 90.81 154 SER B C 1
ATOM 3753 O O . SER B 1 154 ? 7.676 -23.047 -9.789 1 90.81 154 SER B O 1
ATOM 3755 N N . TRP B 1 155 ? 7.211 -23.219 -7.602 1 90.88 155 TRP B N 1
ATOM 3756 C CA . TRP B 1 155 ? 6.672 -21.859 -7.508 1 90.88 155 TRP B CA 1
ATOM 3757 C C . TRP B 1 155 ? 7.734 -20.828 -7.859 1 90.88 155 TRP B C 1
ATOM 3759 O O . TRP B 1 155 ? 7.453 -19.859 -8.562 1 90.88 155 TRP B O 1
ATOM 3769 N N . ALA B 1 156 ? 8.898 -21.031 -7.336 1 95.19 156 ALA B N 1
ATOM 3770 C CA . ALA B 1 156 ? 9.984 -20.094 -7.633 1 95.19 156 ALA B CA 1
ATOM 3771 C C . ALA B 1 156 ? 10.273 -20.047 -9.133 1 95.19 156 ALA B C 1
ATOM 3773 O O . ALA B 1 156 ? 10.398 -18.969 -9.711 1 95.19 156 ALA B O 1
ATOM 3774 N N . LEU B 1 157 ? 10.297 -21.156 -9.766 1 93.56 157 LEU B N 1
ATOM 3775 C CA . LEU B 1 157 ? 10.617 -21.219 -11.188 1 93.56 157 LEU B CA 1
ATOM 3776 C C . LEU B 1 157 ? 9.469 -20.656 -12.031 1 93.56 157 LEU B C 1
ATOM 3778 O O . LEU B 1 157 ? 9.703 -20 -13.047 1 93.56 157 LEU B O 1
ATOM 3782 N N . ILE B 1 158 ? 8.242 -20.953 -11.602 1 87.81 158 ILE B N 1
ATOM 3783 C CA . ILE B 1 158 ? 7.09 -20.375 -12.281 1 87.81 158 ILE B CA 1
ATOM 3784 C C . ILE B 1 158 ? 7.16 -18.844 -12.188 1 87.81 158 ILE B C 1
ATOM 3786 O O . ILE B 1 158 ? 6.945 -18.156 -13.18 1 87.81 158 ILE B O 1
ATOM 3790 N N . GLY B 1 159 ? 7.512 -18.344 -10.984 1 91.1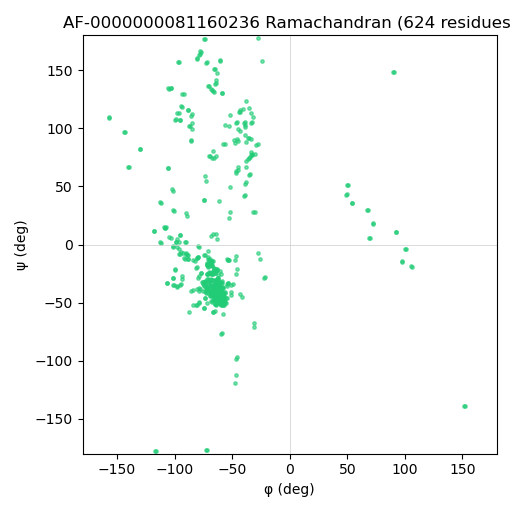9 159 GLY B N 1
ATOM 3791 C CA . GLY B 1 159 ? 7.684 -16.922 -10.805 1 91.19 159 GLY B CA 1
ATOM 3792 C C . GLY B 1 159 ? 8.727 -16.328 -11.742 1 91.19 159 GLY B C 1
ATOM 3793 O O . GLY B 1 159 ? 8.484 -15.289 -12.367 1 91.19 159 GLY B O 1
ATOM 3794 N N . ILE B 1 160 ? 9.836 -16.969 -11.891 1 93.88 160 ILE B N 1
ATOM 3795 C CA . ILE B 1 160 ? 10.883 -16.516 -12.789 1 93.88 160 ILE B CA 1
ATOM 3796 C C . ILE B 1 160 ? 10.375 -16.516 -14.227 1 93.88 160 ILE B C 1
ATOM 3798 O O . ILE B 1 160 ? 10.555 -15.539 -14.961 1 93.88 160 ILE B O 1
ATOM 3802 N N . CYS B 1 161 ? 9.719 -17.484 -14.57 1 88.94 161 CYS B N 1
ATOM 3803 C CA . CYS B 1 161 ? 9.227 -17.656 -15.93 1 88.94 161 CYS B CA 1
ATOM 3804 C C . CYS B 1 161 ? 8.234 -16.562 -16.297 1 88.94 161 CYS B C 1
ATOM 3806 O O . CYS B 1 161 ? 8.391 -15.883 -17.312 1 88.94 161 CYS B O 1
ATOM 3808 N N . VAL B 1 162 ? 7.25 -16.375 -15.469 1 86.56 162 VAL B N 1
ATOM 3809 C CA . VAL B 1 162 ? 6.184 -15.438 -15.82 1 86.56 162 VAL B CA 1
ATOM 3810 C C . VAL B 1 162 ? 6.711 -14.008 -15.773 1 86.56 162 VAL B C 1
ATOM 3812 O O . VAL B 1 162 ? 6.152 -13.109 -16.406 1 86.56 162 VAL B O 1
ATOM 3815 N N . ALA B 1 163 ? 7.75 -13.805 -15.016 1 88.25 163 ALA B N 1
ATOM 3816 C CA . ALA B 1 163 ? 8.383 -12.492 -14.977 1 88.25 163 ALA B CA 1
ATOM 3817 C C . ALA B 1 163 ? 9.289 -12.281 -16.188 1 88.25 163 ALA B C 1
ATOM 3819 O O . ALA B 1 163 ? 9.891 -11.219 -16.344 1 88.25 163 ALA B O 1
ATOM 3820 N N . GLY B 1 164 ? 9.383 -13.266 -17.016 1 86 164 GLY B N 1
ATOM 3821 C CA . GLY B 1 164 ? 10.133 -13.133 -18.25 1 86 164 GLY B CA 1
ATOM 3822 C C . GLY B 1 164 ? 11.578 -13.57 -18.109 1 86 164 GLY B C 1
ATOM 3823 O O . GLY B 1 164 ? 12.398 -13.305 -19 1 86 164 GLY B O 1
ATOM 3824 N N . GLY B 1 165 ? 11.844 -14.188 -17 1 90.44 165 GLY B N 1
ATOM 3825 C CA . GLY B 1 165 ? 13.188 -14.711 -16.812 1 90.44 165 GLY B CA 1
ATOM 3826 C C . GLY B 1 165 ? 13.414 -16.031 -17.516 1 90.44 165 GLY B C 1
ATOM 3827 O O . GLY B 1 165 ? 12.461 -16.734 -17.859 1 90.44 165 GLY B O 1
ATOM 3828 N N . GLN B 1 166 ? 14.703 -16.312 -17.703 1 89.5 166 GLN B N 1
ATOM 3829 C CA . GLN B 1 166 ? 15.086 -17.609 -18.266 1 89.5 166 GLN B CA 1
ATOM 3830 C C . GLN B 1 166 ? 15.383 -18.609 -17.141 1 89.5 166 GLN B C 1
ATOM 3832 O O . GLN B 1 166 ? 16.078 -18.281 -16.188 1 89.5 166 GLN B O 1
ATOM 3837 N N . ILE B 1 167 ? 14.727 -19.781 -17.297 1 90.06 167 ILE B N 1
ATOM 3838 C CA . ILE B 1 167 ? 15.016 -20.844 -16.344 1 90.06 167 ILE B CA 1
ATOM 3839 C C . ILE B 1 167 ? 16.203 -21.672 -16.828 1 90.06 167 ILE B C 1
ATOM 3841 O O . ILE B 1 167 ? 16.141 -22.297 -17.891 1 90.06 167 ILE B O 1
ATOM 3845 N N . GLU B 1 168 ? 17.281 -21.656 -16.094 1 92 168 GLU B N 1
ATOM 3846 C CA . GLU B 1 168 ? 18.469 -22.438 -16.438 1 92 168 GLU B CA 1
ATOM 3847 C C . GLU B 1 168 ? 18.172 -23.938 -16.375 1 92 168 GLU B C 1
ATOM 3849 O O . GLU B 1 168 ? 17.391 -24.391 -15.531 1 92 168 GLU B O 1
ATOM 3854 N N . ASP B 1 169 ? 18.891 -24.703 -17.188 1 89.75 169 ASP B N 1
ATOM 3855 C CA . ASP B 1 169 ? 18.672 -26.141 -17.281 1 89.75 169 ASP B CA 1
ATOM 3856 C C . ASP B 1 169 ? 19 -26.844 -15.961 1 89.75 169 ASP B C 1
ATOM 3858 O O . ASP B 1 169 ? 18.359 -27.828 -15.602 1 89.75 169 ASP B O 1
ATOM 3862 N N . ARG B 1 170 ? 19.938 -26.375 -15.25 1 91.06 170 ARG B N 1
ATOM 3863 C CA . ARG B 1 170 ? 20.312 -27.016 -13.992 1 91.06 170 ARG B CA 1
ATOM 3864 C C . ARG B 1 170 ? 19.156 -27.016 -13.008 1 91.06 170 ARG B C 1
ATOM 3866 O O . ARG B 1 170 ? 18.969 -27.953 -12.25 1 91.06 170 ARG B O 1
ATOM 3873 N N . TYR B 1 171 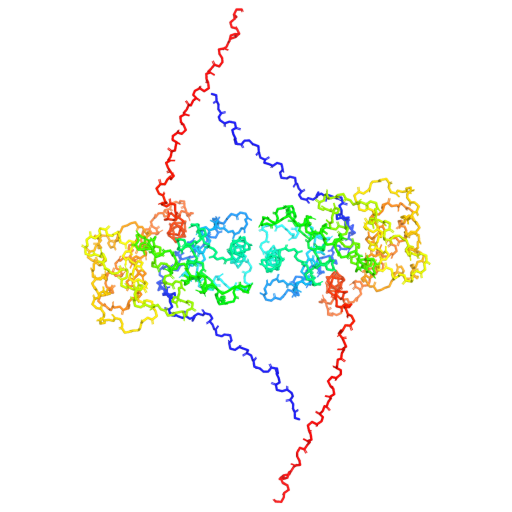? 18.359 -25.953 -13.023 1 91.75 171 TYR B N 1
ATOM 3874 C CA . TYR B 1 171 ? 17.219 -25.875 -12.117 1 91.75 171 TYR B CA 1
ATOM 3875 C C . TYR B 1 171 ? 16.125 -26.844 -12.531 1 91.75 171 TYR B C 1
ATOM 3877 O O . TYR B 1 171 ? 15.477 -27.453 -11.68 1 91.75 171 TYR B O 1
ATOM 3885 N N . LYS B 1 172 ? 15.922 -27 -13.82 1 88.25 172 LYS B N 1
ATOM 3886 C CA . LYS B 1 172 ? 14.961 -27.984 -14.32 1 88.25 172 LYS B CA 1
ATOM 3887 C C . LYS B 1 172 ? 15.375 -29.406 -13.938 1 88.25 172 LYS B C 1
ATOM 3889 O O . LYS B 1 172 ? 14.531 -30.219 -13.562 1 88.25 172 LYS B O 1
ATOM 3894 N N . ASP B 1 173 ? 16.688 -29.641 -14.016 1 89.19 173 ASP B N 1
ATOM 3895 C CA . ASP B 1 173 ? 17.219 -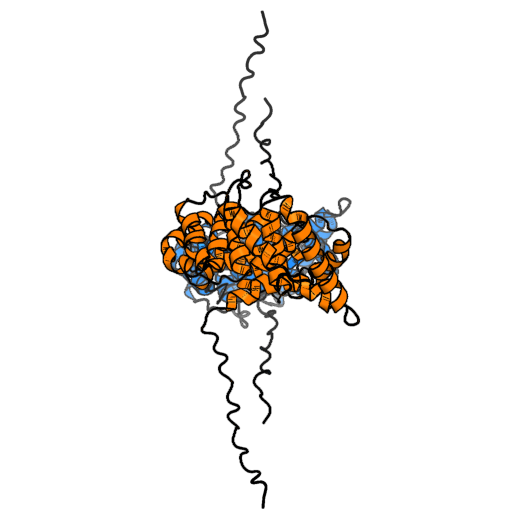30.953 -13.664 1 89.19 173 ASP B CA 1
ATOM 3896 C C . ASP B 1 173 ? 16.953 -31.281 -12.195 1 89.19 173 ASP B C 1
ATOM 3898 O O . ASP B 1 173 ? 16.703 -32.438 -11.852 1 89.19 173 ASP B O 1
ATOM 3902 N N . HIS B 1 174 ? 17.016 -30.266 -11.398 1 89.88 174 HIS B N 1
ATOM 3903 C CA . HIS B 1 174 ? 16.766 -30.484 -9.977 1 89.88 174 HIS B CA 1
ATOM 3904 C C . HIS B 1 174 ? 15.344 -30.969 -9.727 1 89.88 174 HIS B C 1
ATOM 3906 O O . HIS B 1 174 ? 15.086 -31.688 -8.766 1 89.88 174 HIS B O 1
ATOM 3912 N N . LEU B 1 175 ? 14.414 -30.547 -10.594 1 88.44 175 LEU B N 1
ATOM 3913 C CA . LEU B 1 175 ? 13.008 -30.906 -10.422 1 88.44 175 LEU B CA 1
ATOM 3914 C C . LEU B 1 175 ? 12.758 -32.344 -10.82 1 88.44 175 LEU B C 1
ATOM 3916 O O . LEU B 1 175 ? 11.906 -33.031 -10.25 1 88.44 175 LEU B O 1
ATOM 3920 N N . VAL B 1 176 ? 13.484 -32.938 -11.828 1 81.62 176 VAL B N 1
ATOM 3921 C CA . VAL B 1 176 ? 13.172 -34.219 -12.438 1 81.62 176 VAL B CA 1
ATOM 3922 C C . VAL B 1 176 ? 13.984 -35.312 -11.758 1 81.62 176 VAL B C 1
ATOM 3924 O O . VAL B 1 176 ? 13.609 -36.5 -11.789 1 81.62 176 VAL B O 1
ATOM 3927 N N . THR B 1 177 ? 15.172 -35.156 -11.32 1 66.12 177 THR B N 1
ATOM 3928 C CA . THR B 1 177 ? 16.109 -36.188 -10.859 1 66.12 177 THR B CA 1
ATOM 3929 C C . THR B 1 177 ? 15.453 -37.125 -9.852 1 66.12 177 THR B C 1
ATOM 3931 O O . THR B 1 177 ? 15.766 -38.312 -9.805 1 66.12 177 THR B O 1
ATOM 3934 N N . GLN B 1 178 ? 14.562 -36.75 -9.008 1 59.56 178 GLN B N 1
ATOM 3935 C CA . GLN B 1 178 ? 14.156 -37.719 -8.016 1 59.56 178 GLN B CA 1
ATOM 3936 C C . GLN B 1 178 ? 12.742 -38.25 -8.297 1 59.56 178 GLN B C 1
ATOM 3938 O O . GLN B 1 178 ? 12.086 -38.781 -7.398 1 59.56 178 GLN B O 1
ATOM 3943 N N . PHE B 1 179 ? 12.141 -38.094 -9.398 1 55.84 179 PHE B N 1
ATOM 3944 C CA . PHE B 1 179 ? 10.781 -38.594 -9.617 1 55.84 179 PHE B CA 1
ATOM 3945 C C . PHE B 1 179 ? 10.727 -40.094 -9.547 1 55.84 179 PHE B C 1
ATOM 3947 O O . PHE B 1 179 ? 9.711 -40.688 -9.156 1 55.84 179 PHE B O 1
ATOM 3954 N N . GLY B 1 180 ? 11.766 -40.781 -9.961 1 49.81 180 GLY B N 1
ATOM 3955 C CA . GLY B 1 180 ? 11.688 -42.25 -9.875 1 49.81 180 GLY B CA 1
ATOM 3956 C C . GLY B 1 180 ? 11.414 -42.75 -8.469 1 49.81 180 GLY B C 1
ATOM 3957 O O . GLY B 1 180 ? 10.805 -43.781 -8.289 1 49.81 180 GLY B O 1
ATOM 3958 N N . ASN B 1 181 ? 12.094 -42.312 -7.531 1 44.53 181 ASN B N 1
ATOM 3959 C CA . ASN B 1 181 ? 12.07 -42.906 -6.203 1 44.53 181 ASN B CA 1
ATOM 3960 C C . ASN B 1 181 ? 11.062 -42.219 -5.289 1 44.53 181 ASN B C 1
ATOM 3962 O O . ASN B 1 181 ? 10.742 -42.719 -4.215 1 44.53 181 ASN B O 1
ATOM 3966 N N . THR B 1 182 ? 10.812 -40.969 -5.496 1 50.47 182 THR B N 1
ATOM 3967 C CA . THR B 1 182 ? 10.148 -40.219 -4.43 1 50.47 182 THR B CA 1
ATOM 3968 C C . THR B 1 182 ? 8.641 -40.156 -4.68 1 50.47 182 THR B C 1
ATOM 3970 O O . THR B 1 182 ? 8.203 -40.125 -5.828 1 50.47 182 THR B O 1
ATOM 3973 N N . SER B 1 183 ? 7.918 -40.781 -3.838 1 59.72 183 SER B N 1
ATOM 3974 C CA . SER B 1 183 ? 6.469 -40.75 -3.646 1 59.72 183 SER B CA 1
ATOM 3975 C C . SER B 1 183 ? 5.941 -39.312 -3.637 1 59.72 183 SER B C 1
ATOM 3977 O O . SER B 1 183 ? 5.641 -38.781 -2.574 1 59.72 183 SER B O 1
ATOM 3979 N N . PHE B 1 184 ? 6.117 -38.625 -4.793 1 71.5 184 PHE B N 1
ATOM 3980 C CA . PHE B 1 184 ? 5.531 -37.281 -4.793 1 71.5 184 PHE B CA 1
ATOM 3981 C C . PHE B 1 184 ? 4.008 -37.375 -4.84 1 71.5 184 PHE B C 1
ATOM 3983 O O . PHE B 1 184 ? 3.447 -38.25 -5.504 1 71.5 184 PHE B O 1
ATOM 3990 N N . ASN B 1 185 ? 3.543 -36.531 -4 1 86.06 185 ASN B N 1
ATOM 3991 C CA . ASN B 1 185 ? 2.09 -36.406 -4.09 1 86.06 185 ASN B CA 1
ATOM 3992 C C . ASN B 1 185 ? 1.664 -35.688 -5.352 1 86.06 185 ASN B C 1
ATOM 3994 O O . ASN B 1 185 ? 2.496 -35.094 -6.039 1 86.06 185 ASN B O 1
ATOM 3998 N N . ILE B 1 186 ? 0.484 -35.844 -5.848 1 90.25 186 ILE B N 1
ATOM 3999 C CA . ILE B 1 186 ? -0.063 -35.312 -7.094 1 90.25 186 ILE B CA 1
ATOM 4000 C C . ILE B 1 186 ? 0.114 -33.812 -7.148 1 90.25 186 ILE B C 1
ATOM 4002 O O . ILE B 1 186 ? 0.397 -33.25 -8.211 1 90.25 186 ILE B O 1
ATOM 4006 N N . ASP B 1 187 ? 0.04 -33.156 -5.973 1 85.12 187 ASP B N 1
ATOM 4007 C CA . ASP B 1 187 ? 0.209 -31.703 -5.918 1 85.12 187 ASP B CA 1
ATOM 4008 C C . ASP B 1 187 ? 1.595 -31.281 -6.41 1 85.12 187 ASP B C 1
ATOM 4010 O O . ASP B 1 187 ? 1.719 -30.406 -7.27 1 85.12 187 ASP B O 1
ATOM 4014 N N . THR B 1 188 ? 2.525 -31.953 -5.852 1 90.19 188 THR B N 1
ATOM 4015 C CA . THR B 1 188 ? 3.902 -31.609 -6.195 1 90.19 188 THR B CA 1
ATOM 4016 C C . THR B 1 188 ? 4.188 -31.922 -7.664 1 90.19 188 THR B C 1
ATOM 4018 O O . THR B 1 188 ? 4.789 -31.109 -8.367 1 90.19 188 THR B O 1
ATOM 4021 N N . ILE B 1 189 ? 3.736 -32.969 -8.156 1 91.38 189 ILE B N 1
ATOM 4022 C CA . ILE B 1 189 ? 3.971 -33.375 -9.539 1 91.38 189 ILE B CA 1
ATOM 4023 C C . ILE B 1 189 ? 3.271 -32.375 -10.469 1 91.38 189 ILE B C 1
ATOM 4025 O O . ILE B 1 189 ? 3.805 -32.031 -11.523 1 91.38 189 ILE B O 1
ATOM 4029 N N . SER B 1 190 ? 2.09 -31.984 -10.062 1 87.25 190 SER B N 1
ATOM 4030 C CA . SER B 1 190 ? 1.363 -31 -10.852 1 87.25 190 SER B CA 1
ATOM 4031 C C . SER B 1 190 ? 2.143 -29.688 -10.945 1 87.25 190 SER B C 1
ATOM 4033 O O . SER B 1 190 ? 2.26 -29.109 -12.031 1 87.25 190 SER B O 1
ATOM 4035 N N . MET B 1 191 ? 2.713 -29.266 -9.828 1 88.5 191 MET B N 1
ATOM 4036 C CA . MET B 1 191 ? 3.49 -28.016 -9.812 1 88.5 191 MET B CA 1
ATOM 4037 C C . MET B 1 191 ? 4.75 -28.156 -10.656 1 88.5 191 MET B C 1
ATOM 4039 O O . MET B 1 191 ? 5.121 -27.234 -11.383 1 88.5 191 MET B O 1
ATOM 4043 N N . ILE B 1 192 ? 5.375 -29.297 -10.555 1 90.75 192 ILE B N 1
ATOM 4044 C CA . ILE B 1 192 ? 6.574 -29.547 -11.344 1 90.75 192 ILE B CA 1
ATOM 4045 C C . ILE B 1 192 ? 6.23 -29.5 -12.836 1 90.75 192 ILE B C 1
ATOM 4047 O O . ILE B 1 192 ? 6.957 -28.891 -13.625 1 90.75 192 ILE B O 1
ATOM 4051 N N . LEU B 1 193 ? 5.152 -30.109 -13.203 1 88.25 193 LEU B N 1
ATOM 4052 C CA . LEU B 1 193 ? 4.715 -30.109 -14.594 1 88.25 193 LEU B CA 1
ATOM 4053 C C . LEU B 1 193 ? 4.492 -28.688 -15.094 1 88.25 193 LEU B C 1
ATOM 4055 O O . LEU B 1 193 ? 4.938 -28.328 -16.188 1 88.25 193 LEU B O 1
ATOM 4059 N N . MET B 1 194 ? 3.869 -27.844 -14.258 1 86.88 194 MET B N 1
ATOM 4060 C CA . MET B 1 194 ? 3.613 -26.469 -14.641 1 86.88 194 MET B CA 1
ATOM 4061 C C . MET B 1 194 ? 4.914 -25.672 -14.742 1 86.88 194 MET B C 1
ATOM 4063 O O . MET B 1 194 ? 5.082 -24.859 -15.656 1 86.88 194 MET B O 1
ATOM 4067 N N . ALA B 1 195 ? 5.781 -25.906 -13.844 1 89.38 195 ALA B N 1
ATOM 4068 C CA . ALA B 1 195 ? 7.07 -25.219 -13.883 1 89.38 195 ALA B CA 1
ATOM 4069 C C . ALA B 1 195 ? 7.859 -25.594 -15.133 1 89.38 195 ALA B C 1
ATOM 4071 O O . ALA B 1 195 ? 8.406 -24.719 -15.812 1 89.38 195 ALA B O 1
ATOM 4072 N N . LEU B 1 196 ? 7.891 -26.859 -15.477 1 89.44 196 LEU B N 1
ATOM 4073 C CA . LEU B 1 196 ? 8.672 -27.344 -16.609 1 89.44 196 LEU B CA 1
ATOM 4074 C C . LEU B 1 196 ? 8.039 -26.922 -17.938 1 89.44 196 LEU B C 1
ATOM 4076 O O . LEU B 1 196 ? 8.734 -26.766 -18.938 1 89.44 196 LEU B O 1
ATOM 4080 N N . SER B 1 197 ? 6.777 -26.688 -17.938 1 84.5 197 SER B N 1
ATOM 4081 C CA . SER B 1 197 ? 6.078 -26.328 -19.172 1 84.5 197 SER B CA 1
ATOM 4082 C C . SER B 1 197 ? 6.035 -24.812 -19.359 1 84.5 197 SER B C 1
ATOM 4084 O O . SER B 1 197 ? 5.711 -24.328 -20.453 1 84.5 197 SER B O 1
ATOM 4086 N N . CYS B 1 198 ? 6.375 -24.109 -18.359 1 83.62 198 CYS B N 1
ATOM 4087 C CA . CYS B 1 198 ? 6.219 -22.656 -18.391 1 83.62 198 CYS B CA 1
ATOM 4088 C C . CYS B 1 198 ? 7.004 -22.047 -19.547 1 83.62 198 CYS B C 1
ATOM 4090 O O . CYS B 1 198 ? 8.195 -22.312 -19.688 1 83.62 198 CYS B O 1
ATOM 4092 N N . GLY B 1 199 ? 6.383 -21.188 -20.344 1 70.12 199 GLY B N 1
ATOM 4093 C CA . GLY B 1 199 ? 6.988 -20.406 -21.422 1 70.12 199 GLY B CA 1
ATOM 4094 C C . GLY B 1 199 ? 7.43 -21.266 -22.594 1 70.12 199 GLY B C 1
ATOM 4095 O O . GLY B 1 199 ? 8.148 -20.797 -23.484 1 70.12 199 GLY B O 1
ATOM 4096 N N . ARG B 1 200 ? 7.125 -22.547 -22.562 1 76.44 200 ARG B N 1
ATOM 4097 C CA . ARG B 1 200 ? 7.574 -23.438 -23.641 1 76.44 200 ARG B CA 1
ATOM 4098 C C . ARG B 1 200 ? 6.434 -23.75 -24.594 1 76.44 200 ARG B C 1
ATOM 4100 O O . ARG B 1 200 ? 5.293 -23.953 -24.172 1 76.44 200 ARG B O 1
ATOM 4107 N N . SER B 1 201 ? 6.719 -23.672 -25.875 1 66.44 201 SER B N 1
ATOM 4108 C CA . SER B 1 201 ? 5.707 -23.953 -26.891 1 66.44 201 SER B CA 1
ATOM 4109 C C . SER B 1 201 ? 5.832 -25.375 -27.422 1 66.44 201 SER B C 1
ATOM 4111 O O . SER B 1 201 ? 4.832 -26 -27.797 1 66.44 201 SER B O 1
ATOM 4113 N N . ASP B 1 202 ? 7.047 -25.859 -27.547 1 65.88 202 ASP B N 1
ATOM 4114 C CA . ASP B 1 202 ? 7.203 -27.172 -28.172 1 65.88 202 ASP B CA 1
ATOM 4115 C C . ASP B 1 202 ? 7.527 -28.234 -27.125 1 65.88 202 ASP B C 1
ATOM 4117 O O . ASP B 1 202 ? 8.625 -28.797 -27.125 1 65.88 202 ASP B O 1
ATOM 4121 N N . ILE B 1 203 ? 6.516 -28.438 -26.281 1 71.69 203 ILE B N 1
ATOM 4122 C CA . ILE B 1 203 ? 6.824 -29.328 -25.172 1 71.69 203 ILE B CA 1
ATOM 4123 C C . ILE B 1 203 ? 6.25 -30.703 -25.453 1 71.69 203 ILE B C 1
ATOM 4125 O O . ILE B 1 203 ? 6.496 -31.656 -24.688 1 71.69 203 ILE B O 1
ATOM 4129 N N . ASN B 1 204 ? 5.594 -30.922 -26.5 1 65.12 204 ASN B N 1
ATOM 4130 C CA . ASN B 1 204 ? 4.945 -32.188 -26.766 1 65.12 204 ASN B CA 1
ATOM 4131 C C . ASN B 1 204 ? 5.973 -33.312 -27 1 65.12 204 ASN B C 1
ATOM 4133 O O . ASN B 1 204 ? 5.668 -34.5 -26.797 1 65.12 204 ASN B O 1
ATOM 4137 N N . ASN B 1 205 ? 7.082 -32.844 -27.219 1 65.69 205 ASN B N 1
ATOM 4138 C CA . ASN B 1 205 ? 8.094 -33.875 -27.484 1 65.69 205 ASN B CA 1
ATOM 4139 C C . ASN B 1 205 ? 9.023 -34.062 -26.297 1 65.69 205 ASN B C 1
ATOM 4141 O O . ASN B 1 205 ? 9.984 -34.812 -26.359 1 65.69 205 ASN B O 1
ATOM 4145 N N . ASP B 1 206 ? 8.719 -33.438 -25.297 1 82.88 206 ASP B N 1
ATOM 4146 C CA . ASP B 1 206 ? 9.523 -33.625 -24.094 1 82.88 206 ASP B CA 1
ATOM 4147 C C . ASP B 1 206 ? 9.062 -34.844 -23.281 1 82.88 206 ASP B C 1
ATOM 4149 O O . ASP B 1 206 ? 7.973 -34.812 -22.719 1 82.88 206 ASP B O 1
ATOM 4153 N N . THR B 1 207 ? 9.906 -35.812 -23.266 1 84.06 207 THR B N 1
ATOM 4154 C CA . THR B 1 207 ? 9.555 -37.125 -22.672 1 84.06 207 THR B CA 1
ATOM 4155 C C . THR B 1 207 ? 9.266 -36.969 -21.188 1 84.06 207 THR B C 1
ATOM 4157 O O . THR B 1 207 ? 8.375 -37.625 -20.656 1 84.06 207 THR B O 1
ATOM 4160 N N . TYR B 1 208 ? 9.961 -36.156 -20.484 1 83.5 208 TYR B N 1
ATOM 4161 C CA . TYR B 1 208 ? 9.742 -35.969 -19.062 1 83.5 208 TYR B CA 1
ATOM 4162 C C . TYR B 1 208 ? 8.375 -35.375 -18.797 1 83.5 208 TYR B C 1
ATOM 4164 O O . TYR B 1 208 ? 7.648 -35.812 -17.891 1 83.5 208 TYR B O 1
ATOM 4172 N N . ILE B 1 209 ? 8.047 -34.406 -19.547 1 88.38 209 ILE B N 1
ATOM 4173 C CA . ILE B 1 209 ? 6.754 -33.719 -19.406 1 88.38 209 ILE B CA 1
ATOM 4174 C C . ILE B 1 209 ? 5.629 -34.719 -19.703 1 88.38 209 ILE B C 1
ATOM 4176 O O . ILE B 1 209 ? 4.652 -34.781 -18.953 1 88.38 209 ILE B O 1
ATOM 4180 N N . GLN B 1 210 ? 5.848 -35.5 -20.719 1 88.56 210 GLN B N 1
ATOM 4181 C CA . GLN B 1 210 ? 4.828 -36.469 -21.078 1 88.56 210 GLN B CA 1
ATOM 4182 C C . GLN B 1 210 ? 4.688 -37.531 -20 1 88.56 210 GLN B C 1
ATOM 4184 O O . GLN B 1 210 ? 3.578 -38 -19.703 1 88.56 210 GLN B O 1
ATOM 4189 N N . ASN B 1 211 ? 5.773 -37.969 -19.484 1 88.44 211 ASN B N 1
ATOM 4190 C CA . ASN B 1 211 ? 5.734 -38.969 -18.422 1 88.44 211 ASN B CA 1
ATOM 4191 C C . ASN B 1 211 ? 5.023 -38.438 -17.172 1 88.44 211 ASN B C 1
ATOM 4193 O O . ASN B 1 211 ? 4.254 -39.156 -16.547 1 88.44 211 ASN B O 1
ATOM 4197 N N . LEU B 1 212 ? 5.309 -37.188 -16.844 1 90.19 212 LEU B N 1
ATOM 4198 C CA . LEU B 1 212 ? 4.648 -36.594 -15.695 1 90.19 212 LEU B CA 1
ATOM 4199 C C . LEU B 1 212 ? 3.143 -36.5 -15.922 1 90.19 212 LEU B C 1
ATOM 4201 O O . LEU B 1 212 ? 2.35 -36.812 -15.039 1 90.19 212 LEU B O 1
ATOM 4205 N N . ALA B 1 213 ? 2.793 -36 -17.109 1 91.06 213 ALA B N 1
ATOM 4206 C CA . ALA B 1 213 ? 1.378 -35.875 -17.453 1 91.06 213 ALA B CA 1
ATOM 4207 C C . ALA B 1 213 ? 0.677 -37.25 -17.391 1 91.06 213 ALA B C 1
ATOM 4209 O O . ALA B 1 213 ? -0.42 -37.344 -16.844 1 91.06 213 ALA B O 1
ATOM 4210 N N . SER B 1 214 ? 1.335 -38.219 -17.938 1 92 214 SER B N 1
ATOM 4211 C CA . SER B 1 214 ? 0.773 -39.594 -17.938 1 92 214 SER B CA 1
ATOM 4212 C C . SER B 1 214 ? 0.646 -40.125 -16.516 1 92 214 SER B C 1
ATOM 4214 O O . SER B 1 214 ? -0.308 -40.844 -16.203 1 92 214 SER B O 1
ATOM 4216 N N . PHE B 1 215 ? 1.628 -39.812 -15.742 1 90.88 215 PHE B N 1
ATOM 4217 C CA . PHE B 1 215 ? 1.568 -40.25 -14.344 1 90.88 215 PHE B CA 1
ATOM 4218 C C . PHE B 1 215 ? 0.367 -39.625 -13.641 1 90.88 215 PHE B C 1
ATOM 4220 O O . PHE B 1 215 ? -0.387 -40.312 -12.961 1 90.88 215 PHE B O 1
ATOM 4227 N N . ILE B 1 216 ? 0.19 -38.312 -13.797 1 93.44 216 ILE B N 1
ATOM 4228 C CA . ILE B 1 216 ? -0.962 -37.625 -13.195 1 93.44 216 ILE B CA 1
ATOM 4229 C C . ILE B 1 216 ? -2.25 -38.281 -13.688 1 93.44 216 ILE B C 1
ATOM 4231 O O . ILE B 1 216 ? -3.119 -38.656 -12.883 1 93.44 216 ILE B O 1
ATOM 4235 N N . ALA B 1 217 ? -2.305 -38.5 -14.961 1 95 217 ALA B N 1
ATOM 4236 C CA . ALA B 1 217 ? -3.5 -39.094 -15.562 1 95 217 ALA B CA 1
ATOM 4237 C C . ALA B 1 217 ? -3.791 -40.469 -14.977 1 95 217 ALA B C 1
ATOM 4239 O O . ALA B 1 217 ? -4.953 -40.844 -14.758 1 95 217 ALA B O 1
ATOM 4240 N N . SER B 1 218 ? -2.795 -41.219 -14.688 1 94.75 218 SER B N 1
ATOM 4241 C CA . SER B 1 218 ? -2.941 -42.594 -14.188 1 94.75 218 SER B CA 1
ATOM 4242 C C . SER B 1 218 ? -3.488 -42.594 -12.766 1 94.75 218 SER B C 1
ATOM 4244 O O . SER B 1 218 ? -3.947 -43.625 -12.281 1 94.75 218 SER B O 1
ATOM 4246 N N . LYS B 1 219 ? -3.498 -41.469 -12.117 1 94.88 219 LYS B N 1
ATOM 4247 C CA . LYS B 1 219 ? -3.936 -41.406 -10.727 1 94.88 219 LYS B CA 1
ATOM 4248 C C . LYS B 1 219 ? -5.379 -40.938 -10.625 1 94.88 219 LYS B C 1
ATOM 4250 O O . LYS B 1 219 ? -5.891 -40.719 -9.523 1 94.88 219 LYS B O 1
ATOM 4255 N N . GLN B 1 220 ? -5.996 -40.719 -11.75 1 96.69 220 GLN B N 1
ATOM 4256 C CA . GLN B 1 220 ? -7.379 -40.25 -11.727 1 96.69 220 GLN B CA 1
ATOM 4257 C C . GLN B 1 220 ? -8.312 -41.312 -11.141 1 96.69 220 GLN B C 1
ATOM 4259 O O . GLN B 1 220 ? -8.227 -42.469 -11.5 1 96.69 220 GLN B O 1
ATOM 4264 N N . LEU B 1 221 ? -9.102 -40.938 -10.258 1 96.44 221 LEU B N 1
ATOM 4265 C CA . LEU B 1 221 ? -10.094 -41.781 -9.625 1 96.44 221 LEU B CA 1
ATOM 4266 C C . LEU B 1 221 ? -11.297 -42 -10.539 1 96.44 221 LEU B C 1
ATOM 4268 O O . LEU B 1 221 ? -11.5 -41.219 -11.484 1 96.44 221 LEU B O 1
ATOM 4272 N N . PRO B 1 222 ? -12.109 -43 -10.172 1 96.19 222 PRO B N 1
ATOM 4273 C CA . PRO B 1 222 ? -13.305 -43.219 -10.977 1 96.19 222 PRO B CA 1
ATOM 4274 C C . PRO B 1 222 ? -14.227 -42 -11.031 1 96.19 222 PRO B C 1
ATOM 4276 O O . PRO B 1 222 ? -14.906 -41.781 -12.039 1 96.19 222 PRO B O 1
ATOM 4279 N N . SER B 1 223 ? -14.266 -41.25 -10.047 1 93.25 223 SER B N 1
ATOM 4280 C CA . SER B 1 223 ? -15.094 -40.031 -9.992 1 93.25 223 SER B CA 1
ATOM 4281 C C . SER B 1 223 ? -14.578 -38.969 -10.93 1 93.25 223 SER B C 1
ATOM 4283 O O . SER B 1 223 ? -15.273 -37.969 -11.195 1 93.25 223 SER B O 1
ATOM 4285 N N . GLY B 1 224 ? -13.344 -39.125 -11.445 1 93.75 224 GLY B N 1
ATOM 4286 C CA . GLY B 1 224 ? -12.68 -38.094 -12.242 1 93.75 224 GLY B CA 1
ATOM 4287 C C . GLY B 1 224 ? -11.711 -37.25 -11.445 1 93.75 224 GLY B C 1
ATOM 4288 O O . GLY B 1 224 ? -10.875 -36.562 -12.016 1 93.75 224 GLY B O 1
ATOM 4289 N N . ALA B 1 225 ? -11.828 -37.344 -10.117 1 90.38 225 ALA B N 1
ATOM 4290 C CA . ALA B 1 225 ? -11 -36.531 -9.227 1 90.38 225 ALA B CA 1
ATOM 4291 C C . ALA B 1 225 ? -9.594 -37.125 -9.117 1 90.38 225 ALA B C 1
ATOM 4293 O O . ALA B 1 225 ? -9.352 -38.25 -9.5 1 90.38 225 ALA B O 1
ATOM 4294 N N . PHE B 1 226 ? -8.703 -36.344 -8.648 1 91.31 226 PHE B N 1
ATOM 4295 C CA . PHE B 1 226 ? -7.336 -36.781 -8.367 1 91.31 226 PHE B CA 1
ATOM 4296 C C . PHE B 1 226 ? -7.074 -36.781 -6.863 1 91.31 226 PHE B C 1
ATOM 4298 O O . PHE B 1 226 ? -5.965 -37.094 -6.422 1 91.31 226 PHE B O 1
ATOM 4305 N N . GLY B 1 227 ? -7.988 -36.469 -6.121 1 88.75 227 GLY B N 1
ATOM 4306 C CA . GLY B 1 227 ? -7.988 -36.281 -4.676 1 88.75 227 GLY B CA 1
ATOM 4307 C C . GLY B 1 227 ? -9.039 -35.281 -4.203 1 88.75 227 GLY B C 1
ATOM 4308 O O . GLY B 1 227 ? -10.195 -35.375 -4.617 1 88.75 227 GLY B O 1
ATOM 4309 N N . ASN B 1 228 ? -8.586 -34.469 -3.254 1 78.06 228 ASN B N 1
ATOM 4310 C CA . ASN B 1 228 ? -9.531 -33.438 -2.84 1 78.06 228 ASN B CA 1
ATOM 4311 C C . ASN B 1 228 ? -9.664 -32.344 -3.893 1 78.06 228 ASN B C 1
ATOM 4313 O O . ASN B 1 228 ? -9.055 -32.406 -4.961 1 78.06 228 ASN B O 1
ATOM 4317 N N . GLU B 1 229 ? -10.508 -31.375 -3.732 1 74.19 229 GLU B N 1
ATOM 4318 C CA . GLU B 1 229 ? -10.789 -30.344 -4.719 1 74.19 229 GLU B CA 1
ATOM 4319 C C . GLU B 1 229 ? -9.531 -29.562 -5.082 1 74.19 229 GLU B C 1
ATOM 4321 O O . GLU B 1 229 ? -9.336 -29.203 -6.242 1 74.19 229 GLU B O 1
ATOM 4326 N N . TYR B 1 230 ? -8.719 -29.344 -4.113 1 72.12 230 TYR B N 1
ATOM 4327 C CA . TYR B 1 230 ? -7.469 -28.625 -4.352 1 72.12 230 TYR B CA 1
ATOM 4328 C C . TYR B 1 230 ? -6.551 -29.422 -5.27 1 72.12 230 TYR B C 1
ATOM 4330 O O . TYR B 1 230 ? -6.059 -28.891 -6.273 1 72.12 230 TYR B O 1
ATOM 4338 N N . THR B 1 231 ? -6.383 -30.594 -4.906 1 82.75 231 THR B N 1
ATOM 4339 C CA . THR B 1 231 ? -5.516 -31.484 -5.68 1 82.75 231 THR B CA 1
ATOM 4340 C C . THR B 1 231 ? -6.043 -31.656 -7.098 1 82.75 231 THR B C 1
ATOM 4342 O O . THR B 1 231 ? -5.277 -31.609 -8.062 1 82.75 231 THR B O 1
ATOM 4345 N N . THR B 1 232 ? -7.312 -31.781 -7.176 1 81.56 232 THR B N 1
ATOM 4346 C CA . THR B 1 232 ? -7.938 -31.969 -8.477 1 81.56 232 THR B CA 1
ATOM 4347 C C . THR B 1 232 ? -7.781 -30.734 -9.344 1 81.56 232 THR B C 1
ATOM 4349 O O . THR B 1 232 ? -7.43 -30.828 -10.523 1 81.56 232 THR B O 1
ATOM 4352 N N . ALA B 1 233 ? -7.988 -29.578 -8.773 1 75.56 233 ALA B N 1
ATOM 4353 C CA . ALA B 1 233 ? -7.848 -28.328 -9.516 1 75.56 233 ALA B CA 1
ATOM 4354 C C . ALA B 1 233 ? -6.41 -28.125 -9.984 1 75.56 233 ALA B C 1
ATOM 4356 O O . ALA B 1 233 ? -6.172 -27.703 -11.117 1 75.56 233 ALA B O 1
ATOM 4357 N N . LEU B 1 234 ? -5.52 -28.422 -9.086 1 81.44 234 LEU B N 1
ATOM 4358 C CA . LEU B 1 234 ? -4.109 -28.266 -9.414 1 81.44 234 LEU B CA 1
ATOM 4359 C C . LEU B 1 234 ? -3.707 -29.219 -10.547 1 81.44 234 LEU B C 1
ATOM 4361 O O . LEU B 1 234 ? -2.971 -28.812 -11.453 1 81.44 234 LEU B O 1
ATOM 4365 N N . ALA B 1 235 ? -4.168 -30.406 -10.469 1 86.69 235 ALA B N 1
ATOM 4366 C CA . ALA B 1 235 ? -3.885 -31.391 -11.516 1 86.69 235 ALA B CA 1
ATOM 4367 C C . ALA B 1 235 ? -4.453 -30.938 -12.852 1 86.69 235 ALA B C 1
ATOM 4369 O O . ALA B 1 235 ? -3.789 -31.062 -13.891 1 86.69 235 ALA B O 1
ATOM 4370 N N . VAL B 1 236 ? -5.625 -30.422 -12.805 1 81.38 236 VAL B N 1
ATOM 4371 C CA . VAL B 1 236 ? -6.266 -29.938 -14.023 1 81.38 236 VAL B CA 1
ATOM 4372 C C . VAL B 1 236 ? -5.449 -28.797 -14.625 1 81.38 236 VAL B C 1
ATOM 4374 O O . VAL B 1 236 ? -5.191 -28.781 -15.836 1 81.38 236 VAL B O 1
ATOM 4377 N N . GLN B 1 237 ? -5.059 -27.844 -13.773 1 79.5 237 GLN B N 1
ATOM 4378 C CA . GLN B 1 237 ? -4.242 -26.734 -14.25 1 79.5 237 GLN B CA 1
ATOM 4379 C C . GLN B 1 237 ? -2.947 -27.234 -14.883 1 79.5 237 GLN B C 1
ATOM 4381 O O . GLN B 1 237 ? -2.523 -26.734 -15.922 1 79.5 237 GLN B O 1
ATOM 4386 N N . ALA B 1 238 ? -2.352 -28.172 -14.258 1 84.44 238 ALA B N 1
ATOM 4387 C CA . ALA B 1 238 ? -1.093 -28.734 -14.75 1 84.44 238 ALA B CA 1
ATOM 4388 C C . ALA B 1 238 ? -1.28 -29.391 -16.109 1 84.44 238 ALA B C 1
ATOM 4390 O O . ALA B 1 238 ? -0.509 -29.141 -17.047 1 84.44 238 ALA B O 1
ATOM 4391 N N . LEU B 1 239 ? -2.311 -30.156 -16.266 1 85.69 239 LEU B N 1
ATOM 4392 C CA . LEU B 1 239 ? -2.547 -30.891 -17.5 1 85.69 239 LEU B CA 1
ATOM 4393 C C . LEU B 1 239 ? -2.945 -29.938 -18.625 1 85.69 239 LEU B C 1
ATOM 4395 O O . LEU B 1 239 ? -2.607 -30.156 -19.797 1 85.69 239 LEU B O 1
ATOM 4399 N N . LEU B 1 240 ? -3.633 -28.906 -18.25 1 76.56 240 LEU B N 1
ATOM 4400 C CA . LEU B 1 240 ? -4.004 -27.906 -19.234 1 76.56 240 LEU B CA 1
ATOM 4401 C C . LEU B 1 240 ? -2.781 -27.125 -19.703 1 76.56 240 LEU B C 1
ATOM 4403 O O . LEU B 1 240 ? -2.721 -26.703 -20.859 1 76.56 240 LEU B O 1
ATOM 4407 N N . SER B 1 241 ? -1.838 -26.969 -18.859 1 77.25 241 SER B N 1
ATOM 4408 C CA . SER B 1 241 ? -0.672 -26.141 -19.156 1 77.25 241 SER B CA 1
ATOM 4409 C C . SER B 1 241 ? 0.153 -26.75 -20.281 1 77.25 241 SER B C 1
ATOM 4411 O O . SER B 1 241 ? 0.906 -26.047 -20.953 1 77.25 241 SER B O 1
ATOM 4413 N N . ILE B 1 242 ? 0.058 -28.047 -20.547 1 79.94 242 ILE B N 1
ATOM 4414 C CA . ILE B 1 242 ? 0.895 -28.672 -21.562 1 79.94 242 ILE B CA 1
ATOM 4415 C C . ILE B 1 242 ? 0.13 -28.75 -22.891 1 79.94 242 ILE B C 1
ATOM 4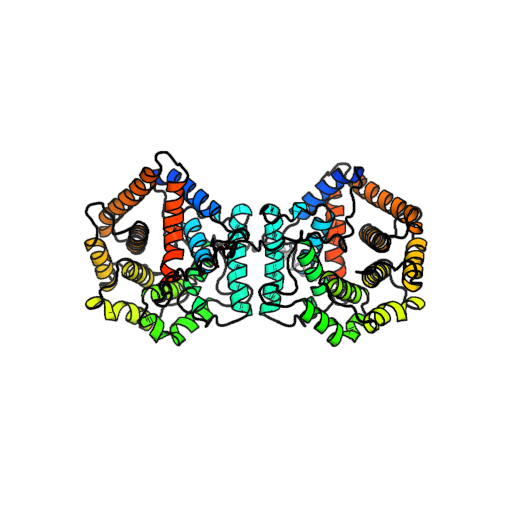417 O O . ILE B 1 242 ? 0.688 -29.156 -23.906 1 79.94 242 ILE B O 1
ATOM 4421 N N . ASN B 1 243 ? -1.132 -28.438 -22.922 1 76.88 243 ASN B N 1
ATOM 4422 C CA . ASN B 1 243 ? -1.954 -28.391 -24.125 1 76.88 243 ASN B CA 1
ATOM 4423 C C . ASN B 1 243 ? -1.811 -29.641 -24.969 1 76.88 243 ASN B C 1
ATOM 4425 O O . ASN B 1 243 ? -1.552 -29.578 -26.172 1 76.88 243 ASN B O 1
ATOM 4429 N N . ASP B 1 244 ? -1.802 -30.703 -24.375 1 82.12 244 ASP B N 1
ATOM 4430 C CA . ASP B 1 244 ? -1.757 -32.031 -25.031 1 82.12 244 ASP B CA 1
ATOM 4431 C C . ASP B 1 244 ? -3.162 -32.594 -25.234 1 82.12 244 ASP B C 1
ATOM 4433 O O . ASP B 1 244 ? -3.863 -32.875 -24.266 1 82.12 244 ASP B O 1
ATOM 4437 N N . SER B 1 245 ? -3.537 -32.812 -26.469 1 83.12 245 SER B N 1
ATOM 4438 C CA . SER B 1 245 ? -4.883 -33.281 -26.812 1 83.12 245 SER B CA 1
ATOM 4439 C C . SER B 1 245 ? -5.168 -34.656 -26.234 1 83.12 245 SER B C 1
ATOM 4441 O O . SER B 1 245 ? -6.328 -35 -26.031 1 83.12 245 SER B O 1
ATOM 4443 N N . ARG B 1 246 ? -4.176 -35.438 -25.922 1 88.19 246 ARG B N 1
ATOM 4444 C CA . ARG B 1 246 ? -4.367 -36.781 -25.344 1 88.19 246 ARG B CA 1
ATOM 4445 C C . ARG B 1 246 ? -4.941 -36.688 -23.938 1 88.19 246 ARG B C 1
ATOM 4447 O O . ARG B 1 246 ? -5.449 -37.656 -23.406 1 88.19 246 ARG B O 1
ATOM 4454 N N . MET B 1 247 ? -4.832 -35.5 -23.312 1 89 247 MET B N 1
ATOM 4455 C CA . MET B 1 247 ? -5.273 -35.344 -21.938 1 89 247 MET B CA 1
ATOM 4456 C C . MET B 1 247 ? -6.688 -34.781 -21.875 1 89 247 MET B C 1
ATOM 4458 O O . MET B 1 247 ? -7.246 -34.594 -20.797 1 89 247 MET B O 1
ATOM 4462 N N . THR B 1 248 ? -7.312 -34.562 -23.016 1 85.31 248 THR B N 1
ATOM 4463 C CA . THR B 1 248 ? -8.594 -33.875 -23.078 1 85.31 248 THR B CA 1
ATOM 4464 C C . THR B 1 248 ? -9.656 -34.625 -22.281 1 85.31 248 THR B C 1
ATOM 4466 O O . THR B 1 248 ? -10.383 -34 -21.469 1 85.31 248 THR B O 1
ATOM 4469 N N . THR B 1 249 ? -9.766 -35.906 -22.453 1 90.12 249 THR B N 1
ATOM 4470 C CA . THR B 1 249 ? -10.781 -36.688 -21.766 1 90.12 249 THR B CA 1
ATOM 4471 C C . THR B 1 249 ? -10.531 -36.688 -20.266 1 90.12 249 THR B C 1
ATOM 4473 O O . THR B 1 249 ? -11.469 -36.594 -19.469 1 90.12 249 THR B O 1
ATOM 4476 N N . VAL B 1 250 ? -9.297 -36.844 -19.875 1 93.38 250 VAL B N 1
ATOM 4477 C CA . VAL B 1 250 ? -8.914 -36.844 -18.453 1 93.38 250 VAL B CA 1
ATOM 4478 C C . VAL B 1 250 ? -9.297 -35.531 -17.812 1 93.38 250 VAL B C 1
ATOM 4480 O O . VAL B 1 250 ? -9.891 -35.5 -16.734 1 93.38 250 VAL B O 1
ATOM 4483 N N . VAL B 1 251 ? -8.992 -34.469 -18.469 1 85.56 251 VAL B N 1
ATOM 4484 C CA . VAL B 1 251 ? -9.266 -33.125 -17.984 1 85.56 251 VAL B CA 1
ATOM 4485 C C . VAL B 1 251 ? -10.773 -32.875 -17.922 1 85.56 251 VAL B C 1
ATOM 4487 O O . VAL B 1 251 ? -11.281 -32.344 -16.938 1 85.56 251 VAL B O 1
ATOM 4490 N N . ASP B 1 252 ? -11.477 -33.312 -18.891 1 81.12 252 ASP B N 1
ATOM 4491 C CA . ASP B 1 252 ? -12.922 -33.094 -18.938 1 81.12 252 ASP B CA 1
ATOM 4492 C C . ASP B 1 252 ? -13.609 -33.812 -17.766 1 81.12 252 ASP B C 1
ATOM 4494 O O . ASP B 1 252 ? -14.508 -33.25 -17.156 1 81.12 252 ASP B O 1
ATOM 4498 N N . LYS B 1 253 ? -13.203 -35.031 -17.516 1 86.62 253 LYS B N 1
ATOM 4499 C CA . LYS B 1 253 ? -13.781 -35.781 -16.406 1 86.62 253 LYS B CA 1
ATOM 4500 C C . LYS B 1 253 ? -13.5 -35.062 -15.078 1 86.62 253 LYS B C 1
ATOM 4502 O O . LYS B 1 253 ? -14.359 -35.031 -14.195 1 86.62 253 LYS B O 1
ATOM 4507 N N . ALA B 1 254 ? -12.289 -34.625 -14.914 1 84.88 254 ALA B N 1
ATOM 4508 C CA . ALA B 1 254 ? -11.922 -33.906 -13.688 1 84.88 254 ALA B CA 1
ATOM 4509 C C . ALA B 1 254 ? -12.727 -32.625 -13.523 1 84.88 254 ALA B C 1
ATOM 4511 O O . ALA B 1 254 ? -13.172 -32.312 -12.422 1 84.88 254 ALA B O 1
ATOM 4512 N N . LEU B 1 255 ? -12.852 -31.891 -14.602 1 75.38 255 LEU B N 1
ATOM 4513 C CA . LEU B 1 255 ? -13.625 -30.656 -14.57 1 75.38 255 LEU B CA 1
ATOM 4514 C C . LEU B 1 255 ? -15.078 -30.938 -14.219 1 75.38 255 LEU B C 1
ATOM 4516 O O . LEU B 1 255 ? -15.703 -30.156 -13.492 1 75.38 255 LEU B O 1
ATOM 4520 N N . PHE B 1 256 ? -15.57 -31.969 -14.742 1 74.38 256 PHE B N 1
ATOM 4521 C CA . PHE B 1 256 ? -16.938 -32.375 -14.414 1 74.38 256 PHE B CA 1
ATOM 4522 C C . PHE B 1 256 ? -17.078 -32.656 -12.922 1 74.38 256 PHE B C 1
ATOM 4524 O O . PHE B 1 256 ? -18.047 -32.25 -12.289 1 74.38 256 PHE B O 1
ATOM 4531 N N . ASN B 1 257 ? -16.172 -33.375 -12.375 1 78.69 257 ASN B N 1
ATOM 4532 C CA . ASN B 1 257 ? -16.172 -33.656 -10.945 1 78.69 257 ASN B CA 1
ATOM 4533 C C . ASN B 1 257 ? -16.109 -32.375 -10.125 1 78.69 257 ASN B C 1
ATOM 4535 O O . ASN B 1 257 ? -16.828 -32.25 -9.133 1 78.69 257 ASN B O 1
ATOM 4539 N N . LEU B 1 258 ? -15.195 -31.484 -10.523 1 71.94 258 LEU B N 1
ATOM 4540 C CA . LEU B 1 258 ? -15.031 -30.219 -9.797 1 71.94 258 LEU B CA 1
ATOM 4541 C C . LEU B 1 258 ? -16.328 -29.406 -9.836 1 71.94 258 LEU B C 1
ATOM 4543 O O . LEU B 1 258 ? -16.703 -28.812 -8.828 1 71.94 258 LEU B O 1
ATOM 4547 N N . THR B 1 259 ? -17 -29.375 -10.922 1 65.62 259 THR B N 1
ATOM 4548 C CA . THR B 1 259 ? -18.219 -28.594 -11.078 1 65.62 259 THR B CA 1
ATOM 4549 C C . THR B 1 259 ? -19.359 -29.219 -10.273 1 65.62 259 THR B C 1
ATOM 4551 O O . THR B 1 259 ? -20.141 -28.5 -9.656 1 65.62 259 THR B O 1
ATOM 4554 N N . THR B 1 260 ? -19.453 -30.5 -10.305 1 64.56 260 THR B N 1
ATOM 4555 C CA . THR B 1 260 ? -20.547 -31.172 -9.617 1 64.56 260 THR B CA 1
ATOM 4556 C C . THR B 1 260 ? -20.344 -31.109 -8.102 1 64.56 260 THR B C 1
ATOM 4558 O O . THR B 1 260 ? -21.328 -31 -7.352 1 64.56 260 THR B O 1
ATOM 4561 N N . THR B 1 261 ? -19.172 -31.203 -7.633 1 62.72 261 THR B N 1
ATOM 4562 C CA . THR B 1 261 ? -18.875 -31.125 -6.207 1 62.72 261 THR B CA 1
ATOM 4563 C C . THR B 1 261 ? -19.109 -29.719 -5.684 1 62.72 261 THR B C 1
ATOM 4565 O O . THR B 1 261 ? -19.594 -29.531 -4.562 1 62.72 261 THR B O 1
ATOM 4568 N N . LEU B 1 262 ? -18.812 -28.812 -6.52 1 56.41 262 LEU B N 1
ATOM 4569 C CA . LEU B 1 262 ? -18.969 -27.422 -6.113 1 56.41 262 LEU B CA 1
ATOM 4570 C C . LEU B 1 262 ? -20.438 -27.016 -6.102 1 56.41 262 LEU B C 1
ATOM 4572 O O . LEU B 1 262 ? -20.859 -26.219 -5.27 1 56.41 262 LEU B O 1
ATOM 4576 N N . VAL B 1 263 ? -21.234 -27.547 -7.004 1 48.78 263 VAL B N 1
ATOM 4577 C CA . VAL B 1 263 ? -22.656 -27.281 -7.066 1 48.78 263 VAL B CA 1
ATOM 4578 C C . VAL B 1 263 ? -23.375 -28.016 -5.93 1 48.78 263 VAL B C 1
ATOM 4580 O O . VAL B 1 263 ? -24.312 -27.484 -5.328 1 48.78 263 VAL B O 1
ATOM 4583 N N . LYS B 1 264 ? -23.172 -29.266 -5.602 1 47.72 264 LYS B N 1
ATOM 4584 C CA . LYS B 1 264 ? -23.859 -30.047 -4.574 1 47.72 264 LYS B CA 1
ATOM 4585 C C . LYS B 1 264 ? -23.688 -29.406 -3.195 1 47.72 264 LYS B C 1
ATOM 4587 O O . LYS B 1 264 ? -24.562 -29.531 -2.342 1 47.72 264 LYS B O 1
ATOM 4592 N N . GLU B 1 265 ? -22.641 -29.109 -2.736 1 46.31 265 GLU B N 1
ATOM 4593 C CA . GLU B 1 265 ? -22.484 -28.625 -1.369 1 46.31 265 GLU B CA 1
ATOM 4594 C C . GLU B 1 265 ? -23.406 -27.438 -1.104 1 46.31 265 GLU B C 1
ATOM 4596 O O . GLU B 1 265 ? -23.531 -26.984 0.034 1 46.31 265 GLU B O 1
ATOM 4601 N N . ASP B 1 266 ? -23.984 -26.828 -2.074 1 40.47 266 ASP B N 1
ATOM 4602 C CA . ASP B 1 266 ? -24.859 -25.719 -1.756 1 40.47 266 ASP B CA 1
ATOM 4603 C C . ASP B 1 266 ? -26.297 -26.203 -1.521 1 40.47 266 ASP B C 1
ATOM 4605 O O . ASP B 1 266 ? -27.141 -26.078 -2.406 1 40.47 266 ASP B O 1
ATOM 4609 N N . PRO B 1 267 ? -26.672 -27.438 -1.127 1 36.69 267 PRO B N 1
ATOM 4610 C CA . PRO B 1 267 ? -28.125 -27.422 -1.091 1 36.69 267 PRO B CA 1
ATOM 4611 C C . PRO B 1 267 ? -28.688 -26.172 -0.389 1 36.69 267 PRO B C 1
ATOM 4613 O O . PRO B 1 267 ? -29.578 -25.516 -0.916 1 36.69 267 PRO B O 1
ATOM 4616 N N . ASP B 1 268 ? -29.062 -26.312 1.028 1 34.44 268 ASP B N 1
ATOM 4617 C CA . ASP B 1 268 ? -29.672 -25.266 1.826 1 34.44 268 ASP B CA 1
ATOM 4618 C C . ASP B 1 268 ? -28.781 -24.031 1.891 1 34.44 268 ASP B C 1
ATOM 4620 O O . ASP B 1 268 ? -29.266 -22.906 2.029 1 34.44 268 ASP B O 1
ATOM 4624 N N . ASP B 1 269 ? -27.656 -24.109 2.77 1 32.31 269 ASP B N 1
ATOM 4625 C CA . ASP B 1 269 ? -26.859 -22.922 3.084 1 32.31 269 ASP B CA 1
ATOM 4626 C C . ASP B 1 269 ? -26.047 -22.469 1.873 1 32.31 269 ASP B C 1
ATOM 4628 O O . ASP B 1 269 ? -25.125 -23.172 1.435 1 32.31 269 ASP B O 1
ATOM 4632 N N . ASN B 1 270 ? -26.578 -21.797 0.803 1 31.73 270 ASN B N 1
ATOM 4633 C CA . ASN B 1 270 ? -26.172 -21.078 -0.392 1 31.73 270 ASN B CA 1
ATOM 4634 C C . ASN B 1 270 ? -24.734 -20.578 -0.271 1 31.73 270 ASN B C 1
ATOM 4636 O O . ASN B 1 270 ? -24.219 -19.906 -1.172 1 31.73 270 ASN B O 1
ATOM 4640 N N . LEU B 1 271 ? -24.234 -20.312 0.899 1 29.53 271 LEU B N 1
ATOM 4641 C CA . LEU B 1 271 ? -23 -19.625 1.253 1 29.53 271 LEU B CA 1
ATOM 4642 C C . LEU B 1 271 ? -21.797 -20.531 1.001 1 29.53 271 LEU B C 1
ATOM 4644 O O . LEU B 1 271 ? -20.672 -20.062 0.795 1 29.53 271 LEU B O 1
ATOM 4648 N N . ASN B 1 272 ? -21.984 -21.844 1.176 1 30.28 272 ASN B N 1
ATOM 4649 C CA . ASN B 1 272 ? -20.828 -22.719 1.37 1 30.28 272 ASN B CA 1
ATOM 4650 C C . ASN B 1 272 ? -20.156 -23.062 0.044 1 30.28 272 ASN B C 1
ATOM 4652 O O . ASN B 1 272 ? -19.031 -23.562 0.026 1 30.28 272 ASN B O 1
ATOM 4656 N N . THR B 1 273 ? -21 -23.266 -0.959 1 31.88 273 THR B N 1
ATOM 4657 C CA . THR B 1 273 ? -20.391 -23.766 -2.191 1 31.88 273 THR B CA 1
ATOM 4658 C C . THR B 1 273 ? -19.312 -22.797 -2.682 1 31.88 273 THR B C 1
ATOM 4660 O O . THR B 1 273 ? -18.266 -23.234 -3.188 1 31.88 273 THR B O 1
ATOM 4663 N N . THR B 1 274 ? -19.812 -21.594 -2.76 1 31.61 274 THR B N 1
ATOM 4664 C CA . THR B 1 274 ? -18.969 -20.516 -3.303 1 31.61 274 THR B CA 1
ATOM 4665 C C . THR B 1 274 ? -17.719 -20.328 -2.461 1 31.61 274 THR B C 1
ATOM 4667 O O . THR B 1 274 ? -16.75 -19.703 -2.906 1 31.61 274 THR B O 1
ATOM 4670 N N . HIS B 1 275 ? -17.922 -20.797 -1.207 1 31.42 275 HIS B N 1
ATOM 4671 C CA . HIS B 1 275 ? -16.781 -20.797 -0.287 1 31.42 275 HIS B CA 1
ATOM 4672 C C . HIS B 1 275 ? -15.688 -21.75 -0.756 1 31.42 275 HIS B C 1
ATOM 4674 O O . HIS B 1 275 ? -14.5 -21.422 -0.661 1 31.42 275 HIS B O 1
ATOM 4680 N N . ASN B 1 276 ? -16.25 -22.875 -1.308 1 32.91 276 ASN B N 1
ATOM 4681 C CA . ASN B 1 276 ? -15.266 -23.922 -1.593 1 32.91 276 ASN B CA 1
ATOM 4682 C C . ASN B 1 276 ? -14.367 -23.547 -2.764 1 32.91 276 ASN B C 1
ATOM 4684 O O . ASN B 1 276 ? -13.164 -23.812 -2.746 1 32.91 276 ASN B O 1
ATOM 4688 N N . ARG B 1 277 ? -14.984 -22.906 -3.801 1 35.31 277 ARG B N 1
ATOM 4689 C CA . ARG B 1 277 ? -14.125 -22.609 -4.945 1 35.31 277 ARG B CA 1
ATOM 4690 C C . ARG B 1 277 ? -13.078 -21.562 -4.598 1 35.31 277 ARG B C 1
ATOM 4692 O O . ARG B 1 277 ? -11.906 -21.703 -4.941 1 35.31 277 ARG B O 1
ATOM 4699 N N . ALA B 1 278 ? -13.727 -20.516 -3.992 1 34.78 278 ALA B N 1
ATOM 4700 C CA . ALA B 1 278 ? -12.758 -19.562 -3.447 1 34.78 278 ALA B CA 1
ATOM 4701 C C . ALA B 1 278 ? -11.844 -20.25 -2.432 1 34.78 278 ALA B C 1
ATOM 4703 O O . ALA B 1 278 ? -10.648 -19.953 -2.365 1 34.78 278 ALA B O 1
ATOM 4704 N N . ASN B 1 279 ? -12.531 -21.25 -1.758 1 35.03 279 ASN B N 1
ATOM 4705 C CA . ASN B 1 279 ? -11.773 -22.047 -0.796 1 35.03 279 ASN B CA 1
ATOM 4706 C C . ASN B 1 279 ? -10.742 -22.938 -1.489 1 35.03 279 ASN B C 1
ATOM 4708 O O . ASN B 1 279 ? -9.633 -23.094 -0.991 1 35.03 279 ASN B O 1
ATOM 4712 N N . ILE B 1 280 ? -11.297 -23.484 -2.588 1 36.28 280 ILE B N 1
ATOM 4713 C CA . ILE B 1 280 ? -10.328 -24.297 -3.316 1 36.28 280 ILE B CA 1
ATOM 4714 C C . ILE B 1 280 ? -9.125 -23.438 -3.697 1 36.28 280 ILE B C 1
ATOM 4716 O O . ILE B 1 280 ? -7.973 -23.844 -3.516 1 36.28 280 ILE B O 1
ATOM 4720 N N . GLU B 1 281 ? -9.547 -22.312 -4.262 1 37.78 281 GLU B N 1
ATOM 4721 C CA . GLU B 1 281 ? -8.43 -21.469 -4.672 1 37.78 281 GLU B CA 1
ATOM 4722 C C . GLU B 1 281 ? -7.688 -20.906 -3.461 1 37.78 281 GLU B C 1
ATOM 4724 O O . GLU B 1 281 ? -6.453 -20.859 -3.451 1 37.78 281 GLU B O 1
ATOM 4729 N N . TYR B 1 282 ? -8.539 -20.484 -2.367 1 34.72 282 TYR B N 1
ATOM 4730 C CA . TYR B 1 282 ? -7.965 -20.031 -1.105 1 34.72 282 TYR B CA 1
ATOM 4731 C C . TYR B 1 282 ? -7.258 -21.188 -0.391 1 34.72 282 TYR B C 1
ATOM 4733 O O . TYR B 1 282 ? -6.137 -21.016 0.101 1 34.72 282 TYR B O 1
ATOM 4741 N N . ARG B 1 283 ? -7.996 -22.234 -0.117 1 34.19 283 ARG B N 1
ATOM 4742 C CA . ARG B 1 283 ? -7.41 -23.375 0.575 1 34.19 283 ARG B CA 1
ATOM 4743 C C . ARG B 1 283 ? -6.176 -23.875 -0.163 1 34.19 283 ARG B C 1
ATOM 4745 O O . ARG B 1 283 ? -5.25 -24.406 0.456 1 34.19 283 ARG B O 1
ATOM 4752 N N . ARG B 1 284 ? -6.27 -23.797 -1.376 1 33.22 284 ARG B N 1
ATOM 4753 C CA . ARG B 1 284 ? -5.109 -24.156 -2.186 1 33.22 284 ARG B CA 1
ATOM 4754 C C . ARG B 1 284 ? -3.879 -23.359 -1.761 1 33.22 284 ARG B C 1
ATOM 4756 O O . ARG B 1 284 ? -2.777 -23.906 -1.684 1 33.22 284 ARG B O 1
ATOM 4763 N N . THR B 1 285 ? -4.074 -22.016 -1.579 1 31.91 285 THR B N 1
ATOM 4764 C CA . THR B 1 285 ? -2.93 -21.172 -1.276 1 31.91 285 THR B CA 1
ATOM 4765 C C . THR B 1 285 ? -2.627 -21.188 0.219 1 31.91 285 THR B C 1
ATOM 4767 O O . THR B 1 285 ? -1.462 -21.141 0.622 1 31.91 285 THR B O 1
ATOM 4770 N N . SER B 1 286 ? -3.6 -21.188 1.166 1 30.39 286 SER B N 1
ATOM 4771 C CA . SER B 1 286 ? -3.393 -21.062 2.605 1 30.39 286 SER B CA 1
ATOM 4772 C C . SER B 1 286 ? -2.943 -22.391 3.219 1 30.39 286 SER B C 1
ATOM 4774 O O . SER B 1 286 ? -2.248 -22.391 4.238 1 30.39 286 SER B O 1
ATOM 4776 N N . SER B 1 287 ? -3.572 -23.547 2.986 1 29.02 287 SER B N 1
ATOM 4777 C CA . SER B 1 287 ? -3.246 -24.766 3.711 1 29.02 287 SER B CA 1
ATOM 4778 C C . SER B 1 287 ? -1.769 -25.109 3.566 1 29.02 287 SER B C 1
ATOM 4780 O O . SER B 1 287 ? -1.175 -25.703 4.469 1 29.02 287 SER B O 1
ATOM 4782 N N . LYS B 1 288 ? -1.308 -25.094 2.371 1 30.94 288 LYS B N 1
ATOM 4783 C CA . LYS B 1 288 ? 0.001 -25.719 2.189 1 30.94 288 LYS B CA 1
ATOM 4784 C C . LYS B 1 288 ? 1.105 -24.875 2.807 1 30.94 288 LYS B C 1
ATOM 4786 O O . LYS B 1 288 ? 2.227 -25.344 3.002 1 30.94 288 LYS B O 1
ATOM 4791 N N . LEU B 1 289 ? 0.874 -23.625 2.912 1 28.66 289 LEU B N 1
ATOM 4792 C CA . LEU B 1 289 ? 2.025 -22.922 3.465 1 28.66 289 LEU B CA 1
ATOM 4793 C C . LEU B 1 289 ? 2.221 -23.281 4.938 1 28.66 289 LEU B C 1
ATOM 4795 O O . LEU B 1 289 ? 3.197 -22.844 5.555 1 28.66 289 LEU B O 1
ATOM 4799 N N . GLU B 1 290 ? 1.199 -23.828 5.648 1 28.39 290 GLU B N 1
ATOM 4800 C CA . GLU B 1 290 ? 1.405 -24.172 7.051 1 28.39 290 GLU B CA 1
ATOM 4801 C C . GLU B 1 290 ? 2.285 -25.422 7.184 1 28.39 290 GLU B C 1
ATOM 4803 O O . GLU B 1 290 ? 2.479 -25.922 8.289 1 28.39 290 GLU B O 1
ATOM 4808 N N . VAL B 1 291 ? 2.578 -26.078 6.176 1 26.03 291 VAL B N 1
ATOM 4809 C CA . VAL B 1 291 ? 3.123 -27.406 6.422 1 26.03 291 VAL B CA 1
ATOM 4810 C C . VAL B 1 291 ? 4.492 -27.297 7.09 1 26.03 291 VAL B C 1
ATOM 4812 O O . VAL B 1 291 ? 5.516 -27.609 6.477 1 26.03 291 VAL B O 1
ATOM 4815 N N . GLY B 1 292 ? 4.988 -26.156 7.535 1 25.83 292 GLY B N 1
ATOM 4816 C CA . GLY B 1 292 ? 6.227 -26.578 8.172 1 25.83 292 GLY B CA 1
ATOM 4817 C C . GLY B 1 292 ? 6.008 -27.5 9.359 1 25.83 292 GLY B C 1
ATOM 4818 O O . GLY B 1 292 ? 4.906 -27.562 9.898 1 25.83 292 GLY B O 1
ATOM 4819 N N . PRO B 1 293 ? 6.855 -28.453 9.68 1 24.55 293 PRO B N 1
ATOM 4820 C CA . PRO B 1 293 ? 6.777 -29.453 10.766 1 24.55 293 PRO B CA 1
ATOM 4821 C C . PRO B 1 293 ? 6.301 -28.844 12.078 1 24.55 293 PRO B C 1
ATOM 4823 O O . PRO B 1 293 ? 5.805 -29.562 12.953 1 24.55 293 PRO B O 1
ATOM 4826 N N . GLY B 1 294 ? 6.789 -27.656 12.461 1 25.44 294 GLY B N 1
ATOM 4827 C CA . GLY B 1 294 ? 6.715 -27.344 13.883 1 25.44 294 GLY B CA 1
ATOM 4828 C C . GLY B 1 294 ? 5.305 -27.062 14.359 1 25.44 294 GLY B C 1
ATOM 4829 O O . GLY B 1 294 ? 5.109 -26.562 15.469 1 25.44 294 GLY B O 1
ATOM 4830 N N . ALA B 1 295 ? 4.324 -27 13.5 1 25.03 295 ALA B N 1
ATOM 4831 C CA . ALA B 1 295 ? 3.07 -26.703 14.188 1 25.03 295 ALA B CA 1
ATOM 4832 C C . ALA B 1 295 ? 2.584 -27.922 14.977 1 25.03 295 ALA B C 1
ATOM 4834 O O . ALA B 1 295 ? 1.948 -28.812 14.422 1 25.03 295 ALA B O 1
ATOM 4835 N N . GLN B 1 296 ? 3.477 -28.5 15.898 1 21.22 296 GLN B N 1
ATOM 4836 C CA . GLN B 1 296 ? 2.85 -29.406 16.844 1 21.22 296 GLN B CA 1
ATOM 4837 C C . GLN B 1 296 ? 1.647 -28.75 17.531 1 21.22 296 GLN B C 1
ATOM 4839 O O . GLN B 1 296 ? 1.725 -27.594 17.953 1 21.22 296 GLN B O 1
ATOM 4844 N N . GLU B 1 297 ? 0.523 -29.188 17.266 1 24.17 297 GLU B N 1
ATOM 4845 C CA . GLU B 1 297 ? -0.647 -28.938 18.109 1 24.17 297 GLU B CA 1
ATOM 4846 C C . GLU B 1 297 ? -0.321 -29.141 19.578 1 24.17 297 GLU B C 1
ATOM 4848 O O . GLU B 1 297 ? -0.025 -30.25 20.016 1 24.17 297 GLU B O 1
ATOM 4853 N N . GLU B 1 298 ? 0.506 -28.375 20.281 1 23.19 298 GLU B N 1
ATOM 4854 C CA . GLU B 1 298 ? 0.371 -28.625 21.703 1 23.19 298 GLU B CA 1
ATOM 4855 C C . GLU B 1 298 ? -1.097 -28.703 22.109 1 23.19 298 GLU B C 1
ATOM 4857 O O . GLU B 1 298 ? -1.872 -27.781 21.828 1 23.19 298 GLU B O 1
ATOM 4862 N N . GLU B 1 299 ? -1.601 -29.906 22.25 1 21.81 299 GLU B N 1
ATOM 4863 C CA . GLU B 1 299 ? -2.787 -30.25 23.031 1 21.81 299 GLU B CA 1
ATOM 4864 C C . GLU B 1 299 ? -2.852 -29.422 24.312 1 21.81 299 GLU B C 1
ATOM 4866 O O . GLU B 1 299 ? -1.915 -29.422 25.109 1 21.81 299 GLU B O 1
ATOM 4871 N N . ALA B 1 300 ? -3.453 -28.25 24.281 1 22.77 300 ALA B N 1
ATOM 4872 C CA . ALA B 1 300 ? -3.799 -27.609 25.547 1 22.77 300 ALA B CA 1
ATOM 4873 C C . ALA B 1 300 ? -4.234 -28.641 26.578 1 22.77 300 ALA B C 1
ATOM 4875 O O . ALA B 1 300 ? -5.23 -29.328 26.391 1 22.77 300 ALA B O 1
ATOM 4876 N N . SER B 1 301 ? -3.266 -29.422 27.125 1 21.25 301 SER B N 1
ATOM 4877 C CA . SER B 1 301 ? -3.596 -30.078 28.375 1 21.25 301 SER B CA 1
ATOM 4878 C C . SER B 1 301 ? -4.523 -29.219 29.219 1 21.25 301 SER B C 1
ATOM 4880 O O . SER B 1 301 ? -4.289 -28.016 29.391 1 21.25 301 SER B O 1
ATOM 4882 N N . HIS B 1 302 ? -5.84 -29.609 29.25 1 22 302 HIS B N 1
ATOM 4883 C CA . HIS B 1 302 ? -6.887 -29.234 30.203 1 22 302 HIS B CA 1
ATOM 4884 C C . HIS B 1 302 ? -6.34 -29.156 31.625 1 22 302 HIS B C 1
ATOM 4886 O O . HIS B 1 302 ? -6.203 -30.172 32.281 1 22 302 HIS B O 1
ATOM 4892 N N . VAL B 1 303 ? -5.145 -28.578 31.828 1 24.2 303 VAL B N 1
ATOM 4893 C CA . VAL B 1 303 ? -4.852 -28.484 33.25 1 24.2 303 VAL B CA 1
ATOM 4894 C C . VAL B 1 303 ? -6.082 -27.953 34 1 24.2 303 VAL B C 1
ATOM 4896 O O . VAL B 1 303 ? -6.594 -26.875 33.688 1 24.2 303 VAL B O 1
ATOM 4899 N N . GLY B 1 304 ? -6.875 -29 34.406 1 20.86 304 GLY B N 1
ATOM 4900 C CA . GLY B 1 304 ? -7.941 -29 35.375 1 20.86 304 GLY B CA 1
ATOM 4901 C C . GLY B 1 304 ? -7.684 -28.062 36.562 1 20.86 304 GLY B C 1
ATOM 4902 O O . GLY B 1 304 ? -6.664 -28.172 37.219 1 20.86 304 GLY B O 1
ATOM 4903 N N . TYR B 1 305 ? -7.828 -26.703 36.281 1 23.39 305 TYR B N 1
ATOM 4904 C CA . TYR B 1 305 ? -7.766 -25.906 37.5 1 23.39 305 TYR B CA 1
ATOM 4905 C C . TYR B 1 305 ? -8.484 -26.594 38.625 1 23.39 305 TYR B C 1
ATOM 4907 O O . TYR B 1 305 ? -9.531 -27.219 38.438 1 23.39 305 TYR B O 1
ATOM 4915 N N . PRO B 1 306 ? -7.684 -27.234 39.5 1 23.22 306 PRO B N 1
ATOM 4916 C CA . PRO B 1 306 ? -8.297 -27.828 40.688 1 23.22 306 PRO B CA 1
ATOM 4917 C C . PRO B 1 306 ? -9.484 -27.016 41.188 1 23.22 306 PRO B C 1
ATOM 4919 O O . PRO B 1 306 ? -9.547 -25.812 40.969 1 23.22 306 PRO B O 1
ATOM 4922 N N . HIS B 1 307 ? -10.703 -27.656 41.062 1 21.62 307 HIS B N 1
ATOM 4923 C CA . HIS B 1 307 ? -11.945 -27.297 41.719 1 21.62 307 HIS B CA 1
ATOM 4924 C C . HIS B 1 307 ? -11.688 -26.828 43.156 1 21.62 307 HIS B C 1
ATOM 4926 O O . HIS B 1 307 ? -11.125 -27.562 43.969 1 21.62 307 HIS B O 1
ATOM 4932 N N . ARG B 1 308 ? -10.969 -25.609 43.219 1 24.81 308 ARG B N 1
ATOM 4933 C CA . ARG B 1 308 ? -10.867 -25.25 44.656 1 24.81 308 ARG B CA 1
ATOM 4934 C C . ARG B 1 308 ? -12.172 -25.547 45.375 1 24.81 308 ARG B C 1
ATOM 4936 O O . ARG B 1 308 ? -13.258 -25.328 44.844 1 24.81 308 ARG B O 1
ATOM 4943 N N . PRO B 1 309 ? -12.102 -26.453 46.312 1 22.59 309 PRO B N 1
ATOM 4944 C CA . PRO B 1 309 ? -13.195 -26.938 47.156 1 22.59 309 PRO B CA 1
ATOM 4945 C C . PRO B 1 309 ? -14.156 -25.828 47.562 1 22.59 309 PRO B C 1
ATOM 4947 O O . PRO B 1 309 ? -13.781 -24.656 47.531 1 22.59 309 PRO B O 1
ATOM 4950 N N . SER B 1 310 ? -15.484 -26.109 47.188 1 22.27 310 SER B N 1
ATOM 4951 C CA . SER B 1 310 ? -16.75 -25.562 47.656 1 22.27 310 SER B CA 1
ATOM 4952 C C . SER B 1 310 ? -16.656 -25.141 49.125 1 22.27 310 SER B C 1
ATOM 4954 O O . SER B 1 310 ? -17.688 -25.016 49.812 1 22.27 310 SER B O 1
ATOM 4956 N N . MET B 1 311 ? -15.352 -24.75 49.594 1 20.97 311 MET B N 1
ATOM 4957 C CA . MET B 1 311 ? -15.477 -24.734 51.062 1 20.97 311 MET B CA 1
ATOM 4958 C C . MET B 1 311 ? -16.656 -23.875 51.5 1 20.97 311 MET B C 1
ATOM 4960 O O . MET B 1 311 ? -16.469 -22.75 51.969 1 20.97 311 MET B O 1
ATOM 4964 N N . PHE B 1 312 ? -17.734 -23.672 50.469 1 20.41 312 PHE B N 1
ATOM 4965 C CA . PHE B 1 312 ? -18.812 -23.062 51.25 1 20.41 312 PHE B CA 1
ATOM 4966 C C . PHE B 1 312 ? -19.328 -24.047 52.312 1 20.41 312 PHE B C 1
ATOM 4968 O O . PHE B 1 312 ? -20.391 -24.641 52.125 1 20.41 312 PHE B O 1
ATOM 4975 N N . MET B 1 313 ? -18.625 -25.328 52.594 1 19.91 313 MET B N 1
ATOM 4976 C CA . MET B 1 313 ? -19.453 -26.031 53.531 1 19.91 313 MET B CA 1
ATOM 4977 C C . MET B 1 313 ? -19.906 -25.094 54.656 1 19.91 313 MET B C 1
ATOM 4979 O O . MET B 1 313 ? -21.109 -24.984 54.906 1 19.91 313 MET B O 1
ATOM 4983 N N . HIS B 1 314 ? -19.438 -25.344 55.781 1 20.77 314 HIS B N 1
ATOM 4984 C CA . HIS B 1 314 ? -20.078 -25.062 57.062 1 20.77 314 HIS B CA 1
ATOM 4985 C C . HIS B 1 314 ? -19.953 -23.578 57.438 1 20.77 314 HIS B C 1
ATOM 4987 O O . HIS B 1 314 ? -18.938 -22.953 57.156 1 20.77 314 HIS B O 1
#

Secondary structure (DSSP, 8-state):
----TT--------S--TTTS------TTHHHHHHHHHHHHHHT--TTSS--HHHHHHHHHHHHHH-GGGG-TT-HHHHHHHHHHHHHHHHHHHH-TT--SHHHHTTHHHHHHHHHHHTT--GGGBTTB-HHHHHHHHHHHSHHHHHH-HHHHHHHHHHHHHTT----HHHHHHHHTTTTTS---HHHHHHHHHHHHTT-S--TT-HHHHHHHHHHHHT--TTS-SSSHHHHHHHHHHHHHTT-GGGHHHHHHHHHHHHHHHHHT-SS-TTSHHHHHHHHHHHHHHSGGG--TT--------------------/----TT--------S--TTTS------TTHHHHHHHHHHHHHHT--TTSS--HHHHHHHHHHHHHH-GGGG-TT-HHHHHHHHHHHHHHHHHHHH-TT--SHHHHTTHHHHHHHHHHHTT--GGGBTTB-HHHHHHHHHHHSHHHHHH-HHHHHHHHHHHHHTTPPPPHHHHHHHHTTTTTS---HHHHHHHHHHHHTT-S--TT-HHHHHHHHHHHHT--TTS-SSSHHHHHHHHHHHHHTT-GGGHHHHHHHHHHHHHHHHHT-SS-TTSHHHHHHHHHHHHHHSGGG-STT--------------------

Solvent-accessible surface area (backbone atoms only — not comparable to full-atom values): 34546 Å² total; per-residue (Å²): 142,78,87,71,78,79,59,79,62,76,78,74,66,66,56,66,61,67,74,69,64,61,68,59,64,81,54,68,86,43,47,63,54,42,52,39,9,49,51,32,43,62,68,62,39,45,88,73,44,30,57,50,84,69,24,27,30,31,39,48,39,39,44,36,47,69,36,56,74,58,55,32,71,87,40,38,79,47,29,35,30,55,49,35,42,50,43,54,51,47,44,49,38,48,76,31,78,64,37,72,48,69,80,38,42,62,23,45,52,16,44,41,43,45,23,35,39,66,59,56,42,55,49,66,54,52,85,79,38,43,48,55,61,37,50,52,48,33,60,68,73,42,38,68,59,32,62,75,31,47,48,34,36,18,34,36,48,38,17,34,40,78,69,70,44,84,80,56,65,70,62,56,46,56,65,56,72,52,59,86,79,49,88,66,52,66,56,38,52,19,36,40,46,37,32,74,36,54,96,56,84,81,50,87,75,35,64,67,56,50,50,50,50,50,52,57,59,70,53,47,40,94,72,26,32,58,62,56,70,41,41,27,51,45,40,42,53,22,54,56,61,62,70,46,78,88,44,48,67,62,42,50,38,25,50,50,34,54,52,51,56,42,56,57,62,27,71,84,62,72,65,50,18,18,33,40,50,22,29,32,37,32,47,50,34,43,57,65,70,60,64,60,80,79,74,63,75,74,70,76,70,76,74,68,66,72,74,73,71,70,79,72,67,132,137,80,87,70,79,79,58,83,60,77,76,74,66,65,54,68,62,67,75,71,61,62,67,60,63,81,52,68,87,42,49,64,55,42,53,40,8,48,52,34,43,63,67,62,39,46,87,72,43,29,56,50,85,68,26,28,31,32,40,51,39,40,44,36,49,68,38,56,74,59,54,31,70,86,40,37,79,48,29,35,30,54,49,36,44,50,42,53,52,48,43,48,37,48,77,32,78,65,37,74,49,70,80,37,42,61,23,46,51,16,44,41,42,45,24,36,38,67,58,53,43,56,48,67,54,52,81,80,37,44,48,53,59,38,51,52,48,33,58,69,73,43,38,70,59,31,63,75,32,48,50,35,36,18,33,36,48,38,18,34,39,77,71,68,45,84,81,56,66,70,61,56,48,57,68,55,73,51,58,88,80,48,88,67,52,69,57,37,51,21,36,40,46,36,32,72,36,53,95,57,85,81,51,88,77,35,64,67,56,50,51,50,50,50,51,57,59,70,54,45,41,94,72,26,32,58,62,56,70,41,42,27,50,45,40,43,53,24,53,57,60,62,71,48,77,86,46,46,66,60,43,51,38,25,51,49,34,53,52,51,55,42,56,58,61,27,71,84,64,70,64,51,19,17,32,42,51,23,28,30,36,33,46,51,34,44,56,63,70,59,66,53,83,78,72,63,76,74,72,75,71,77,74,68,70,72,75,70,73,68,80,73,68,130

Radius of gyration: 30.5 Å; Cα contacts (8 Å, |Δi|>4): 781; chains: 2; bounding box: 51×87×117 Å

Nearest PDB structures (foldseek):
  2v3p-assembly1_A  TM=6.232E-01  e=9.869E-05  Bos taurus
  8apn-assembly1_AN  TM=4.984E-01  e=4.353E-01  Polytomella magna
  3zgq-assembly1_A  TM=2.255E-01  e=4.570E+00  Homo sapiens
  4j0u-assembly1_A  TM=2.815E-01  e=7.434E+00  Homo sapiens
  5kc2-assembly1_B  TM=3.182E-01  e=9.481E+00  Saccharomyces cerevisiae

pLDDT: mean 70.22, std 27.02, range [19.36, 98.19]

InterPro domains:
  IPR002157 Cobalamin (vitamin B12)-binding protein [PF01122] (60-250)
  IPR008930 Terpenoid cyclases/protein prenyltransferase alpha-alpha toroid [SSF48239] (35-258)
  IPR051588 Eukaryotic Cobalamin Transport [PTHR10559] (34-264)

Foldseek 3Di:
DDPCPPPPPPPPPPLPPCQALVQPDCPPLCLVLLVLLLVLLQVCADPQSANDQQLLLLLLSLNLSSPLVQLDPVDCSNVSSVVVNLVSVVVCCVVPVLNCDCLCLQQSLLSSLVSCSSNVHQCCQSVHHNSLVSLVVSCVVVVVSCLVPVLSLLSSLLSNLSNPHDDDVVSLCSNQVCVVPDPDQLLSLLSNLSSVLRPDDPCVPPPSSVVSLVVQLVCQDPQLANDPLLSLVSNLSSNVSNVDPVCVVSNVSSVVSNSVVLVVVCDPPVNVSSNVSSCSSSVNRPVVVPPDPPPPPPPPPPPPPPPPPPVVPD/DDPPPPPPPPPPPPLPPVQQLVQPDCPPVCLVLLVLLLVLLQVCADPQSANDQQLLLLLLSLNLSSPLVQLDPVDCSNVSSVVVNLVSVVVCCVVPVLNCDCLCLQQSLLSSLVSCSSNVHQCCQSVHHNSLVSLVVSCVPVVVSCLVPVLSLLSSLLSNLSNPHDDDVVSLCSNQVCVVPDPDQLLSLLSNLSSVLRPDDPCVPPPSNVVSLVVQLVQQDPQLANDPLLSLVSNLSSNVSNVDPVCVVSNVSSVVSNSVVLVVVCDPVVNVSSNVSSCSSSVNRPVVVPPDPPPPPPPPPPPPPPPPDPVVPD

Organism: Pinctada imbricata (NCBI:txid66713)

Sequence (628 aa):
MENELFRMKPNYRLCTDERIIVKMKSFVGLQCSKSEGTKWLLNKRNPDWGWGTRGEAQSIIALHLTNDRLLNKSDPYVYISVKEMNIDLLKALSHDTELASSEWGHGVLGIYVTALIATCQDPHDFYGFDLLDKLQFHVENFTDYYKSNKFAYSWALIGICVAGGQIEDRYKDHLVTQFGNTSFNIDTISMILMALSCGRSDINNDTYIQNLASFIASKQLPSGAFGNEYTTALAVQALLSINDSRMTTVVDKALFNLTTTLVKEDPDDNLNTTHNRANIEYRRTSSKLEVGPGAQEEEASHVGYPHRPSMFMHMENELFRMKPNYRLCTDERIIVKMKSFVGLQCSKSEGTKWLLNKRNPDWGWGTRGEAQSIIALHLTNDRLLNKSDPYVYISVKEMNIDLLKALSHDTELASSEWGHGVLGIYVTALIATCQDPHDFYGFDLLDKLQFHVENFTDYYKSNKFAYSWALIGICVAGGQIEDRYKDHLVTQFGNTSFNIDTISMILMALSCGRSDINNDTYIQNLASFIASKQLPSGAFGNEYTTALAVQALLSINDSRMTTVVDKALFNLTTTLVKEDPDDNLNTTHNRANIEYRRTSSKLEVGPGAQEEEASHVGYPHRPSMFMH